Protein AF-0000000076625121 (afdb_homodimer)

pLDDT: mean 94.44, std 8.37, range [31.48, 98.81]

Organism: NCBI:txid5963

Structure (mmCIF, N/CA/C/O backbone):
data_AF-0000000076625121-model_v1
#
loop_
_entity.id
_entity.type
_entity.pdbx_description
1 polymer '14-3-3 domain-containing protein'
#
loop_
_atom_site.group_PDB
_atom_site.id
_atom_site.type_symbol
_atom_site.label_atom_id
_atom_site.label_alt_id
_atom_site.label_comp_id
_atom_site.label_asym_id
_atom_site.label_entity_id
_atom_site.label_seq_id
_atom_site.pdbx_PDB_ins_code
_atom_site.Cartn_x
_atom_site.Cartn_y
_atom_site.Cartn_z
_atom_site.occupancy
_atom_site.B_iso_or_equiv
_atom_site.auth_seq_id
_atom_site.auth_comp_id
_atom_site.auth_asym_id
_atom_site.auth_atom_id
_atom_site.pdbx_PDB_model_num
ATOM 1 N N . MET A 1 1 ? 17.625 -11.461 15.047 1 31.75 1 MET A N 1
ATOM 2 C CA . MET A 1 1 ? 17.156 -10.141 15.445 1 31.75 1 MET A CA 1
ATOM 3 C C . MET A 1 1 ? 17.891 -9.047 14.695 1 31.75 1 MET A C 1
ATOM 5 O O . MET A 1 1 ? 19.094 -8.867 14.867 1 31.75 1 MET A O 1
ATOM 9 N N . GLY A 1 2 ? 17.688 -8.742 13.453 1 42.97 2 GLY A N 1
ATOM 10 C CA . GLY A 1 2 ? 18.562 -7.984 12.586 1 42.97 2 GLY A CA 1
ATOM 11 C C . GLY A 1 2 ? 19.062 -6.695 13.219 1 42.97 2 GLY A C 1
ATOM 12 O O . GLY A 1 2 ? 18.594 -6.305 14.289 1 42.97 2 GLY A O 1
ATOM 13 N N . LYS A 1 3 ? 20.094 -6.047 12.742 1 48.31 3 LYS A N 1
ATOM 14 C CA . LYS A 1 3 ? 20.828 -4.867 13.195 1 48.31 3 LYS A CA 1
ATOM 15 C C . LYS A 1 3 ? 19.875 -3.723 13.523 1 48.31 3 LYS A C 1
ATOM 17 O O . LYS A 1 3 ? 20.281 -2.73 14.141 1 48.31 3 LYS A O 1
ATOM 22 N N . LEU A 1 4 ? 18.625 -3.684 12.852 1 61.41 4 LEU A N 1
ATOM 23 C CA . LEU A 1 4 ? 17.688 -2.652 13.281 1 61.41 4 LEU A CA 1
ATOM 24 C C . LEU A 1 4 ? 17.188 -2.934 14.695 1 61.41 4 LEU A C 1
ATOM 26 O O . LEU A 1 4 ? 16.25 -2.281 15.164 1 61.41 4 LEU A O 1
ATOM 30 N N . ASP A 1 5 ? 17.578 -3.928 15.375 1 59.25 5 ASP A N 1
ATOM 31 C CA . ASP A 1 5 ? 17.109 -4.5 16.625 1 59.25 5 ASP A CA 1
ATOM 32 C C . ASP A 1 5 ? 17.219 -3.488 17.766 1 59.25 5 ASP A C 1
ATOM 34 O O . ASP A 1 5 ? 16.422 -3.514 18.703 1 59.25 5 ASP A O 1
ATOM 38 N N . ASN A 1 6 ? 18.203 -2.605 17.641 1 72.56 6 ASN A N 1
ATOM 39 C CA . ASN A 1 6 ? 18.141 -1.673 18.766 1 72.56 6 ASN A CA 1
ATOM 40 C C . ASN A 1 6 ? 17.812 -0.257 18.297 1 72.56 6 ASN A C 1
ATOM 42 O O . ASN A 1 6 ? 18.688 0.614 18.281 1 72.56 6 ASN A O 1
ATOM 46 N N . ILE A 1 7 ? 16.578 0.02 17.969 1 80.75 7 ILE A N 1
ATOM 47 C CA . ILE A 1 7 ? 16.109 1.293 17.438 1 80.75 7 ILE A CA 1
ATOM 48 C C . ILE A 1 7 ? 16.344 2.4 18.469 1 80.75 7 ILE A C 1
ATOM 50 O O . ILE A 1 7 ? 16.703 3.523 18.094 1 80.75 7 ILE A O 1
ATOM 54 N N . GLY A 1 8 ? 16.266 1.964 19.734 1 79.75 8 GLY A N 1
ATOM 55 C CA . GLY A 1 8 ? 16.438 2.939 20.797 1 79.75 8 GLY A CA 1
ATOM 56 C C . GLY A 1 8 ? 17.812 3.547 20.859 1 79.75 8 GLY A C 1
ATOM 57 O O . GLY A 1 8 ? 18 4.672 21.328 1 79.75 8 GLY A O 1
ATOM 58 N N . GLY A 1 9 ? 18.828 2.828 20.375 1 84.44 9 GLY A N 1
ATOM 59 C CA . GLY A 1 9 ? 20.203 3.305 20.438 1 84.44 9 GLY A CA 1
ATOM 60 C C . GLY A 1 9 ? 20.594 4.129 19.219 1 84.44 9 GLY A C 1
ATOM 61 O O . GLY A 1 9 ? 21.703 4.684 19.172 1 84.44 9 GLY A O 1
ATOM 62 N N . LEU A 1 10 ? 19.703 4.371 18.297 1 89.25 10 LEU A N 1
ATOM 63 C CA . LEU A 1 10 ? 20 5.086 17.062 1 89.25 10 LEU A CA 1
ATOM 64 C C . LEU A 1 10 ? 19.938 6.594 17.281 1 89.25 10 LEU A C 1
ATOM 66 O O . LEU A 1 10 ? 19.172 7.07 18.125 1 89.25 10 LEU A O 1
ATOM 70 N N . SER A 1 11 ? 20.797 7.316 16.609 1 91.81 11 SER A N 1
ATOM 71 C CA . SER A 1 11 ? 20.781 8.773 16.672 1 91.81 11 SER A CA 1
ATOM 72 C C . SER A 1 11 ? 19.578 9.344 15.945 1 91.81 11 SER A C 1
ATOM 74 O O . SER A 1 11 ? 18.922 8.641 15.188 1 91.81 11 SER A O 1
ATOM 76 N N . LYS A 1 12 ? 19.312 10.602 16.156 1 92.62 12 LYS A N 1
ATOM 77 C CA . LYS A 1 12 ? 18.234 11.312 15.477 1 92.62 12 LYS A CA 1
ATOM 78 C C . LYS A 1 12 ? 18.422 11.266 13.961 1 92.62 12 LYS A C 1
ATOM 80 O O . LYS A 1 12 ? 17.469 11.008 13.219 1 92.62 12 LYS A O 1
ATOM 85 N N . GLU A 1 13 ? 19.641 11.477 13.539 1 91.94 13 GLU A N 1
ATOM 86 C CA . GLU A 1 13 ? 19.953 11.5 12.117 1 91.94 13 GLU A CA 1
ATOM 87 C C . GLU A 1 13 ? 19.734 10.133 11.477 1 91.94 13 GLU A C 1
ATOM 89 O O . GLU A 1 13 ? 19.25 10.039 10.344 1 91.94 13 GLU A O 1
ATOM 94 N N . GLU A 1 14 ? 20.078 9.164 12.25 1 93.38 14 GLU A N 1
ATOM 95 C CA . GLU A 1 14 ? 19.875 7.805 11.766 1 93.38 14 GLU A CA 1
ATOM 96 C C . GLU A 1 14 ? 18.391 7.48 11.633 1 93.38 14 GLU A C 1
ATOM 98 O O . GLU A 1 14 ? 17.969 6.867 10.648 1 93.38 14 GLU A O 1
ATOM 103 N N . LEU A 1 15 ? 17.641 7.867 12.578 1 95.75 15 LEU A N 1
ATOM 104 C CA . LEU A 1 15 ? 16.203 7.625 12.578 1 95.75 15 LEU A CA 1
ATOM 105 C C . LEU A 1 15 ? 15.531 8.367 11.43 1 95.75 15 LEU A C 1
ATOM 107 O O . LEU A 1 15 ? 14.609 7.848 10.805 1 95.75 15 LEU A O 1
ATOM 111 N N . LEU A 1 16 ? 16.016 9.531 11.125 1 95.56 16 LEU A N 1
ATOM 112 C CA . LEU A 1 16 ? 15.477 10.297 10.008 1 95.56 16 LEU A CA 1
ATOM 113 C C . LEU A 1 16 ? 15.797 9.609 8.68 1 95.56 16 LEU A C 1
ATOM 115 O O . LEU A 1 16 ? 14.938 9.531 7.801 1 95.56 16 LEU A O 1
ATOM 119 N N . LEU A 1 17 ? 17 9.133 8.594 1 95.81 17 LEU A N 1
ATOM 120 C CA . LEU A 1 17 ? 17.406 8.414 7.395 1 95.81 17 LEU A CA 1
ATOM 121 C C . LEU A 1 17 ? 16.562 7.16 7.195 1 95.81 17 LEU A C 1
ATOM 123 O O . LEU A 1 17 ? 16.062 6.906 6.094 1 95.81 17 LEU A O 1
ATOM 127 N N . LEU A 1 18 ? 16.391 6.41 8.242 1 96.69 18 LEU A N 1
ATOM 128 C CA . LEU A 1 18 ? 15.594 5.191 8.18 1 96.69 18 LEU A CA 1
ATOM 129 C C . LEU A 1 18 ? 14.141 5.512 7.84 1 96.69 18 LEU A C 1
ATOM 131 O O . LEU A 1 18 ? 13.492 4.762 7.113 1 96.69 18 LEU A O 1
A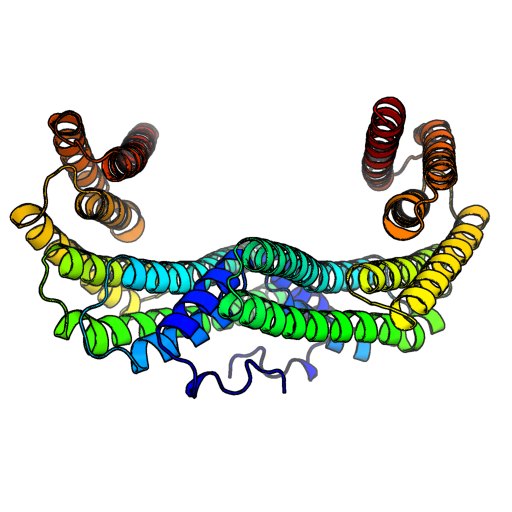TOM 135 N N . SER A 1 19 ? 13.633 6.602 8.375 1 97.69 19 SER A N 1
ATOM 136 C CA . SER A 1 19 ? 12.273 7.031 8.062 1 97.69 19 SER A CA 1
ATOM 137 C C . SER A 1 19 ? 12.117 7.301 6.57 1 97.69 19 SER A C 1
ATOM 139 O O . SER A 1 19 ? 11.125 6.883 5.965 1 97.69 19 SER A O 1
ATOM 141 N N . ARG A 1 20 ? 13.07 7.926 6 1 97.75 20 ARG A N 1
ATOM 142 C CA . ARG A 1 20 ? 13.023 8.219 4.57 1 97.75 20 ARG A CA 1
ATOM 143 C C . ARG A 1 20 ? 13.07 6.938 3.748 1 97.75 20 ARG A C 1
ATOM 145 O O . ARG A 1 20 ? 12.359 6.809 2.748 1 97.75 20 ARG A O 1
ATOM 152 N N . MET A 1 21 ? 13.898 5.992 4.152 1 97.81 21 MET A N 1
ATOM 153 C CA . MET A 1 21 ? 13.984 4.707 3.459 1 97.81 21 MET A CA 1
ATOM 154 C C . MET A 1 21 ? 12.664 3.949 3.562 1 97.81 21 MET A C 1
ATOM 156 O O . MET A 1 21 ? 12.188 3.383 2.576 1 97.81 21 MET A O 1
ATOM 160 N N . ALA A 1 22 ? 12.125 3.971 4.742 1 97.88 22 ALA A N 1
ATOM 161 C CA . ALA A 1 22 ? 10.844 3.301 4.953 1 97.88 22 ALA A CA 1
ATOM 162 C C . ALA A 1 22 ? 9.75 3.912 4.078 1 97.88 22 ALA A C 1
ATOM 164 O O . ALA A 1 22 ? 8.906 3.195 3.541 1 97.88 22 ALA A O 1
ATOM 165 N N . GLU A 1 23 ? 9.781 5.211 3.99 1 97.94 23 GLU A N 1
ATOM 166 C CA . GLU A 1 23 ? 8.828 5.895 3.129 1 97.94 23 GLU A CA 1
ATOM 167 C C . GLU A 1 23 ? 8.969 5.441 1.678 1 97.94 23 GLU A C 1
ATOM 169 O O . GLU A 1 23 ? 7.973 5.109 1.026 1 97.94 23 GLU A O 1
ATOM 174 N N . GLN A 1 24 ? 10.211 5.422 1.197 1 97.5 24 GLN A N 1
ATOM 175 C CA . GLN A 1 24 ? 10.484 5.031 -0.183 1 97.5 24 GLN A CA 1
ATOM 176 C C . GLN A 1 24 ? 10.062 3.588 -0.437 1 97.5 24 GLN A C 1
ATOM 178 O O . GLN A 1 24 ? 9.695 3.229 -1.559 1 97.5 24 GLN A O 1
ATOM 183 N N . CYS A 1 25 ? 10.047 2.785 0.571 1 97.5 25 CYS A N 1
ATOM 184 C CA . CYS A 1 25 ? 9.688 1.376 0.476 1 97.5 25 CYS A CA 1
ATOM 185 C C . CYS A 1 25 ? 8.203 1.176 0.751 1 97.5 25 CYS A C 1
ATOM 187 O O . CYS A 1 25 ? 7.695 0.056 0.663 1 97.5 25 CYS A O 1
ATOM 189 N N . GLU A 1 26 ? 7.531 2.23 1.084 1 97.06 26 GLU A N 1
ATOM 190 C CA . GLU A 1 26 ? 6.113 2.217 1.435 1 97.06 26 GLU A CA 1
ATOM 191 C C . GLU A 1 26 ? 5.855 1.332 2.65 1 97.06 26 GLU A C 1
ATOM 193 O O . GLU A 1 26 ? 4.867 0.593 2.688 1 97.06 26 GLU A O 1
ATOM 198 N N . ARG A 1 27 ? 6.824 1.28 3.514 1 96.56 27 ARG A N 1
ATOM 199 C CA . ARG A 1 27 ? 6.699 0.584 4.793 1 96.56 27 ARG A CA 1
ATOM 200 C C . ARG A 1 27 ? 6.348 1.556 5.914 1 96.56 27 ARG A C 1
ATOM 202 O O . ARG A 1 27 ? 7.152 1.785 6.816 1 96.56 27 ARG A O 1
ATOM 209 N N . TYR A 1 28 ? 5.16 2.012 5.988 1 96.94 28 TYR A N 1
ATOM 210 C CA . TYR A 1 28 ? 4.727 3.156 6.781 1 96.94 28 TYR A CA 1
ATOM 211 C C . TYR A 1 28 ? 4.602 2.779 8.258 1 96.94 28 TYR A C 1
ATOM 213 O O . TYR A 1 28 ? 4.848 3.605 9.133 1 96.94 28 TYR A O 1
ATOM 221 N N . ASP A 1 29 ? 4.246 1.517 8.539 1 94.12 29 ASP A N 1
ATOM 222 C CA . ASP A 1 29 ? 4.18 1.096 9.93 1 94.12 29 ASP A CA 1
ATOM 223 C C . ASP A 1 29 ? 5.559 1.156 10.586 1 94.12 29 ASP A C 1
ATOM 225 O O . ASP A 1 29 ? 5.68 1.561 11.75 1 94.12 29 ASP A O 1
ATOM 229 N N . GLU A 1 30 ? 6.496 0.747 9.867 1 94.5 30 GLU A N 1
ATOM 230 C CA . GLU A 1 30 ? 7.859 0.849 10.375 1 94.5 30 GLU A CA 1
ATOM 231 C C . GLU A 1 30 ? 8.312 2.305 10.453 1 94.5 30 GLU A C 1
ATOM 233 O O . GLU A 1 30 ? 9.023 2.689 11.383 1 94.5 30 GLU A O 1
ATOM 238 N N . MET A 1 31 ? 7.934 3.076 9.469 1 97.25 31 MET A N 1
ATOM 239 C CA . MET A 1 31 ? 8.266 4.5 9.461 1 97.25 31 MET A CA 1
ATOM 240 C C . MET A 1 31 ? 7.785 5.176 10.742 1 97.25 31 MET A C 1
ATOM 242 O O . MET A 1 31 ? 8.508 5.973 11.336 1 97.25 31 MET A O 1
ATOM 246 N N . ILE A 1 32 ? 6.613 4.812 11.195 1 96.88 32 ILE A N 1
ATOM 247 C CA . ILE A 1 32 ? 6.027 5.402 12.391 1 96.88 32 ILE A CA 1
ATOM 248 C C . ILE A 1 32 ? 6.887 5.066 13.609 1 96.88 32 ILE A C 1
ATOM 250 O O . ILE A 1 32 ? 7.074 5.902 14.5 1 96.88 32 ILE A O 1
ATOM 254 N N . GLU A 1 33 ? 7.371 3.865 13.648 1 95.31 33 GLU A N 1
ATOM 255 C CA . GLU A 1 33 ? 8.227 3.461 14.758 1 95.31 33 GLU A CA 1
ATOM 256 C C . GLU A 1 33 ? 9.5 4.301 14.805 1 95.31 33 GLU A C 1
ATOM 258 O O . GLU A 1 33 ? 9.914 4.746 15.883 1 95.31 33 GLU A O 1
ATOM 263 N N . PHE A 1 34 ? 10.094 4.516 13.633 1 96.38 34 PHE A N 1
ATOM 264 C CA . PHE A 1 34 ? 11.281 5.355 13.562 1 96.38 34 PHE A CA 1
ATOM 265 C C . PHE A 1 34 ? 10.961 6.777 14.016 1 96.38 34 PHE A C 1
ATOM 267 O O . PHE A 1 34 ? 11.727 7.379 14.773 1 96.38 34 PHE A O 1
ATOM 274 N N . VAL A 1 35 ? 9.828 7.27 13.562 1 96.19 35 VAL A N 1
ATOM 275 C CA . VAL A 1 35 ? 9.422 8.641 13.867 1 96.19 35 VAL A CA 1
ATOM 276 C C . VAL A 1 35 ? 9.156 8.781 15.367 1 96.19 35 VAL A C 1
ATOM 278 O O . VAL A 1 35 ? 9.547 9.773 15.977 1 96.19 35 VAL A O 1
ATOM 281 N N . ARG A 1 36 ? 8.555 7.766 15.984 1 94.56 36 ARG A N 1
ATOM 282 C CA . ARG A 1 36 ? 8.305 7.781 17.422 1 94.56 36 ARG A CA 1
ATOM 283 C C . ARG A 1 36 ? 9.609 7.914 18.203 1 94.56 36 ARG A C 1
ATOM 285 O O . ARG A 1 36 ? 9.703 8.719 19.125 1 94.56 36 ARG A O 1
ATOM 292 N N . HIS A 1 37 ? 10.555 7.176 17.812 1 94.31 37 HIS A N 1
ATOM 293 C CA . HIS A 1 37 ? 11.844 7.223 18.484 1 94.31 37 HIS A CA 1
ATOM 294 C C . HIS A 1 37 ? 12.555 8.547 18.234 1 94.31 37 HIS A C 1
ATOM 296 O O . HIS A 1 37 ? 13.18 9.102 19.125 1 94.31 37 HIS A O 1
ATOM 302 N N . PHE A 1 38 ? 12.398 8.953 17.031 1 93.06 38 PHE A N 1
ATOM 303 C CA . PHE A 1 38 ? 12.953 10.25 16.641 1 93.06 38 PHE A CA 1
ATOM 304 C C . PHE A 1 38 ? 12.383 11.359 17.516 1 93.06 38 PHE A C 1
ATOM 306 O O . PHE A 1 38 ? 13.133 12.211 18 1 93.06 38 PHE A O 1
ATOM 313 N N . ILE A 1 39 ? 11.117 11.406 17.719 1 93.25 39 ILE A N 1
ATOM 314 C CA . ILE A 1 39 ? 10.43 12.422 18.5 1 93.25 39 ILE A CA 1
ATOM 315 C C . ILE A 1 39 ? 10.914 12.383 19.953 1 93.25 39 ILE A C 1
ATOM 317 O O . ILE A 1 39 ? 11.164 13.43 20.562 1 93.25 39 ILE A O 1
ATOM 321 N N . SER A 1 40 ? 11.133 11.195 20.5 1 88.81 40 SER A N 1
ATOM 322 C CA . SER A 1 40 ? 11.531 11.023 21.891 1 88.81 40 SER A CA 1
ATOM 323 C C . SER A 1 40 ? 12.945 11.555 22.141 1 88.81 40 SER A C 1
ATOM 325 O O . SER A 1 40 ? 13.312 11.867 23.266 1 88.81 40 SER A O 1
ATOM 327 N N . LYS A 1 41 ? 13.664 11.734 21.062 1 88.44 41 LYS A N 1
ATOM 328 C CA . LYS A 1 41 ? 15.055 12.156 21.188 1 88.44 41 LYS A CA 1
ATOM 329 C C . LYS A 1 41 ? 15.203 13.648 20.891 1 88.44 41 LYS A C 1
ATOM 331 O O . LYS A 1 41 ? 16.297 14.203 21.016 1 88.44 41 LYS A O 1
ATOM 336 N N . CYS A 1 42 ? 14.188 14.203 20.453 1 85.62 42 CYS A N 1
ATOM 337 C CA . CYS A 1 42 ? 14.25 15.609 20.078 1 85.62 42 CYS A CA 1
ATOM 338 C C . CYS A 1 42 ? 13.844 16.5 21.234 1 85.62 42 CYS A C 1
ATOM 340 O O . CYS A 1 42 ? 12.75 16.375 21.781 1 85.62 42 CYS A O 1
ATOM 342 N N . ASN A 1 43 ? 14.797 17.297 21.562 1 83.81 43 ASN A N 1
ATOM 343 C CA . ASN A 1 43 ? 14.516 18.219 22.656 1 83.81 43 ASN A CA 1
ATOM 344 C C . ASN A 1 43 ? 14.359 19.641 22.156 1 83.81 43 ASN A C 1
ATOM 346 O O . ASN A 1 43 ? 14.055 20.547 22.938 1 83.81 43 ASN A O 1
ATOM 350 N N . SER A 1 44 ? 14.617 19.875 20.891 1 88.19 44 SER A N 1
ATOM 351 C CA . SER A 1 44 ? 14.523 21.203 20.312 1 88.19 44 SER A CA 1
ATOM 352 C C . SER A 1 44 ? 13.383 21.297 19.297 1 88.19 44 SER A C 1
ATOM 354 O O . SER A 1 44 ? 12.672 20.312 19.062 1 88.19 44 SER A O 1
ATOM 356 N N . GLU A 1 45 ? 13.195 22.422 18.797 1 91.38 45 GLU A N 1
ATOM 357 C CA . GLU A 1 45 ? 12.188 22.672 17.766 1 91.38 45 GLU A CA 1
ATOM 358 C C . GLU A 1 45 ? 12.492 21.875 16.5 1 91.38 45 GLU A C 1
ATOM 360 O O . GLU A 1 45 ? 13.641 21.797 16.078 1 91.38 45 GLU A O 1
ATOM 365 N N . PHE A 1 46 ? 11.438 21.297 15.961 1 93.62 46 PHE A N 1
ATOM 366 C CA . PHE A 1 46 ? 11.586 20.531 14.727 1 93.62 46 PHE A CA 1
ATOM 367 C C . PHE A 1 46 ? 11.945 21.453 13.562 1 93.62 46 PHE A C 1
ATOM 369 O O . PHE A 1 46 ? 11.398 22.547 13.43 1 93.62 46 PHE A O 1
ATOM 376 N N . THR A 1 47 ? 12.922 21.016 12.812 1 92.5 47 THR A N 1
ATOM 377 C CA . THR A 1 47 ? 13.172 21.672 11.531 1 92.5 47 THR A CA 1
ATOM 378 C C . THR A 1 47 ? 12.047 21.391 10.547 1 92.5 47 THR A C 1
ATOM 380 O O . THR A 1 47 ? 11.18 20.547 10.812 1 92.5 47 THR A O 1
ATOM 383 N N . GLU A 1 48 ? 12 22.078 9.438 1 92 48 GLU A N 1
ATOM 384 C CA . GLU A 1 48 ? 11 21.844 8.398 1 92 48 GLU A CA 1
ATOM 385 C C . GLU A 1 48 ? 11.031 20.406 7.906 1 92 48 GLU A C 1
ATOM 387 O O . GLU A 1 48 ? 9.984 19.766 7.742 1 92 48 GLU A O 1
ATOM 392 N N . ASP A 1 49 ? 12.219 19.938 7.723 1 94.12 49 ASP A N 1
ATOM 393 C CA . ASP A 1 49 ? 12.406 18.562 7.242 1 94.12 49 ASP A CA 1
ATOM 394 C C . ASP A 1 49 ? 11.859 17.562 8.242 1 94.12 49 ASP A C 1
ATOM 396 O O . ASP A 1 49 ? 11.18 16.594 7.863 1 94.12 49 ASP A O 1
ATOM 400 N N . GLU A 1 50 ? 12.148 17.766 9.484 1 95.31 50 GLU A N 1
ATOM 401 C CA . GLU A 1 50 ? 11.68 16.891 10.547 1 95.31 50 GLU A CA 1
ATOM 402 C C . GLU A 1 50 ? 10.156 16.891 10.648 1 95.31 50 GLU A C 1
ATOM 404 O O . GLU A 1 50 ? 9.531 15.844 10.781 1 95.31 50 GLU A O 1
ATOM 409 N N . ARG A 1 51 ? 9.531 18.062 10.516 1 96 51 ARG A N 1
ATOM 410 C CA . ARG A 1 51 ? 8.078 18.188 10.523 1 96 51 ARG A CA 1
ATOM 411 C C . ARG A 1 51 ? 7.457 17.438 9.359 1 96 51 ARG A C 1
ATOM 413 O O . ARG A 1 51 ? 6.457 16.734 9.531 1 96 51 ARG A O 1
ATOM 420 N N . ASN A 1 52 ? 8.109 17.562 8.25 1 95.25 52 ASN A N 1
ATOM 421 C CA . ASN A 1 52 ? 7.598 16.922 7.051 1 95.25 52 ASN A CA 1
ATOM 422 C C . ASN A 1 52 ? 7.641 15.398 7.168 1 95.25 52 ASN A C 1
ATOM 424 O O . ASN A 1 52 ? 6.707 14.711 6.754 1 95.25 52 ASN A O 1
ATOM 428 N N . ILE A 1 53 ? 8.727 14.875 7.73 1 97.25 53 ILE A N 1
ATOM 429 C CA . ILE A 1 53 ? 8.875 13.43 7.895 1 97.25 53 ILE A CA 1
ATOM 430 C C . ILE A 1 53 ? 7.781 12.898 8.82 1 97.25 53 ILE A C 1
ATOM 432 O O . ILE A 1 53 ? 7.152 11.875 8.531 1 97.25 53 ILE A O 1
ATOM 436 N N . LEU A 1 54 ? 7.586 13.602 9.914 1 97.38 54 LEU A N 1
ATOM 437 C CA . LEU A 1 54 ? 6.527 13.234 10.852 1 97.38 54 LEU A CA 1
ATOM 438 C C . LEU A 1 54 ? 5.164 13.258 10.164 1 97.38 54 LEU A C 1
ATOM 440 O O . LEU A 1 54 ? 4.391 12.305 10.281 1 97.38 54 LEU A O 1
ATOM 444 N N . SER A 1 55 ? 4.898 14.297 9.453 1 97.75 55 SER A N 1
ATOM 445 C CA . SER A 1 55 ? 3.613 14.477 8.789 1 97.75 55 SER A CA 1
ATOM 446 C C . SER A 1 55 ? 3.369 13.383 7.754 1 97.75 55 SER A C 1
ATOM 448 O O . SER A 1 55 ? 2.275 12.82 7.688 1 97.75 55 SER A O 1
ATOM 450 N N . VAL A 1 56 ? 4.387 13.062 7.004 1 97.69 56 VAL A N 1
ATOM 451 C CA . VAL A 1 56 ? 4.277 12.062 5.949 1 97.69 56 VAL A CA 1
ATOM 452 C C . VAL A 1 56 ? 4.016 10.688 6.566 1 97.69 56 VAL A C 1
ATOM 454 O O . VAL A 1 56 ? 3.193 9.922 6.059 1 97.69 56 VAL A O 1
ATOM 457 N N . ALA A 1 57 ? 4.691 10.383 7.648 1 97.81 57 ALA A N 1
ATOM 458 C CA . ALA A 1 57 ? 4.527 9.086 8.312 1 97.81 57 ALA A CA 1
ATOM 459 C C . ALA A 1 57 ? 3.086 8.883 8.766 1 97.81 57 ALA A C 1
ATOM 461 O O . ALA A 1 57 ? 2.457 7.879 8.414 1 97.81 57 ALA A O 1
ATOM 462 N N . PHE A 1 58 ? 2.555 9.859 9.422 1 98.25 58 PHE A N 1
ATOM 463 C CA . PHE A 1 58 ? 1.208 9.711 9.961 1 98.25 58 PHE A CA 1
ATOM 464 C C . PHE A 1 58 ? 0.166 9.82 8.852 1 98.25 58 PHE A C 1
ATOM 466 O O . PHE A 1 58 ? -0.864 9.148 8.891 1 98.25 58 PHE A O 1
ATOM 473 N N . LYS A 1 59 ? 0.421 10.703 7.906 1 97.94 59 LYS A N 1
ATOM 474 C CA . LYS A 1 59 ? -0.507 10.852 6.789 1 97.94 59 LYS A CA 1
ATOM 475 C C . LYS A 1 59 ? -0.731 9.516 6.086 1 97.94 59 LYS A C 1
ATOM 477 O O . LYS A 1 59 ? -1.87 9.148 5.789 1 97.94 59 LYS A O 1
ATOM 482 N N . ASN A 1 60 ? 0.285 8.758 5.883 1 97.62 60 ASN A N 1
ATOM 483 C CA . ASN A 1 60 ? 0.193 7.516 5.129 1 97.62 60 ASN A CA 1
ATOM 484 C C . ASN A 1 60 ? -0.465 6.41 5.949 1 97.62 60 ASN A C 1
ATOM 486 O O . ASN A 1 60 ? -1.331 5.691 5.445 1 97.62 60 ASN A O 1
ATOM 490 N N . VAL A 1 61 ? -0.083 6.305 7.191 1 97.44 61 VAL A N 1
ATOM 491 C CA . VAL A 1 61 ? -0.646 5.25 8.031 1 97.44 61 VAL A CA 1
ATOM 492 C C . VAL A 1 61 ? -2.137 5.504 8.242 1 97.44 61 VAL A C 1
ATOM 494 O O . VAL A 1 61 ? -2.947 4.574 8.172 1 97.44 61 VAL A O 1
ATOM 497 N N . VAL A 1 62 ? -2.48 6.746 8.445 1 98.12 62 VAL A N 1
ATOM 498 C CA . VAL A 1 62 ? -3.877 7.105 8.656 1 98.12 62 VAL A CA 1
ATOM 499 C C . VAL A 1 62 ? -4.637 7.039 7.336 1 98.12 62 VAL A C 1
ATOM 501 O O . VAL A 1 62 ? -5.762 6.539 7.281 1 98.12 62 VAL A O 1
ATOM 504 N N . GLY A 1 63 ? -4.012 7.523 6.305 1 97.88 63 GLY A N 1
ATOM 505 C CA . GLY A 1 63 ? -4.641 7.492 4.992 1 97.88 63 GLY A CA 1
ATOM 506 C C . GLY A 1 63 ? -5.023 6.094 4.547 1 97.88 63 GLY A C 1
ATOM 507 O O . GLY A 1 63 ? -6.125 5.879 4.031 1 97.88 63 GLY A O 1
ATOM 508 N N . ASN A 1 64 ? -4.145 5.148 4.73 1 97 64 ASN A N 1
ATOM 509 C CA . ASN A 1 64 ? -4.41 3.756 4.379 1 97 64 ASN A CA 1
ATOM 510 C C . ASN A 1 64 ? -5.594 3.197 5.16 1 97 64 ASN A C 1
ATOM 512 O O . ASN A 1 64 ? -6.434 2.486 4.602 1 97 64 ASN A O 1
ATOM 516 N N . ARG A 1 65 ? -5.66 3.52 6.383 1 97.94 65 ARG A N 1
ATOM 517 C CA . ARG A 1 65 ? -6.727 3.01 7.234 1 97.94 65 ARG A CA 1
ATOM 518 C C . ARG A 1 65 ? -8.055 3.693 6.918 1 97.94 65 ARG A C 1
ATOM 520 O O . ARG A 1 65 ? -9.109 3.068 6.996 1 97.94 65 ARG A O 1
ATOM 527 N N . ARG A 1 66 ? -8.023 4.992 6.539 1 98.25 66 ARG A N 1
ATOM 528 C CA . ARG A 1 66 ? -9.234 5.684 6.105 1 98.25 66 ARG A CA 1
ATOM 529 C C . ARG A 1 66 ? -9.805 5.047 4.844 1 98.25 66 ARG A C 1
ATOM 531 O O . ARG A 1 66 ? -11.016 4.828 4.742 1 98.25 66 ARG A O 1
ATOM 538 N N . THR A 1 67 ? -8.945 4.707 3.928 1 98.12 67 THR A N 1
ATOM 539 C CA . THR A 1 67 ? -9.375 4.051 2.695 1 98.12 67 THR A CA 1
ATOM 540 C C . THR A 1 67 ? -10 2.691 2.994 1 98.12 67 THR A C 1
ATOM 542 O O . THR A 1 67 ? -11.07 2.365 2.473 1 98.12 67 THR A O 1
ATOM 545 N N . ALA A 1 68 ? -9.305 1.946 3.836 1 98.06 68 ALA A N 1
ATOM 546 C CA . ALA A 1 68 ? -9.828 0.641 4.23 1 98.06 68 ALA A CA 1
ATOM 547 C C . ALA A 1 68 ? -11.195 0.775 4.883 1 98.06 68 ALA A C 1
ATOM 549 O O . ALA A 1 68 ? -12.109 -0.01 4.598 1 98.06 68 ALA A O 1
ATOM 550 N N . TRP A 1 69 ? -11.344 1.746 5.727 1 98.25 69 TRP A N 1
ATOM 551 C CA . TRP A 1 69 ? -12.602 1.99 6.418 1 98.25 69 TRP A CA 1
ATOM 552 C C . TRP A 1 69 ? -13.727 2.268 5.422 1 98.25 69 TRP A C 1
ATOM 554 O O . TRP A 1 69 ? -14.82 1.709 5.535 1 98.25 69 TRP A O 1
ATOM 564 N N . ARG A 1 70 ? -13.453 3.102 4.449 1 98.19 70 ARG A N 1
ATOM 565 C CA . ARG A 1 70 ? -14.453 3.449 3.451 1 98.19 70 ARG A CA 1
ATOM 566 C C . ARG A 1 70 ? -14.859 2.229 2.635 1 98.19 70 ARG A C 1
ATOM 568 O O . ARG A 1 70 ? -16.047 2.043 2.334 1 98.19 70 ARG A O 1
ATOM 575 N N . VAL A 1 71 ? -13.875 1.399 2.305 1 98.31 71 VAL A N 1
ATOM 576 C CA . VAL A 1 71 ? -14.141 0.184 1.545 1 98.31 71 VAL A CA 1
ATOM 577 C C . VAL A 1 71 ? -15.039 -0.747 2.361 1 98.31 71 VAL A C 1
ATOM 579 O O . VAL A 1 71 ? -16.062 -1.233 1.865 1 98.31 71 VAL A O 1
ATOM 582 N N . LEU A 1 72 ? -14.711 -0.954 3.592 1 98.31 72 LEU A N 1
ATOM 583 C CA . LEU A 1 72 ? -15.477 -1.847 4.453 1 98.31 72 LEU A CA 1
ATOM 584 C C . LEU A 1 72 ? -16.875 -1.3 4.691 1 98.31 72 LEU A C 1
ATOM 586 O O . LEU A 1 72 ? -17.844 -2.064 4.766 1 98.31 72 LEU A O 1
ATOM 590 N N . ASN A 1 73 ? -16.906 0.038 4.832 1 97.56 73 ASN A N 1
ATOM 591 C CA . ASN A 1 73 ? -18.219 0.669 4.977 1 97.56 73 ASN A CA 1
ATOM 592 C C . ASN A 1 73 ? -19.094 0.423 3.752 1 97.56 73 ASN A C 1
ATOM 594 O O . ASN A 1 73 ? -20.281 0.113 3.885 1 97.56 73 ASN A O 1
ATOM 598 N N . SER A 1 74 ? -18.531 0.549 2.619 1 97.94 74 SER A N 1
ATOM 599 C CA . SER A 1 74 ? -19.25 0.292 1.372 1 97.94 74 SER A CA 1
ATOM 600 C C . SER A 1 74 ? -19.703 -1.159 1.286 1 97.94 74 SER A C 1
ATOM 602 O O . SER A 1 74 ? -20.828 -1.437 0.883 1 97.94 74 SER A O 1
ATOM 604 N N . ILE A 1 75 ? -18.875 -2.143 1.649 1 97.75 75 ILE A N 1
ATOM 605 C CA . ILE A 1 75 ? -19.219 -3.562 1.635 1 97.75 75 ILE A CA 1
ATOM 606 C C . ILE A 1 75 ? -20.359 -3.834 2.613 1 97.75 75 ILE A C 1
ATOM 608 O O . ILE A 1 75 ? -21.297 -4.551 2.287 1 97.75 75 ILE A O 1
ATOM 612 N N . GLU A 1 76 ? -20.234 -3.291 3.777 1 97.75 76 GLU A N 1
ATOM 613 C CA . GLU A 1 76 ? -21.266 -3.467 4.797 1 97.75 76 GLU A CA 1
ATOM 614 C C . GLU A 1 76 ? -22.625 -2.996 4.293 1 97.75 76 GLU A C 1
ATOM 616 O O . GLU A 1 76 ? -23.625 -3.697 4.453 1 97.75 76 GLU A O 1
ATOM 621 N N . GLN A 1 77 ? -22.625 -1.846 3.641 1 97.69 77 GLN A N 1
ATOM 622 C CA . GLN A 1 77 ? -23.859 -1.283 3.115 1 97.69 77 GLN A CA 1
ATOM 623 C C . GLN A 1 77 ? -24.422 -2.135 1.975 1 97.69 77 GLN A C 1
ATOM 625 O O . GLN A 1 77 ? -25.625 -2.336 1.871 1 97.69 77 GLN A O 1
ATOM 630 N N . LYS A 1 78 ? -23.578 -2.553 1.114 1 97.62 78 LYS A N 1
ATOM 631 C CA . LYS A 1 78 ? -23.984 -3.398 -0.003 1 97.62 78 LYS A CA 1
ATOM 632 C C . LYS A 1 78 ? -24.625 -4.695 0.493 1 97.62 78 LYS A C 1
ATOM 634 O O . LYS A 1 78 ? -25.656 -5.113 -0.012 1 97.62 78 LYS A O 1
ATOM 639 N N . GLU A 1 79 ? -23.969 -5.32 1.503 1 97.12 79 GLU A N 1
ATOM 640 C CA . GLU A 1 79 ? -24.5 -6.562 2.068 1 97.12 79 GLU A CA 1
ATOM 641 C C . GLU A 1 79 ? -25.812 -6.32 2.793 1 97.12 79 GLU A C 1
ATOM 643 O O . GLU A 1 79 ? -26.719 -7.16 2.754 1 97.12 79 GLU A O 1
ATOM 648 N N . ALA A 1 80 ? -25.922 -5.18 3.424 1 96.94 80 ALA A N 1
ATOM 649 C CA . ALA A 1 80 ? -27.172 -4.801 4.066 1 96.94 80 ALA A CA 1
ATOM 650 C C . ALA A 1 80 ? -28.312 -4.688 3.047 1 96.94 80 ALA A C 1
ATOM 652 O O . ALA A 1 80 ? -29.406 -5.188 3.273 1 96.94 80 ALA A O 1
ATOM 653 N N . ARG A 1 81 ? -28.062 -4.105 1.918 1 97.38 81 ARG A N 1
ATOM 654 C CA . ARG A 1 81 ? -29.047 -3.93 0.864 1 97.38 81 ARG A CA 1
ATOM 655 C C . ARG A 1 81 ? -29.469 -5.273 0.279 1 97.38 81 ARG A C 1
ATOM 657 O O . ARG A 1 81 ? -30.625 -5.445 -0.127 1 97.38 81 ARG A O 1
ATOM 664 N N . ARG A 1 82 ? -28.594 -6.27 0.279 1 96.69 82 ARG A N 1
ATOM 665 C CA . ARG A 1 82 ? -28.859 -7.602 -0.252 1 96.69 82 ARG A CA 1
ATOM 666 C C . ARG A 1 82 ? -29.531 -8.484 0.795 1 96.69 82 ARG A C 1
ATOM 668 O O . ARG A 1 82 ? -29.938 -9.609 0.5 1 96.69 82 ARG A O 1
ATOM 675 N N . GLY A 1 83 ? -29.609 -8.008 1.964 1 95.94 83 GLY A N 1
ATOM 676 C CA . GLY A 1 83 ? -30.234 -8.758 3.051 1 95.94 83 GLY A CA 1
ATOM 677 C C . GLY A 1 83 ? -29.344 -9.852 3.602 1 95.94 83 GLY A C 1
ATOM 678 O O . GLY A 1 83 ? -29.828 -10.797 4.227 1 95.94 83 GLY A O 1
ATOM 679 N N . ASN A 1 84 ? -28.078 -9.766 3.309 1 95.62 84 ASN A N 1
ATOM 680 C CA . ASN A 1 84 ? -27.125 -10.742 3.826 1 95.62 84 ASN A CA 1
ATOM 681 C C . ASN A 1 84 ? -26.609 -10.336 5.203 1 95.62 84 ASN A C 1
ATOM 683 O O . ASN A 1 84 ? -25.5 -9.82 5.32 1 95.62 84 ASN A O 1
ATOM 687 N N . GLU A 1 85 ? -27.25 -10.688 6.223 1 95.44 85 GLU A N 1
ATOM 688 C CA . GLU A 1 85 ? -26.984 -10.227 7.582 1 95.44 85 GLU A CA 1
ATOM 689 C C . GLU A 1 85 ? -25.656 -10.758 8.094 1 95.44 85 GLU A C 1
ATOM 691 O O . GLU A 1 85 ? -24.938 -10.062 8.828 1 95.44 85 GLU A O 1
ATOM 696 N N . GLU A 1 86 ? -25.375 -11.922 7.734 1 93 86 GLU A N 1
ATOM 697 C CA . GLU A 1 86 ? -24.125 -12.523 8.195 1 93 86 GLU A CA 1
ATOM 698 C C . GLU A 1 86 ? -22.922 -11.781 7.637 1 93 86 GLU A C 1
ATOM 700 O O . GLU A 1 86 ? -22.031 -11.383 8.391 1 93 86 GLU A O 1
ATOM 705 N N . ASN A 1 87 ? -22.922 -11.586 6.324 1 94.75 87 ASN A N 1
ATOM 706 C CA . ASN A 1 87 ? -21.828 -10.867 5.688 1 94.75 87 ASN A CA 1
ATOM 707 C C . ASN A 1 87 ? -21.781 -9.406 6.137 1 94.75 87 ASN A C 1
ATOM 709 O O . ASN A 1 87 ? -20.688 -8.828 6.27 1 94.75 87 ASN A O 1
ATOM 713 N N . LYS A 1 88 ? -22.906 -8.836 6.328 1 96.81 88 LYS A N 1
ATOM 714 C CA . LYS A 1 88 ? -22.984 -7.477 6.855 1 96.81 88 LYS A CA 1
ATOM 715 C C . LYS A 1 88 ? -22.297 -7.375 8.211 1 96.81 88 LYS A C 1
ATOM 717 O O . LYS A 1 88 ? -21.5 -6.469 8.438 1 96.81 88 LYS A O 1
ATOM 722 N N . SER A 1 89 ? -22.594 -8.32 9.055 1 95.75 89 SER A N 1
ATOM 723 C CA . SER A 1 89 ? -22.016 -8.328 10.398 1 95.75 89 SER A CA 1
ATOM 724 C C . SER A 1 89 ? -20.516 -8.516 10.352 1 95.75 89 SER A C 1
ATOM 726 O O . SER A 1 89 ? -19.781 -7.875 11.102 1 95.75 89 SER A O 1
ATOM 728 N N . ARG A 1 90 ? -20.062 -9.328 9.477 1 94.62 90 ARG A N 1
ATOM 729 C CA . ARG A 1 90 ? -18.625 -9.586 9.344 1 94.62 90 ARG A CA 1
ATOM 730 C C . ARG A 1 90 ? -17.891 -8.336 8.852 1 94.62 90 ARG A C 1
ATOM 732 O O . ARG A 1 90 ? -16.844 -7.977 9.383 1 94.62 90 ARG A O 1
ATOM 739 N N . ALA A 1 91 ? -18.422 -7.742 7.855 1 96.75 91 ALA A N 1
ATOM 740 C CA . ALA A 1 91 ? -17.844 -6.496 7.348 1 96.75 91 ALA A CA 1
ATOM 741 C C . ALA A 1 91 ? -17.844 -5.422 8.43 1 96.75 91 ALA A C 1
ATOM 743 O O . ALA A 1 91 ? -16.859 -4.684 8.57 1 96.75 91 ALA A O 1
ATOM 744 N N . GLY A 1 92 ? -18.906 -5.355 9.141 1 97 92 GLY A N 1
ATOM 745 C CA . GLY A 1 92 ? -19.016 -4.395 10.234 1 97 92 GLY A CA 1
ATOM 746 C C . GLY A 1 92 ? -17.969 -4.613 11.312 1 97 92 GLY A C 1
ATOM 747 O O . GLY A 1 92 ? -17.375 -3.656 11.82 1 97 92 GLY A O 1
ATOM 748 N N . ASN A 1 93 ? -17.797 -5.828 11.703 1 96.19 93 ASN A N 1
ATOM 749 C CA . ASN A 1 93 ? -16.797 -6.16 12.703 1 96.19 93 ASN A CA 1
ATOM 750 C C . ASN A 1 93 ? -15.391 -5.797 12.227 1 96.19 93 ASN A C 1
ATOM 752 O O . ASN A 1 93 ? -14.586 -5.266 13 1 96.19 93 ASN A O 1
ATOM 756 N N . TYR A 1 94 ? -15.141 -6.133 10.992 1 96.62 94 TYR A N 1
ATOM 757 C CA . TYR A 1 94 ? -13.852 -5.789 10.414 1 96.62 94 TYR A CA 1
ATOM 758 C C . TYR A 1 94 ? -13.664 -4.277 10.344 1 96.62 94 TYR A C 1
ATOM 760 O O . TYR A 1 94 ? -12.586 -3.76 10.656 1 96.62 94 TYR A O 1
ATOM 768 N N . LYS A 1 95 ? -14.68 -3.58 9.953 1 97.56 95 LYS A N 1
ATOM 769 C CA . LYS A 1 95 ? -14.68 -2.119 9.914 1 97.56 95 LYS A CA 1
ATOM 770 C C . LYS A 1 95 ? -14.383 -1.53 11.289 1 97.56 95 LYS A C 1
ATOM 772 O O . LYS A 1 95 ? -13.609 -0.578 11.414 1 97.56 95 LYS A O 1
ATOM 777 N N . GLU A 1 96 ? -14.953 -2.09 12.289 1 96.88 96 GLU A N 1
ATOM 778 C CA . GLU A 1 96 ? -14.75 -1.624 13.656 1 96.88 96 GLU A CA 1
ATOM 779 C C . GLU A 1 96 ? -13.289 -1.79 14.086 1 96.88 96 GLU A C 1
ATOM 781 O O . GLU A 1 96 ? -12.75 -0.947 14.797 1 96.88 96 GLU A O 1
ATOM 786 N N . LYS A 1 97 ? -12.766 -2.875 13.695 1 96.62 97 LYS A N 1
ATOM 787 C CA . LYS A 1 97 ? -11.352 -3.092 13.992 1 96.62 97 LYS A CA 1
ATOM 788 C C . LYS A 1 97 ? -10.484 -2.006 13.359 1 96.62 97 LYS A C 1
ATOM 790 O O . LYS A 1 97 ? -9.617 -1.431 14.023 1 96.62 97 LYS A O 1
ATOM 795 N N . VAL A 1 98 ? -10.703 -1.739 12.102 1 97.5 98 VAL A N 1
ATOM 796 C CA . VAL A 1 98 ? -9.953 -0.714 11.383 1 97.5 98 VAL A CA 1
ATOM 797 C C . VAL A 1 98 ? -10.203 0.65 12.023 1 97.5 98 VAL A C 1
ATOM 799 O O . VAL A 1 98 ? -9.273 1.454 12.156 1 97.5 98 VAL A O 1
ATOM 802 N N . GLU A 1 99 ? -11.414 0.889 12.398 1 97.31 99 GLU A N 1
ATOM 803 C CA . GLU A 1 99 ? -11.781 2.141 13.055 1 97.31 99 GLU A CA 1
ATOM 804 C C . GLU A 1 99 ? -11 2.336 14.344 1 97.31 99 GLU A C 1
ATOM 806 O O . GLU A 1 99 ? -10.555 3.445 14.648 1 97.31 99 GLU A O 1
ATOM 811 N N . ALA A 1 100 ? -10.883 1.267 15.094 1 97.38 100 ALA A N 1
ATOM 812 C CA . ALA A 1 100 ? -10.133 1.334 16.344 1 97.38 100 ALA A CA 1
ATOM 813 C C . ALA A 1 100 ? -8.672 1.688 16.078 1 97.38 100 ALA A C 1
ATOM 815 O O . ALA A 1 100 ? -8.07 2.473 16.828 1 97.38 100 ALA A O 1
ATOM 816 N N . GLU A 1 101 ? -8.109 1.095 15.062 1 97.19 101 GLU A N 1
ATOM 817 C CA . GLU A 1 101 ? -6.75 1.445 14.672 1 97.19 101 GLU A CA 1
ATOM 818 C C . GLU A 1 101 ? -6.645 2.922 14.305 1 97.19 101 GLU A C 1
ATOM 820 O O . GLU A 1 101 ? -5.73 3.617 14.75 1 97.19 101 GLU A O 1
ATOM 825 N N . LEU A 1 102 ? -7.547 3.348 13.477 1 97.38 102 LEU A N 1
ATOM 826 C CA . LEU A 1 102 ? -7.605 4.73 13.016 1 97.38 102 LEU A CA 1
ATOM 827 C C . LEU A 1 102 ? -7.68 5.691 14.203 1 97.38 102 LEU A C 1
ATOM 829 O O . LEU A 1 102 ? -6.914 6.656 14.273 1 97.38 102 LEU A O 1
ATOM 833 N N . ARG A 1 103 ? -8.508 5.41 15.102 1 96.94 103 ARG A N 1
ATOM 834 C CA . ARG A 1 103 ? -8.688 6.238 16.281 1 96.94 103 ARG A CA 1
ATOM 835 C C . ARG A 1 103 ? -7.398 6.305 17.094 1 96.94 103 ARG A C 1
ATOM 837 O O . ARG A 1 103 ? -7.02 7.375 17.578 1 96.94 103 ARG A O 1
ATOM 844 N N . SER A 1 104 ? -6.812 5.164 17.234 1 97.88 104 SER A N 1
ATOM 845 C CA . SER A 1 104 ? -5.578 5.098 18 1 97.88 104 SER A CA 1
ATOM 846 C C . SER A 1 104 ? -4.492 5.98 17.406 1 97.88 104 SER A C 1
ATOM 848 O O . SER A 1 104 ? -3.826 6.734 18.109 1 97.88 104 SER A O 1
ATOM 850 N N . PHE A 1 105 ? -4.316 5.957 16.094 1 98.12 105 PHE A N 1
ATOM 851 C CA . PHE A 1 105 ? -3.289 6.75 15.422 1 98.12 105 PHE A CA 1
ATOM 852 C C . PHE A 1 105 ? -3.625 8.234 15.484 1 98.12 105 PHE A C 1
ATOM 854 O O . PHE A 1 105 ? -2.74 9.07 15.68 1 98.12 105 PHE A O 1
ATOM 861 N N . CYS A 1 106 ? -4.879 8.586 15.273 1 98.25 106 CYS A N 1
ATOM 862 C CA . CYS A 1 106 ? -5.297 9.977 15.352 1 98.25 106 CYS A CA 1
ATOM 863 C C . CYS A 1 106 ? -5.062 10.539 16.75 1 98.25 106 CYS A C 1
ATOM 865 O O . CYS A 1 106 ? -4.516 11.633 16.906 1 98.25 106 CYS A O 1
ATOM 867 N N . ARG A 1 107 ? -5.434 9.742 17.75 1 97.75 107 ARG A N 1
ATOM 868 C CA . ARG A 1 107 ? -5.215 10.172 19.125 1 97.75 107 ARG A CA 1
ATOM 869 C C . ARG A 1 107 ? -3.727 10.328 19.422 1 97.75 107 ARG A C 1
ATOM 871 O O . ARG A 1 107 ? -3.318 11.266 20.109 1 97.75 107 ARG A O 1
ATOM 878 N N . GLU A 1 108 ? -3.008 9.391 18.969 1 98.06 108 GLU A N 1
ATOM 879 C CA . GLU A 1 108 ? -1.566 9.414 19.203 1 98.06 108 GLU A CA 1
ATOM 880 C C . GLU A 1 108 ? -0.939 10.688 18.656 1 98.06 108 GLU A C 1
ATOM 882 O O . GLU A 1 108 ? -0.203 11.375 19.359 1 98.06 108 GLU A O 1
ATOM 887 N N . ILE A 1 109 ? -1.205 11.055 17.391 1 98.31 109 ILE A N 1
ATOM 888 C CA . ILE A 1 109 ? -0.551 12.203 16.781 1 98.31 109 ILE A CA 1
ATOM 889 C C . ILE A 1 109 ? -1.045 13.492 17.422 1 98.31 109 ILE A C 1
ATOM 891 O O . ILE A 1 109 ? -0.276 14.445 17.609 1 98.31 109 ILE A O 1
ATOM 895 N N . LEU A 1 110 ? -2.307 13.531 17.781 1 98.69 110 LEU A N 1
ATOM 896 C CA . LEU A 1 110 ? -2.834 14.711 18.469 1 98.69 110 LEU A CA 1
ATOM 897 C C . LEU A 1 110 ? -2.131 14.922 19.812 1 98.69 110 LEU A C 1
ATOM 899 O O . LEU A 1 110 ? -1.763 16.047 20.141 1 98.69 110 LEU A O 1
ATOM 903 N N . ARG A 1 111 ? -1.935 13.836 20.547 1 98.12 111 ARG A N 1
ATOM 904 C CA . ARG A 1 111 ? -1.221 13.906 21.812 1 98.12 111 ARG A CA 1
ATOM 905 C C . ARG A 1 111 ? 0.22 14.367 21.609 1 98.12 111 ARG A C 1
ATOM 907 O O . ARG A 1 111 ? 0.716 15.219 22.344 1 98.12 111 ARG A O 1
ATOM 914 N N . ILE A 1 112 ? 0.875 13.805 20.625 1 97.31 112 ILE A N 1
ATOM 915 C CA . ILE A 1 112 ? 2.266 14.133 20.344 1 97.31 112 ILE A CA 1
ATOM 916 C C . ILE A 1 112 ? 2.385 15.625 20.016 1 97.31 112 ILE A C 1
ATOM 918 O O . ILE A 1 112 ? 3.277 16.312 20.516 1 97.31 112 ILE A O 1
ATOM 922 N N . ILE A 1 113 ? 1.48 16.141 19.172 1 98 113 ILE A N 1
A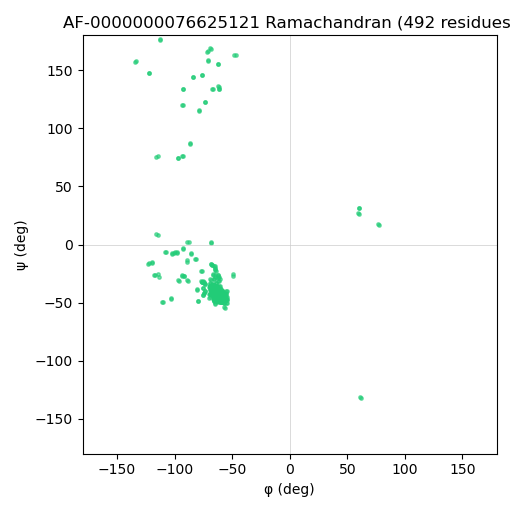TOM 923 C CA . ILE A 1 113 ? 1.515 17.531 18.781 1 98 113 ILE A CA 1
ATOM 924 C C . ILE A 1 113 ? 1.344 18.422 20.016 1 98 113 ILE A C 1
ATOM 926 O O . ILE A 1 113 ? 2.119 19.359 20.219 1 98 113 ILE A O 1
ATOM 930 N N . ASP A 1 114 ? 0.464 18.109 20.859 1 97.62 114 ASP A N 1
ATOM 931 C CA . ASP A 1 114 ? 0.117 18.953 22 1 97.62 114 ASP A CA 1
ATOM 932 C C . ASP A 1 114 ? 1.202 18.906 23.062 1 97.62 114 ASP A C 1
ATOM 934 O O . ASP A 1 114 ? 1.538 19.938 23.656 1 97.62 114 ASP A O 1
ATOM 938 N N . ASN A 1 115 ? 1.743 17.719 23.281 1 95.81 115 ASN A N 1
ATOM 939 C CA . ASN A 1 115 ? 2.6 17.547 24.453 1 95.81 115 ASN A CA 1
ATOM 940 C C . ASN A 1 115 ? 4.074 17.688 24.094 1 95.81 115 ASN A C 1
ATOM 942 O O . ASN A 1 115 ? 4.875 18.156 24.906 1 95.81 115 ASN A O 1
ATOM 946 N N . ASP A 1 116 ? 4.379 17.328 22.906 1 94.44 116 ASP A N 1
ATOM 947 C CA . ASP A 1 116 ? 5.801 17.203 22.609 1 94.44 116 ASP A CA 1
ATOM 948 C C . ASP A 1 116 ? 6.25 18.234 21.578 1 94.44 116 ASP A C 1
ATOM 950 O O . ASP A 1 116 ? 7.414 18.641 21.578 1 94.44 116 ASP A O 1
ATOM 954 N N . LEU A 1 117 ? 5.336 18.703 20.734 1 96.06 117 LEU A N 1
ATOM 955 C CA . LEU A 1 117 ? 5.809 19.469 19.594 1 96.06 117 LEU A CA 1
ATOM 956 C C . LEU A 1 117 ? 5.43 20.938 19.719 1 96.06 117 LEU A C 1
ATOM 958 O O . LEU A 1 117 ? 6.297 21.812 19.688 1 96.06 117 LEU A O 1
ATOM 962 N N . LEU A 1 118 ? 4.191 21.25 20 1 96.38 118 LEU A N 1
ATOM 963 C CA . LEU A 1 118 ? 3.711 22.625 20.031 1 96.38 118 LEU A CA 1
ATOM 964 C C . LEU A 1 118 ? 4.414 23.438 21.109 1 96.38 118 LEU A C 1
ATOM 966 O O . LEU A 1 118 ? 4.789 24.594 20.891 1 96.38 118 LEU A O 1
ATOM 970 N N . PRO A 1 119 ? 4.695 22.844 22.281 1 95.12 119 PRO A N 1
ATOM 971 C CA . PRO A 1 119 ? 5.332 23.625 23.359 1 95.12 119 PRO A CA 1
ATOM 972 C C . PRO A 1 119 ? 6.746 24.062 23 1 95.12 119 PRO A C 1
ATOM 974 O O . PRO A 1 119 ? 7.266 25.016 23.594 1 95.12 119 PRO A O 1
ATOM 977 N N . LYS A 1 120 ? 7.363 23.438 22.031 1 93.19 120 LYS A N 1
ATOM 978 C CA . LYS A 1 120 ? 8.75 23.734 21.688 1 93.19 120 LYS A CA 1
ATOM 979 C C . LYS A 1 120 ? 8.844 24.656 20.469 1 93.19 120 LYS A C 1
ATOM 981 O O . LYS A 1 120 ? 9.922 25.141 20.141 1 93.19 120 LYS A O 1
ATOM 986 N N . ILE A 1 121 ? 7.719 24.953 19.828 1 93.56 121 ILE A N 1
ATOM 987 C CA . ILE A 1 121 ? 7.734 25.672 18.562 1 93.56 121 ILE A CA 1
ATOM 988 C C . ILE A 1 121 ? 7.586 27.172 18.828 1 93.56 121 ILE A C 1
ATOM 990 O O . ILE A 1 121 ? 6.738 27.594 19.625 1 93.56 121 ILE A O 1
ATOM 994 N N . THR A 1 122 ? 8.445 27.938 18.141 1 92.19 122 THR A N 1
ATOM 995 C CA . THR A 1 122 ? 8.398 29.375 18.344 1 92.19 122 THR A CA 1
ATOM 996 C C . THR A 1 122 ? 8.039 30.094 17.047 1 92.19 122 THR A C 1
ATOM 998 O O . THR A 1 122 ? 7.469 31.188 17.078 1 92.19 122 THR A O 1
ATOM 1001 N N . SER A 1 123 ? 8.336 29.5 15.922 1 93.25 123 SER A N 1
ATOM 1002 C CA . SER A 1 123 ? 8.094 30.141 14.641 1 93.25 123 SER A CA 1
ATOM 1003 C C . SER A 1 123 ? 6.613 30.094 14.266 1 93.25 123 SER A C 1
ATOM 1005 O O . SER A 1 123 ? 5.926 29.125 14.578 1 93.25 123 SER A O 1
ATOM 1007 N N . ASP A 1 124 ? 6.121 31.094 13.602 1 94.94 124 ASP A N 1
ATOM 1008 C CA . ASP A 1 124 ? 4.746 31.125 13.117 1 94.94 124 ASP A CA 1
ATOM 1009 C C . ASP A 1 124 ? 4.488 29.969 12.148 1 94.94 124 ASP A C 1
ATOM 1011 O O . ASP A 1 124 ? 3.439 29.328 12.203 1 94.94 124 ASP A O 1
ATOM 1015 N N . GLU A 1 125 ? 5.41 29.734 11.281 1 94.94 125 GLU A N 1
ATOM 1016 C CA . GLU A 1 125 ? 5.281 28.656 10.312 1 94.94 125 GLU A CA 1
ATOM 1017 C C . GLU A 1 125 ? 5.113 27.297 11.008 1 94.94 125 GLU A C 1
ATOM 1019 O O . GLU A 1 125 ? 4.27 26.5 10.617 1 94.94 125 GLU A O 1
ATOM 1024 N N . GLY A 1 126 ? 5.945 27.141 12.016 1 95.81 126 GLY A N 1
ATOM 1025 C CA . GLY A 1 126 ? 5.84 25.906 12.781 1 95.81 126 GLY A CA 1
ATOM 1026 C C . GLY A 1 126 ? 4.52 25.766 13.516 1 95.81 126 GLY A C 1
ATOM 1027 O O . GLY A 1 126 ? 3.92 24.688 13.531 1 95.81 126 GLY A O 1
ATOM 1028 N N . LYS A 1 127 ? 4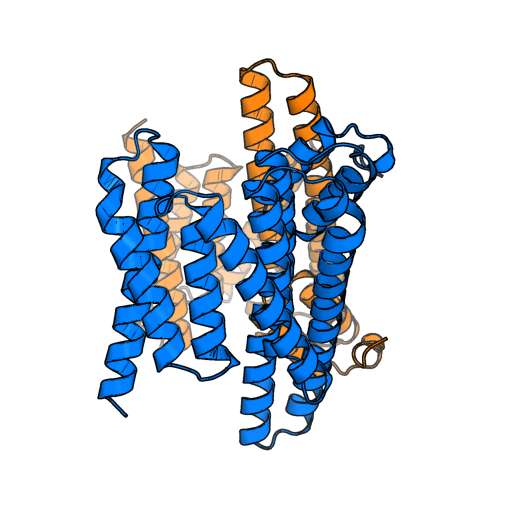.07 26.859 14.078 1 97.19 127 LYS A N 1
ATOM 1029 C CA . LYS A 1 127 ? 2.785 26.844 14.781 1 97.19 127 LYS A CA 1
ATOM 1030 C C . LYS A 1 127 ? 1.644 26.516 13.82 1 97.19 127 LYS A C 1
ATOM 1032 O O . LYS A 1 127 ? 0.809 25.656 14.109 1 97.19 127 LYS A O 1
ATOM 1037 N N . VAL A 1 128 ? 1.666 27.203 12.672 1 98 128 VAL A N 1
ATOM 1038 C CA . VAL A 1 128 ? 0.632 26.969 11.672 1 98 128 VAL A CA 1
ATOM 1039 C C . VAL A 1 128 ? 0.659 25.516 11.227 1 98 128 VAL A C 1
ATOM 1041 O O . VAL A 1 128 ? -0.391 24.891 11.086 1 98 128 VAL A O 1
ATOM 1044 N N . PHE A 1 129 ? 1.865 24.969 11.086 1 97.69 129 PHE A N 1
ATOM 1045 C CA . PHE A 1 129 ? 2.045 23.594 10.625 1 97.69 129 PHE A CA 1
ATOM 1046 C C . PHE A 1 129 ? 1.376 22.625 11.578 1 97.69 129 PHE A C 1
ATOM 1048 O O . PHE A 1 129 ? 0.545 21.812 11.156 1 97.69 129 PHE A O 1
ATOM 1055 N N . PHE A 1 130 ? 1.588 22.719 12.82 1 98.31 130 PHE A N 1
ATOM 1056 C CA . PHE A 1 130 ? 1.122 21.719 13.781 1 98.31 130 PHE A CA 1
ATOM 1057 C C . PHE A 1 130 ? -0.346 21.938 14.117 1 98.31 130 PHE A C 1
ATOM 1059 O O . PHE A 1 130 ? -1.103 20.984 14.297 1 98.31 130 PHE A O 1
ATOM 1066 N N . ILE A 1 131 ? -0.729 23.188 14.234 1 98.62 131 ILE A N 1
ATOM 1067 C CA . ILE A 1 131 ? -2.121 23.469 14.562 1 98.62 131 ILE A CA 1
ATOM 1068 C C . ILE A 1 131 ? -3.021 23.047 13.398 1 98.62 131 ILE A C 1
ATOM 1070 O O . ILE A 1 131 ? -4.113 22.516 13.609 1 98.62 131 ILE A O 1
ATOM 1074 N N . LYS A 1 132 ? -2.572 23.297 12.172 1 98.69 132 LYS A N 1
ATOM 1075 C CA . LYS A 1 132 ? -3.273 22.797 11 1 98.69 132 LYS A CA 1
ATOM 1076 C C . LYS A 1 132 ? -3.393 21.266 11.039 1 98.69 132 LYS A C 1
ATOM 1078 O O . LYS A 1 132 ? -4.457 20.719 10.758 1 98.69 132 LYS A O 1
ATOM 1083 N N . MET A 1 133 ? -2.328 20.594 11.383 1 98.62 133 MET A N 1
ATOM 1084 C CA . MET A 1 133 ? -2.316 19.141 11.469 1 98.62 133 MET A CA 1
ATOM 1085 C C . MET A 1 133 ? -3.35 18.641 12.477 1 98.62 133 MET A C 1
ATOM 1087 O O . MET A 1 133 ? -4.027 17.641 12.234 1 98.62 133 MET A O 1
ATOM 1091 N N . LYS A 1 134 ? -3.441 19.391 13.625 1 98.69 134 LYS A N 1
ATOM 1092 C CA . LYS A 1 134 ? -4.48 19.031 14.586 1 98.69 134 LYS A CA 1
ATOM 1093 C C . LYS A 1 134 ? -5.867 19.125 13.961 1 98.69 134 LYS A C 1
ATOM 1095 O O . LYS A 1 134 ? -6.688 18.219 14.117 1 98.69 134 LYS A O 1
ATOM 1100 N N . GLY A 1 135 ? -6.105 20.234 13.266 1 98.81 135 GLY A N 1
ATOM 1101 C CA . GLY A 1 135 ? -7.363 20.359 12.547 1 98.81 135 GLY A CA 1
ATOM 1102 C C . GLY A 1 135 ? -7.621 19.203 11.594 1 98.81 135 GLY A C 1
ATOM 1103 O O . GLY A 1 135 ? -8.719 18.656 11.57 1 98.81 135 GLY A O 1
ATOM 1104 N N . ASP A 1 136 ? -6.605 18.844 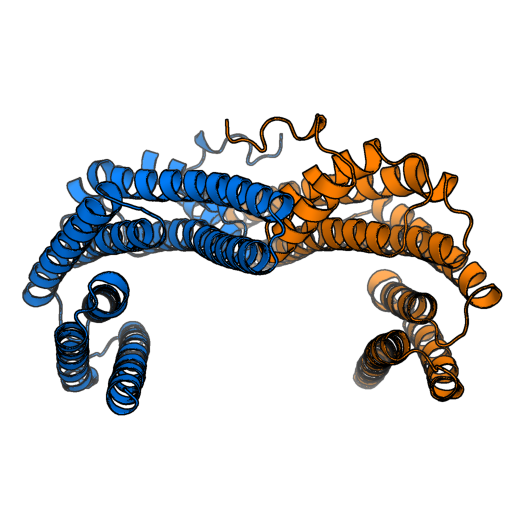10.859 1 98.69 136 ASP A N 1
ATOM 1105 C CA . ASP A 1 136 ? -6.707 17.766 9.883 1 98.69 136 ASP A CA 1
ATOM 1106 C C . ASP A 1 136 ? -7.117 16.453 10.547 1 98.69 136 ASP A C 1
ATOM 1108 O O . ASP A 1 136 ? -8.023 15.758 10.07 1 98.69 136 ASP A O 1
ATOM 1112 N N . TYR A 1 137 ? -6.504 16.078 11.602 1 98.81 137 TYR A N 1
ATOM 1113 C CA . TYR A 1 137 ? -6.73 14.773 12.195 1 98.81 137 TYR A CA 1
ATOM 1114 C C . TYR A 1 137 ? -8.062 14.727 12.93 1 98.81 137 TYR A C 1
ATOM 1116 O O . TYR A 1 137 ? -8.727 13.688 12.969 1 98.81 137 TYR A O 1
ATOM 1124 N N . TYR A 1 138 ? -8.5 15.898 13.516 1 98.69 138 TYR A N 1
ATOM 1125 C CA . TYR A 1 138 ? -9.867 15.961 14.016 1 98.69 138 TYR A CA 1
ATOM 1126 C C . TYR A 1 138 ? -10.875 15.82 12.883 1 98.69 138 TYR A C 1
ATOM 1128 O O . TYR A 1 138 ? -11.914 15.18 13.039 1 98.69 138 TYR A O 1
ATOM 1136 N N . ARG A 1 139 ? -10.562 16.453 11.773 1 98.44 139 ARG A N 1
ATOM 1137 C CA . ARG A 1 139 ? -11.406 16.281 10.594 1 98.44 139 ARG A CA 1
ATOM 1138 C C . ARG A 1 139 ? -11.492 14.82 10.18 1 98.44 139 ARG A C 1
ATOM 1140 O O . ARG A 1 139 ? -12.57 14.32 9.852 1 98.44 139 ARG A O 1
ATOM 1147 N N . TYR A 1 140 ? -10.344 14.062 10.172 1 98.31 140 TYR A N 1
ATOM 1148 C CA . TYR A 1 140 ? -10.336 12.648 9.828 1 98.31 140 TYR A CA 1
ATOM 1149 C C . TYR A 1 140 ? -11.195 11.844 10.805 1 98.31 140 TYR A C 1
ATOM 1151 O O . TYR A 1 140 ? -11.914 10.93 10.391 1 98.31 140 TYR A O 1
ATOM 1159 N N . ILE A 1 141 ? -11.133 12.227 12.094 1 98.38 141 ILE A N 1
ATOM 1160 C CA . ILE A 1 141 ? -11.938 11.555 13.102 1 98.38 141 ILE A CA 1
ATOM 1161 C C . ILE A 1 141 ? -13.422 11.711 12.781 1 98.38 141 ILE A C 1
ATOM 1163 O O . ILE A 1 141 ? -14.203 10.766 12.93 1 98.38 141 ILE A O 1
ATOM 1167 N N . CYS A 1 142 ? -13.859 12.828 12.242 1 97.88 142 CYS A N 1
ATOM 1168 C CA . CYS A 1 142 ? -15.25 13.117 11.93 1 97.88 142 CYS A CA 1
ATOM 1169 C C . CYS A 1 142 ? -15.781 12.172 10.859 1 97.88 142 CYS A C 1
ATOM 1171 O O . CYS A 1 142 ? -16.984 11.969 10.742 1 97.88 142 CYS A O 1
ATOM 1173 N N . GLU A 1 143 ? -14.914 11.602 10.07 1 95.69 143 GLU A N 1
ATOM 1174 C CA . GLU A 1 143 ? -15.32 10.75 8.961 1 95.69 143 GLU A CA 1
ATOM 1175 C C . GLU A 1 143 ? -15.938 9.445 9.469 1 95.69 143 GLU A C 1
ATOM 1177 O O . GLU A 1 143 ? -16.797 8.859 8.812 1 95.69 143 GLU A O 1
ATOM 1182 N N . PHE A 1 144 ? -15.477 8.984 10.633 1 96.19 144 PHE A N 1
ATOM 1183 C CA . PHE A 1 144 ? -15.938 7.676 11.07 1 96.19 144 PHE A CA 1
ATOM 1184 C C . PHE A 1 144 ? -16.609 7.77 12.438 1 96.19 144 PHE A C 1
ATOM 1186 O O . PHE A 1 144 ? -17.297 6.836 12.859 1 96.19 144 PHE A O 1
ATOM 1193 N N . ALA A 1 145 ? -16.359 8.93 13.156 1 96.06 145 ALA A N 1
ATOM 1194 C CA . ALA A 1 145 ? -16.938 9.102 14.484 1 96.06 145 ALA A CA 1
ATOM 1195 C C . ALA A 1 145 ? -18.453 9.336 14.398 1 96.06 145 ALA A C 1
ATOM 1197 O O . ALA A 1 145 ? -18.969 9.703 13.344 1 96.06 145 ALA A O 1
ATOM 1198 N N . GLN A 1 146 ? -19.141 9.062 15.492 1 94.38 146 GLN A N 1
ATOM 1199 C CA . GLN A 1 146 ? -20.578 9.266 15.57 1 94.38 146 GLN A CA 1
ATOM 1200 C C . GLN A 1 146 ? -20.953 9.984 16.859 1 94.38 146 GLN A C 1
ATOM 1202 O O . GLN A 1 146 ? -20.172 10.031 17.812 1 94.38 146 GLN A O 1
ATOM 1207 N N . GLY A 1 147 ? -22.109 10.625 16.875 1 95.81 147 GLY A N 1
ATOM 1208 C CA . GLY A 1 147 ? -22.672 11.234 18.062 1 95.81 147 GLY A CA 1
ATOM 1209 C C . GLY A 1 147 ? -21.812 12.328 18.656 1 95.81 147 GLY A C 1
ATOM 1210 O O . GLY A 1 147 ? -21.344 13.219 17.938 1 95.81 147 GLY A O 1
ATOM 1211 N N . GLN A 1 148 ? -21.609 12.25 19.891 1 96.88 148 GLN A N 1
ATOM 1212 C CA . GLN A 1 148 ? -20.906 13.289 20.641 1 96.88 148 GLN A CA 1
ATOM 1213 C C . GLN A 1 148 ? -19.438 13.352 20.219 1 96.88 148 GLN A C 1
ATOM 1215 O O . GLN A 1 148 ? -18.859 14.438 20.141 1 96.88 148 GLN A O 1
ATOM 1220 N N . TYR A 1 149 ? -18.922 12.211 20.016 1 96 149 TYR A N 1
ATOM 1221 C CA . TYR A 1 149 ? -17.516 12.156 19.609 1 96 149 TYR A CA 1
ATOM 1222 C C . TYR A 1 149 ? -17.297 12.867 18.281 1 96 149 TYR A C 1
ATOM 1224 O O . TYR A 1 149 ? -16.312 13.578 18.109 1 96 149 TYR A O 1
ATOM 1232 N N . LYS A 1 150 ? -18.203 12.734 17.312 1 97.25 150 LYS A N 1
ATOM 1233 C CA . LYS A 1 150 ? -18.125 13.445 16.047 1 97.25 150 LYS A CA 1
ATOM 1234 C C . LYS A 1 150 ? -18.281 14.953 16.25 1 97.25 150 LYS A C 1
ATOM 1236 O O . LYS A 1 150 ? -17.516 15.734 15.695 1 97.25 150 LYS A O 1
ATOM 1241 N N . ASP A 1 151 ? -19.188 15.328 17.078 1 97.75 151 ASP A N 1
ATOM 1242 C CA . ASP A 1 151 ? -19.438 16.75 17.328 1 97.75 151 ASP A CA 1
ATOM 1243 C C . ASP A 1 151 ? -18.234 17.422 17.969 1 97.75 151 ASP A C 1
ATOM 1245 O O . ASP A 1 151 ? -17.844 18.516 17.562 1 97.75 151 ASP A O 1
ATOM 1249 N N . GLU A 1 152 ? -17.75 16.75 18.938 1 98.25 152 GLU A N 1
ATOM 1250 C CA . GLU A 1 152 ? -16.578 17.297 19.625 1 98.25 152 GLU A CA 1
ATOM 1251 C C . GLU A 1 152 ? -15.391 17.391 18.672 1 98.25 152 GLU A C 1
ATOM 1253 O O . GLU A 1 152 ? -14.656 18.391 18.688 1 98.25 152 GLU A O 1
ATOM 1258 N N . SER A 1 153 ? -15.203 16.375 17.891 1 98.44 153 SER A N 1
ATOM 1259 C CA . SER A 1 153 ? -14.109 16.391 16.922 1 98.44 153 SER A CA 1
ATOM 1260 C C . SER A 1 153 ? -14.289 17.484 15.891 1 98.44 153 SER A C 1
ATOM 1262 O O . SER A 1 153 ? -13.32 18.141 15.492 1 98.44 153 SER A O 1
ATOM 1264 N N . SER A 1 154 ? -15.508 17.656 15.461 1 98.5 154 SER A N 1
ATOM 1265 C CA . SER A 1 154 ? -15.828 18.719 14.508 1 98.5 154 SER A CA 1
ATOM 1266 C C . SER A 1 154 ? -15.508 20.094 15.086 1 98.5 154 SER A C 1
ATOM 1268 O O . SER A 1 154 ? -14.898 20.922 14.414 1 98.5 154 SER A O 1
ATOM 1270 N N . LYS A 1 155 ? -15.883 20.312 16.266 1 98.56 155 LYS A N 1
ATOM 1271 C CA . LYS A 1 155 ? -15.594 21.562 16.953 1 98.56 155 LYS A CA 1
ATOM 1272 C C . LYS A 1 155 ? -14.094 21.797 17.078 1 98.56 155 LYS A C 1
ATOM 1274 O O . LYS A 1 155 ? -13.594 22.891 16.812 1 98.56 155 LYS A O 1
ATOM 1279 N N . ASN A 1 156 ? -13.438 20.781 17.5 1 98.62 156 ASN A N 1
ATOM 1280 C CA . ASN A 1 156 ? -11.992 20.875 17.625 1 98.62 156 ASN A CA 1
ATOM 1281 C C . ASN A 1 156 ? -11.32 21.172 16.297 1 98.62 156 ASN A C 1
ATOM 1283 O O . ASN A 1 156 ? -10.391 21.984 16.219 1 98.62 156 ASN A O 1
ATOM 1287 N N . ALA A 1 157 ? -11.766 20.469 15.227 1 98.81 157 ALA A N 1
ATOM 1288 C CA . ALA A 1 157 ? -11.227 20.75 13.898 1 98.81 157 ALA A CA 1
ATOM 1289 C C . ALA A 1 157 ? -11.406 22.219 13.523 1 98.81 157 ALA A C 1
ATOM 1291 O O . ALA A 1 157 ? -10.453 22.891 13.133 1 98.81 157 ALA A O 1
ATOM 1292 N N . GLN A 1 158 ? -12.594 22.734 13.727 1 98.38 158 GLN A N 1
ATOM 1293 C CA . GLN A 1 158 ? -12.914 24.109 13.391 1 98.38 158 GLN A CA 1
ATOM 1294 C C . GLN A 1 158 ? -12.031 25.094 14.18 1 98.38 158 GLN A C 1
ATOM 1296 O O . GLN A 1 158 ? -11.469 26.016 13.602 1 98.38 158 GLN A O 1
ATOM 1301 N N . GLU A 1 159 ? -11.953 24.859 15.414 1 98.62 159 GLU A N 1
ATOM 1302 C CA . GLU A 1 159 ? -11.188 25.75 16.281 1 98.62 159 GLU A CA 1
ATOM 1303 C C . GLU A 1 159 ? -9.711 25.766 15.891 1 98.62 159 GLU A C 1
ATOM 1305 O O . GLU A 1 159 ? -9.086 26.828 15.859 1 98.62 159 GLU A O 1
ATOM 1310 N N . ASN A 1 160 ? -9.18 24.625 15.609 1 98.81 160 ASN A N 1
ATOM 1311 C CA . ASN A 1 160 ? -7.766 24.562 15.242 1 98.81 160 ASN A CA 1
ATOM 1312 C C . ASN A 1 160 ? -7.512 25.188 13.875 1 98.81 160 ASN A C 1
ATOM 1314 O O . ASN A 1 160 ? -6.543 25.922 13.695 1 98.81 160 ASN A O 1
ATOM 1318 N N . TYR A 1 161 ? -8.398 24.891 12.898 1 98.75 161 TYR A N 1
ATOM 1319 C CA . TYR A 1 161 ? -8.242 25.516 11.594 1 98.75 161 TYR A CA 1
ATOM 1320 C C . TYR A 1 161 ? -8.312 27.031 11.711 1 98.75 161 TYR A C 1
ATOM 1322 O O . TYR A 1 161 ? -7.508 27.75 11.117 1 98.75 161 TYR A O 1
ATOM 1330 N N . GLN A 1 162 ? -9.25 27.547 12.516 1 97.88 162 GLN A N 1
ATOM 1331 C CA . GLN A 1 162 ? -9.406 28.984 12.695 1 97.88 162 GLN A CA 1
ATOM 1332 C C . GLN A 1 162 ? -8.18 29.609 13.367 1 97.88 162 GLN A C 1
ATOM 1334 O O . GLN A 1 162 ? -7.707 30.656 12.953 1 97.88 162 GLN A O 1
ATOM 1339 N N . GLN A 1 163 ? -7.762 28.953 14.391 1 98.44 163 GLN A N 1
ATOM 1340 C CA . GLN A 1 163 ? -6.57 29.438 15.078 1 98.44 163 GLN A CA 1
ATOM 1341 C C . GLN A 1 163 ? -5.371 29.484 14.133 1 98.44 163 GLN A C 1
ATOM 1343 O O . GLN A 1 163 ? -4.633 30.469 14.094 1 98.44 163 GLN A O 1
ATOM 1348 N N . ALA A 1 164 ? -5.129 28.375 13.398 1 98.69 164 ALA A N 1
ATOM 1349 C CA . ALA A 1 164 ? -4.031 28.312 12.438 1 98.69 164 ALA A CA 1
ATOM 1350 C C . ALA A 1 164 ? -4.164 29.422 11.383 1 98.69 164 ALA A C 1
ATOM 1352 O O . ALA A 1 164 ? -3.174 30.031 11 1 98.69 164 ALA A O 1
ATOM 1353 N N . LEU A 1 165 ? -5.398 29.641 10.953 1 97.69 165 LEU A N 1
ATOM 1354 C CA . LEU A 1 165 ? -5.648 30.656 9.938 1 97.69 165 LEU A CA 1
ATOM 1355 C C . LEU A 1 165 ? -5.309 32.062 10.469 1 97.69 165 LEU A C 1
ATOM 1357 O O . LEU A 1 165 ? -4.699 32.844 9.766 1 97.69 165 LEU A O 1
ATOM 1361 N N . THR A 1 166 ? -5.676 32.312 11.688 1 97.88 166 THR A N 1
ATOM 1362 C CA . THR A 1 166 ? -5.383 33.594 12.312 1 97.88 166 THR A CA 1
ATOM 1363 C C . THR A 1 166 ? -3.877 33.844 12.383 1 97.88 166 THR A C 1
ATOM 1365 O O . THR A 1 166 ? -3.395 34.906 12 1 97.88 166 THR A O 1
ATOM 1368 N N . ILE A 1 167 ? -3.139 32.875 12.781 1 98 167 ILE A N 1
ATOM 1369 C CA . ILE A 1 167 ? -1.688 32.969 12.867 1 98 167 ILE A CA 1
ATOM 1370 C C . ILE A 1 167 ? -1.097 33.125 11.469 1 98 167 ILE A C 1
ATOM 1372 O O . ILE A 1 167 ? -0.213 33.969 11.25 1 98 167 ILE A O 1
ATOM 1376 N N . ALA A 1 168 ? -1.595 32.375 10.523 1 97.88 168 ALA A N 1
ATOM 1377 C CA . ALA A 1 168 ? -1.076 32.375 9.164 1 97.88 168 ALA A CA 1
ATOM 1378 C C . ALA A 1 168 ? -1.306 33.75 8.508 1 97.88 168 ALA A C 1
ATOM 1380 O O . ALA A 1 168 ? -0.423 34.281 7.824 1 97.88 168 ALA A O 1
ATOM 1381 N N . GLU A 1 169 ? -2.457 34.281 8.688 1 95.94 169 GLU A N 1
ATOM 1382 C CA . GLU A 1 169 ? -2.805 35.562 8.062 1 95.94 169 GLU A CA 1
ATOM 1383 C C . GLU A 1 169 ? -1.973 36.719 8.633 1 95.94 169 GLU A C 1
ATOM 1385 O O . GLU A 1 169 ? -1.696 37.688 7.934 1 95.94 169 GLU A O 1
ATOM 1390 N N . SER A 1 170 ? -1.529 36.531 9.836 1 95.94 170 SER A N 1
ATOM 1391 C CA . SER A 1 170 ? -0.737 37.562 10.492 1 95.94 170 SER A CA 1
ATOM 1392 C C . SER A 1 170 ? 0.754 37.344 10.258 1 95.94 170 SER A C 1
ATOM 1394 O O . SER A 1 170 ? 1.525 38.312 10.211 1 95.94 170 SER A O 1
ATOM 1396 N N . GLY A 1 171 ? 1.146 36.156 10.055 1 94.75 171 GLY A N 1
ATOM 1397 C CA . GLY A 1 171 ? 2.572 35.875 10.141 1 94.75 171 GLY A CA 1
ATOM 1398 C C . GLY A 1 171 ? 3.156 35.344 8.844 1 94.75 171 GLY A C 1
ATOM 1399 O O . GLY A 1 171 ? 4.375 35.281 8.68 1 94.75 171 GLY A O 1
ATOM 1400 N N . LEU A 1 172 ? 2.367 34.906 7.945 1 95.62 172 LEU A N 1
ATOM 1401 C CA . LEU A 1 172 ? 2.859 34.312 6.711 1 95.62 172 LEU A CA 1
ATOM 1402 C C . LEU A 1 172 ? 2.32 35.062 5.492 1 95.62 172 LEU A C 1
ATOM 1404 O O . LEU A 1 172 ? 1.195 35.562 5.512 1 95.62 172 LEU A O 1
ATOM 1408 N N . ASP A 1 173 ? 3.166 35.062 4.48 1 94.62 173 ASP A N 1
ATOM 1409 C CA . ASP A 1 173 ? 2.738 35.656 3.223 1 94.62 173 ASP A CA 1
ATOM 1410 C C . ASP A 1 173 ? 1.545 34.938 2.631 1 94.62 173 ASP A C 1
ATOM 1412 O O . ASP A 1 173 ? 1.4 33.719 2.83 1 94.62 173 ASP A O 1
ATOM 1416 N N . SER A 1 174 ? 0.788 35.625 1.836 1 95.25 174 SER A N 1
ATOM 1417 C CA . SER A 1 174 ? -0.409 35.062 1.227 1 95.25 174 SER A CA 1
ATOM 1418 C C . SER A 1 174 ? -0.051 33.969 0.223 1 95.25 174 SER A C 1
ATOM 1420 O O . SER A 1 174 ? -0.903 33.156 -0.157 1 95.25 174 SER A O 1
ATOM 1422 N N . THR A 1 175 ? 1.158 33.938 -0.202 1 95.69 175 THR A N 1
ATOM 1423 C CA . THR A 1 175 ? 1.602 32.969 -1.183 1 95.69 175 THR A CA 1
ATOM 1424 C C . THR A 1 175 ? 2.287 31.797 -0.494 1 95.69 175 THR A C 1
ATOM 1426 O O . THR A 1 175 ? 2.658 30.812 -1.147 1 95.69 175 THR A O 1
ATOM 1429 N N . HIS A 1 176 ? 2.469 31.953 0.747 1 94.75 176 HIS A N 1
ATOM 1430 C CA . HIS A 1 176 ? 3.193 30.906 1.455 1 94.75 176 HIS A CA 1
ATOM 1431 C C . HIS A 1 176 ? 2.451 29.562 1.376 1 94.75 176 HIS A C 1
ATOM 1433 O O . HIS A 1 176 ? 1.256 29.5 1.669 1 94.75 176 HIS A O 1
ATOM 1439 N N . PRO A 1 177 ? 3.145 28.469 1.072 1 94.88 177 PRO A N 1
ATOM 1440 C CA . PRO A 1 177 ? 2.465 27.188 0.865 1 94.88 177 PRO A CA 1
ATOM 1441 C C . PRO A 1 177 ? 1.696 26.719 2.1 1 94.88 177 PRO A C 1
ATOM 1443 O O . PRO A 1 177 ? 0.609 26.141 1.976 1 94.88 177 PRO A O 1
ATOM 1446 N N . SER A 1 178 ? 2.174 26.906 3.277 1 95.56 178 SER A N 1
ATOM 1447 C CA . SER A 1 178 ? 1.507 26.484 4.504 1 95.56 178 SER A CA 1
ATOM 1448 C C . SER A 1 178 ? 0.19 27.234 4.703 1 95.56 178 SER A C 1
ATOM 1450 O O . SER A 1 178 ? -0.78 26.656 5.211 1 95.56 178 SER A O 1
ATOM 1452 N N . ARG A 1 179 ? 0.197 28.516 4.348 1 97 179 ARG A N 1
ATOM 1453 C CA . ARG A 1 179 ? -1.011 29.328 4.48 1 97 179 ARG A CA 1
ATOM 1454 C C . ARG A 1 179 ? -2.064 28.906 3.463 1 97 179 ARG A C 1
ATOM 1456 O O . ARG A 1 179 ? -3.232 28.719 3.811 1 97 179 ARG A O 1
ATOM 1463 N N . ILE A 1 180 ? -1.591 28.734 2.223 1 97.75 180 ILE A N 1
ATOM 1464 C CA . ILE A 1 180 ? -2.516 28.328 1.168 1 97.75 180 ILE A CA 1
ATOM 1465 C C . ILE A 1 180 ? -3.027 26.922 1.439 1 97.75 180 ILE A C 1
ATOM 1467 O O . ILE A 1 180 ? -4.219 26.641 1.273 1 97.75 180 ILE A O 1
ATOM 1471 N N . GLY A 1 181 ? -2.123 26.047 1.833 1 97.88 181 GLY A N 1
ATOM 1472 C CA . GLY A 1 181 ? -2.508 24.688 2.16 1 97.88 181 GLY A CA 1
ATOM 1473 C C . GLY A 1 181 ? -3.5 24.594 3.305 1 97.88 181 GLY A C 1
ATOM 1474 O O . GLY A 1 181 ? -4.391 23.75 3.301 1 97.88 181 GLY A O 1
ATOM 1475 N N . LEU A 1 182 ? -3.344 25.422 4.273 1 98.5 182 LEU A N 1
ATOM 1476 C CA . LEU A 1 182 ? -4.277 25.516 5.391 1 98.5 182 LEU A CA 1
ATOM 1477 C C . LEU A 1 182 ? -5.668 25.922 4.906 1 98.5 182 LEU A C 1
ATOM 1479 O O . LEU A 1 182 ? -6.66 25.297 5.289 1 98.5 182 LEU A O 1
ATOM 1483 N N . ALA A 1 183 ? -5.711 26.906 4.062 1 98.38 183 ALA A N 1
ATOM 1484 C CA . ALA A 1 183 ? -6.988 27.359 3.52 1 98.38 183 ALA A CA 1
ATOM 1485 C C . ALA A 1 183 ? -7.672 26.25 2.73 1 98.38 183 ALA A C 1
ATOM 1487 O O . ALA A 1 183 ? -8.891 26.078 2.811 1 98.38 183 ALA A O 1
ATOM 1488 N N . LEU A 1 184 ? -6.883 25.547 1.981 1 98.62 184 LEU A N 1
ATOM 1489 C CA . LEU A 1 184 ? -7.402 24.406 1.224 1 98.62 184 LEU A CA 1
ATOM 1490 C C . LEU A 1 184 ? -8.086 23.406 2.146 1 98.62 184 LEU A C 1
ATOM 1492 O O . LEU A 1 184 ? -9.266 23.078 1.956 1 98.62 184 LEU A O 1
ATOM 1496 N N . ASN A 1 185 ? -7.375 22.953 3.158 1 98.56 185 ASN A N 1
ATOM 1497 C CA . ASN A 1 185 ? -7.895 21.922 4.062 1 98.56 185 ASN A CA 1
ATOM 1498 C C . ASN A 1 185 ? -9.102 22.438 4.844 1 98.56 185 ASN A C 1
ATOM 1500 O O . ASN A 1 185 ? -10.07 21.703 5.055 1 98.56 185 ASN A O 1
ATOM 1504 N N . TYR A 1 186 ? -9.031 23.656 5.273 1 98.56 186 TYR A N 1
ATOM 1505 C CA . TYR A 1 186 ? -10.133 24.25 6.02 1 98.56 186 TYR A CA 1
ATOM 1506 C C . TYR A 1 186 ? -11.383 24.359 5.156 1 98.56 186 TYR A C 1
ATOM 1508 O O . TYR A 1 186 ? -12.492 24.094 5.625 1 98.56 186 TYR A O 1
ATOM 1516 N N . SER A 1 187 ? -11.195 24.719 3.908 1 98.62 187 SER A N 1
ATOM 1517 C CA . SER A 1 187 ? -12.336 24.781 2.996 1 98.62 187 SER A CA 1
ATOM 1518 C C . SER A 1 187 ? -12.953 23.406 2.779 1 98.62 187 SER A C 1
ATOM 1520 O O . SER A 1 187 ? -14.18 23.281 2.729 1 98.62 187 SER A O 1
ATOM 1522 N N . VAL A 1 188 ? -12.164 22.422 2.631 1 98.31 188 VAL A N 1
ATOM 1523 C CA . VAL A 1 188 ? -12.656 21.062 2.459 1 98.31 188 VAL A CA 1
ATOM 1524 C C . VAL A 1 188 ? -13.453 20.641 3.691 1 98.31 188 VAL A C 1
ATOM 1526 O O . VAL A 1 188 ? -14.516 20.031 3.572 1 98.31 188 VAL A O 1
ATOM 1529 N N . PHE A 1 189 ? -12.953 20.953 4.879 1 98.5 189 PHE A N 1
ATOM 1530 C CA . PHE A 1 189 ? -13.648 20.656 6.125 1 98.5 189 PHE A CA 1
ATOM 1531 C C . PHE A 1 189 ? -15.031 21.281 6.137 1 98.5 189 PHE A C 1
ATOM 1533 O O . PHE A 1 189 ? -16.016 20.609 6.438 1 98.5 189 PHE A O 1
ATOM 1540 N N . ASN A 1 190 ? -15.086 22.531 5.77 1 98.25 190 ASN A N 1
ATOM 1541 C CA . ASN A 1 190 ? -16.359 23.25 5.738 1 98.25 190 ASN A CA 1
ATOM 1542 C C . ASN A 1 190 ? -17.328 22.641 4.734 1 98.25 190 ASN A C 1
ATOM 1544 O O . ASN A 1 190 ? -18.516 22.516 5.008 1 98.25 190 ASN A O 1
ATOM 1548 N N . TYR A 1 191 ? -16.797 22.188 3.664 1 97.56 191 TYR A N 1
ATOM 1549 C CA . TYR A 1 191 ? -17.641 21.672 2.598 1 97.56 191 TYR A CA 1
ATOM 1550 C C . TYR A 1 191 ? -18.109 20.25 2.908 1 97.56 191 TYR A C 1
ATOM 1552 O O . TYR A 1 191 ? -19.297 19.953 2.875 1 97.56 191 TYR A O 1
ATOM 1560 N N . GLU A 1 192 ? -17.172 19.422 3.281 1 95.69 192 GLU A N 1
ATOM 1561 C CA . GLU A 1 192 ? -17.438 17.984 3.328 1 95.69 192 GLU A CA 1
ATOM 1562 C C . GLU A 1 192 ? -17.984 17.562 4.691 1 95.69 192 GLU A C 1
ATOM 1564 O O . GLU A 1 192 ? -18.75 16.594 4.793 1 95.69 192 GLU A O 1
ATOM 1569 N N . ILE A 1 193 ? -17.578 18.266 5.727 1 96.25 193 ILE A N 1
ATOM 1570 C CA . ILE A 1 193 ? -17.922 17.812 7.07 1 96.25 193 ILE A CA 1
ATOM 1571 C C . ILE A 1 193 ? -19.062 18.672 7.621 1 96.25 193 ILE A C 1
ATOM 1573 O O . ILE A 1 193 ? -20.062 18.156 8.125 1 96.25 193 ILE A O 1
ATOM 1577 N N . LEU A 1 194 ? -18.922 20.047 7.477 1 96.38 194 LEU A N 1
ATOM 1578 C CA . LEU A 1 194 ? -19.891 20.953 8.094 1 96.38 194 LEU A CA 1
ATOM 1579 C C . LEU A 1 194 ? -21.047 21.219 7.145 1 96.38 194 LEU A C 1
ATOM 1581 O O . LEU A 1 194 ? -22.062 21.812 7.547 1 96.38 194 LEU A O 1
ATOM 1585 N N . ASN A 1 195 ? -20.922 20.875 5.879 1 95.69 195 ASN A N 1
ATOM 1586 C CA . ASN A 1 195 ? -21.906 21.156 4.844 1 95.69 195 ASN A CA 1
ATOM 1587 C C . ASN A 1 195 ? -22.156 22.656 4.699 1 95.69 195 ASN A C 1
ATOM 1589 O O . ASN A 1 195 ? -23.297 23.078 4.457 1 95.69 195 ASN A O 1
ATOM 1593 N N . GLN A 1 196 ? -21.219 23.391 5.023 1 96.69 196 GLN A N 1
ATOM 1594 C CA . GLN A 1 196 ? -21.25 24.828 4.797 1 96.69 196 GLN A CA 1
ATOM 1595 C C . GLN A 1 196 ? -20.594 25.188 3.467 1 96.69 196 GLN A C 1
ATOM 1597 O O . GLN A 1 196 ? -19.5 25.75 3.441 1 96.69 196 GLN A O 1
ATOM 1602 N N . HIS A 1 197 ? -21.266 24.953 2.443 1 96.94 197 HIS A N 1
ATOM 1603 C CA . HIS A 1 197 ? -20.719 25.016 1.091 1 96.94 197 HIS A CA 1
ATOM 1604 C C . HIS A 1 197 ? -20.328 26.438 0.709 1 96.94 197 HIS A C 1
ATOM 1606 O O . HIS A 1 197 ? -19.25 26.672 0.169 1 96.94 197 HIS A O 1
ATOM 1612 N N . ALA A 1 198 ? -21.156 27.391 1.073 1 96.62 198 ALA A N 1
ATOM 1613 C CA . ALA A 1 198 ? -20.891 28.797 0.729 1 96.62 198 ALA A CA 1
ATOM 1614 C C . ALA A 1 198 ? -19.641 29.297 1.439 1 96.62 198 ALA A C 1
ATOM 1616 O O . ALA A 1 198 ? -18.797 29.969 0.832 1 96.62 198 ALA A O 1
ATOM 1617 N N . GLU A 1 199 ? -19.609 29 2.66 1 97.06 199 GLU A N 1
ATOM 1618 C CA . GLU A 1 199 ? -18.438 29.406 3.436 1 97.06 199 GLU A CA 1
ATOM 1619 C C . GLU A 1 199 ? -17.172 28.734 2.908 1 97.06 199 GLU A C 1
ATOM 1621 O O . GLU A 1 199 ? -16.125 29.359 2.848 1 97.06 199 GLU A O 1
ATOM 1626 N N . ALA A 1 200 ? -17.219 27.422 2.562 1 97.88 200 ALA A N 1
ATOM 1627 C CA . ALA A 1 200 ? -16.094 26.688 1.997 1 97.88 200 ALA A CA 1
ATOM 1628 C C . ALA A 1 200 ? -15.57 27.375 0.736 1 97.88 200 ALA A C 1
ATOM 1630 O O . ALA A 1 200 ? -14.367 27.594 0.601 1 97.88 200 ALA A O 1
ATOM 1631 N N . ILE A 1 201 ? -16.5 27.719 -0.091 1 97.75 201 ILE A N 1
ATOM 1632 C CA . ILE A 1 201 ? -16.156 28.344 -1.36 1 97.75 201 ILE A CA 1
ATOM 1633 C C . ILE A 1 201 ? -15.539 29.719 -1.105 1 97.75 201 ILE A C 1
ATOM 1635 O O . ILE A 1 201 ? -14.562 30.109 -1.755 1 97.75 201 ILE A O 1
ATOM 1639 N N . LYS A 1 202 ? -16.078 30.438 -0.161 1 97.75 202 LYS A N 1
ATOM 1640 C CA . LYS A 1 202 ? -15.555 31.75 0.194 1 97.75 202 LYS A CA 1
ATOM 1641 C C . LYS A 1 202 ? -14.109 31.656 0.675 1 97.75 202 LYS A C 1
ATOM 1643 O O . LYS A 1 202 ? -13.258 32.438 0.244 1 97.75 202 LYS A O 1
ATOM 1648 N N . ILE A 1 203 ? -13.836 30.734 1.538 1 97.56 203 ILE A N 1
ATOM 1649 C CA . ILE A 1 203 ? -12.492 30.531 2.072 1 97.56 203 ILE A CA 1
ATOM 1650 C C . ILE A 1 203 ? -11.539 30.172 0.937 1 97.56 203 ILE A C 1
ATOM 1652 O O . ILE A 1 203 ? -10.453 30.734 0.833 1 97.56 203 ILE A O 1
ATOM 1656 N N . ALA A 1 204 ? -11.93 29.266 0.113 1 98.19 204 ALA A N 1
ATOM 1657 C CA . ALA A 1 204 ? -11.117 28.797 -1.008 1 98.19 204 ALA A CA 1
ATOM 1658 C C . ALA A 1 204 ? -10.844 29.938 -1.99 1 98.19 204 ALA A C 1
ATOM 1660 O O . ALA A 1 204 ? -9.711 30.141 -2.422 1 98.19 204 ALA A O 1
ATOM 1661 N N . GLN A 1 205 ? -11.875 30.703 -2.268 1 98 205 GLN A N 1
ATOM 1662 C CA . GLN A 1 205 ? -11.758 31.797 -3.215 1 98 205 GLN A CA 1
ATOM 1663 C C . GLN A 1 205 ? -10.812 32.875 -2.688 1 98 205 GLN A C 1
ATOM 1665 O O . GLN A 1 205 ? -9.984 33.406 -3.434 1 98 205 GLN A O 1
ATOM 1670 N N . LYS A 1 206 ? -11.031 33.25 -1.491 1 97.75 206 LYS A N 1
ATOM 1671 C CA . LYS A 1 206 ? -10.156 34.25 -0.886 1 97.75 206 LYS A CA 1
ATOM 1672 C C . LYS A 1 206 ? -8.695 33.812 -0.965 1 97.75 206 LYS A C 1
ATOM 1674 O O . LYS A 1 206 ? -7.836 34.594 -1.367 1 97.75 206 LYS A O 1
ATOM 1679 N N . ALA A 1 207 ? -8.398 32.625 -0.555 1 97.62 207 ALA A N 1
ATOM 1680 C CA . ALA A 1 207 ? -7.031 32.094 -0.588 1 97.62 207 ALA A CA 1
ATOM 1681 C C . ALA A 1 207 ? -6.48 32.094 -2.012 1 97.62 207 ALA A C 1
ATOM 1683 O O . ALA A 1 207 ? -5.324 32.469 -2.236 1 97.62 207 ALA A O 1
ATOM 1684 N N . PHE A 1 208 ? -7.336 31.672 -2.945 1 97.81 208 PHE A N 1
ATOM 1685 C CA . PHE A 1 208 ? -6.926 31.609 -4.344 1 97.81 208 PHE A CA 1
ATOM 1686 C C . PHE A 1 208 ? -6.598 33 -4.863 1 97.81 208 PHE A C 1
ATOM 1688 O O . PHE A 1 208 ? -5.527 33.219 -5.434 1 97.81 208 PHE A O 1
ATOM 1695 N N . ASP A 1 209 ? -7.48 33.969 -4.617 1 97.38 209 ASP A N 1
ATOM 1696 C CA . ASP A 1 209 ? -7.328 35.312 -5.117 1 97.38 209 ASP A CA 1
ATOM 1697 C C . ASP A 1 209 ? -6.094 36 -4.52 1 97.38 209 ASP A C 1
ATOM 1699 O O . ASP A 1 209 ? -5.297 36.594 -5.238 1 97.38 209 ASP A O 1
ATOM 1703 N N . GLU A 1 210 ? -5.922 35.844 -3.262 1 96.25 210 GLU A N 1
ATOM 1704 C CA . GLU A 1 210 ? -4.77 36.438 -2.596 1 96.25 210 GLU A CA 1
ATOM 1705 C C . GLU A 1 210 ? -3.471 35.781 -3.035 1 96.25 210 GLU A C 1
ATOM 1707 O O . GLU A 1 210 ? -2.449 36.438 -3.213 1 96.25 210 GLU A O 1
ATOM 1712 N N . GLY A 1 211 ? -3.516 34.469 -3.207 1 95.62 211 GLY A N 1
ATOM 1713 C CA . GLY A 1 211 ? -2.338 33.719 -3.615 1 95.62 211 GLY A CA 1
ATOM 1714 C C . GLY A 1 211 ? -1.872 34.062 -5.02 1 95.62 211 GLY A C 1
ATOM 1715 O O . GLY A 1 211 ? -0.693 34.344 -5.234 1 95.62 211 GLY A O 1
ATOM 1716 N N . ILE A 1 212 ? -2.832 34.094 -5.914 1 95.31 212 ILE A N 1
ATOM 1717 C CA . ILE A 1 212 ? -2.5 34.312 -7.316 1 95.31 212 ILE A CA 1
ATOM 1718 C C . ILE A 1 212 ? -2.002 35.75 -7.523 1 95.31 212 ILE A C 1
ATOM 1720 O O . ILE A 1 212 ? -1.107 35.969 -8.336 1 95.31 212 ILE A O 1
ATOM 1724 N N . GLN A 1 213 ? -2.57 36.656 -6.801 1 93.5 213 GLN A N 1
ATOM 1725 C CA . GLN A 1 213 ? -2.23 38.062 -6.926 1 93.5 213 GLN A CA 1
ATOM 1726 C C . GLN A 1 213 ? -0.771 38.312 -6.559 1 93.5 213 GLN A C 1
ATOM 1728 O O . GLN A 1 213 ? -0.123 39.219 -7.125 1 93.5 213 GLN A O 1
ATOM 1733 N N . ASN A 1 214 ? -0.239 37.531 -5.723 1 91.5 214 ASN A N 1
ATOM 1734 C CA . ASN A 1 214 ? 1.085 37.812 -5.184 1 91.5 214 ASN A CA 1
ATOM 1735 C C . ASN A 1 214 ? 2.107 36.781 -5.617 1 91.5 214 ASN A C 1
ATOM 1737 O O . ASN A 1 214 ? 3.238 36.75 -5.125 1 91.5 214 ASN A O 1
ATOM 1741 N N . LEU A 1 215 ? 1.764 35.875 -6.523 1 91.19 215 LEU A N 1
ATOM 1742 C CA . LEU A 1 215 ? 2.619 34.75 -6.918 1 91.19 215 LEU A CA 1
ATOM 1743 C C . LEU A 1 215 ? 3.898 35.25 -7.578 1 91.19 215 LEU A C 1
ATOM 1745 O O . LEU A 1 215 ? 4.965 34.656 -7.418 1 91.19 215 LEU A O 1
ATOM 1749 N N . GLU A 1 216 ? 3.73 36.344 -8.266 1 86 216 GLU A N 1
ATOM 1750 C CA . GLU A 1 216 ? 4.863 36.906 -8.992 1 86 216 GLU A CA 1
ATOM 1751 C C . GLU A 1 216 ? 5.965 37.375 -8.039 1 86 216 GLU A C 1
ATOM 1753 O O . GLU A 1 216 ? 7.129 37.469 -8.43 1 86 216 GLU A O 1
ATOM 1758 N N . ASN A 1 217 ? 5.582 37.594 -6.82 1 86.06 217 ASN A N 1
ATOM 1759 C CA . ASN A 1 217 ? 6.531 38.094 -5.828 1 86.06 217 ASN A CA 1
ATOM 1760 C C . ASN A 1 217 ? 7.375 36.969 -5.242 1 86.06 217 ASN A C 1
ATOM 1762 O O . ASN A 1 217 ? 8.367 37.219 -4.555 1 86.06 217 ASN A O 1
ATOM 1766 N N . LEU A 1 218 ? 7.008 35.75 -5.477 1 87.5 218 LEU A N 1
ATOM 1767 C CA . LEU A 1 218 ? 7.75 34.625 -4.93 1 87.5 218 LEU A CA 1
ATOM 1768 C C . LEU A 1 218 ? 9.016 34.344 -5.742 1 87.5 218 LEU A C 1
ATOM 1770 O O . LEU A 1 218 ? 8.945 34.094 -6.941 1 87.5 218 LEU A O 1
ATOM 1774 N N . THR A 1 219 ? 10.148 34.531 -5.082 1 85.5 219 THR A N 1
ATOM 1775 C CA . THR A 1 219 ? 11.43 34.406 -5.766 1 85.5 219 THR A CA 1
ATOM 1776 C C . THR A 1 219 ? 11.969 32.969 -5.602 1 85.5 219 THR A C 1
ATOM 1778 O O . THR A 1 219 ? 12.703 32.5 -6.461 1 85.5 219 THR A O 1
ATOM 1781 N N . ASP A 1 220 ? 11.57 32.312 -4.527 1 90.12 220 ASP A N 1
ATOM 1782 C CA . ASP A 1 220 ? 12.008 30.953 -4.289 1 90.12 220 ASP A CA 1
ATOM 1783 C C . ASP A 1 220 ? 11.305 29.969 -5.234 1 90.12 220 ASP A C 1
ATOM 1785 O O . ASP A 1 220 ? 10.078 29.859 -5.203 1 90.12 220 ASP A O 1
ATOM 1789 N N . GLU A 1 221 ? 12.039 29.25 -5.98 1 91.31 221 GLU A N 1
ATOM 1790 C CA . GLU A 1 221 ? 11.492 28.375 -7.016 1 91.31 221 GLU A CA 1
ATOM 1791 C C . GLU A 1 221 ? 10.695 27.219 -6.402 1 91.31 221 GLU A C 1
ATOM 1793 O O . GLU A 1 221 ? 9.641 26.859 -6.914 1 91.31 221 GLU A O 1
ATOM 1798 N N . GLN A 1 222 ? 11.211 26.672 -5.395 1 90.06 222 GLN A N 1
ATOM 1799 C CA . GLN A 1 222 ? 10.523 25.562 -4.746 1 90.06 222 GLN A CA 1
ATOM 1800 C C . GLN A 1 222 ? 9.203 26.016 -4.129 1 90.06 222 GLN A C 1
ATOM 1802 O O . GLN A 1 222 ? 8.188 25.328 -4.262 1 90.06 222 GLN A O 1
ATOM 1807 N N . ALA A 1 223 ? 9.195 27.109 -3.488 1 89.62 223 ALA A N 1
ATOM 1808 C CA . ALA A 1 223 ? 7.977 27.656 -2.902 1 89.62 223 ALA A CA 1
ATOM 1809 C C . ALA A 1 223 ? 6.957 28 -3.982 1 89.62 223 ALA A C 1
ATOM 1811 O O . ALA A 1 223 ? 5.758 27.766 -3.807 1 89.62 223 ALA A O 1
ATOM 1812 N N . TYR A 1 224 ? 7.523 28.547 -5.055 1 93.38 224 TYR A N 1
ATOM 1813 C CA . TYR A 1 224 ? 6.656 28.891 -6.176 1 93.38 224 TYR A CA 1
ATOM 1814 C C . TYR A 1 224 ? 5.938 27.656 -6.715 1 93.38 224 TYR A C 1
ATOM 1816 O O . TYR A 1 224 ? 4.719 27.672 -6.902 1 93.38 224 TYR A O 1
ATOM 1824 N N . LYS A 1 225 ? 6.633 26.625 -6.941 1 94.31 225 LYS A N 1
ATOM 1825 C CA . LYS A 1 225 ? 6.059 25.391 -7.461 1 94.31 225 LYS A CA 1
ATOM 1826 C C . LYS A 1 225 ? 5.023 24.812 -6.5 1 94.31 225 LYS A C 1
ATOM 1828 O O . LYS A 1 225 ? 3.928 24.422 -6.914 1 94.31 225 LYS A O 1
ATOM 1833 N N . GLU A 1 226 ? 5.305 24.75 -5.297 1 94.19 226 GLU A N 1
ATOM 1834 C CA . GLU A 1 226 ? 4.41 24.219 -4.277 1 94.19 226 GLU A CA 1
ATOM 1835 C C . GLU A 1 226 ? 3.131 25.047 -4.168 1 94.19 226 GLU A C 1
ATOM 1837 O O . GLU A 1 226 ? 2.027 24.484 -4.16 1 94.19 226 GLU A O 1
ATOM 1842 N N . SER A 1 227 ? 3.305 26.328 -4.078 1 96.25 227 SER A N 1
ATOM 1843 C CA . SER A 1 227 ? 2.152 27.219 -3.955 1 96.25 227 SER A CA 1
ATOM 1844 C C . SER A 1 227 ? 1.236 27.109 -5.168 1 96.25 227 SER A C 1
ATOM 1846 O O . SER A 1 227 ? 0.015 27.016 -5.027 1 96.25 227 SER A O 1
ATOM 1848 N N . THR A 1 228 ? 1.868 27.062 -6.312 1 96.31 228 THR A N 1
ATOM 1849 C CA . THR A 1 228 ? 1.085 26.953 -7.539 1 96.31 228 THR A CA 1
ATOM 1850 C C . THR A 1 228 ? 0.282 25.656 -7.555 1 96.31 228 THR A C 1
ATOM 1852 O O . THR A 1 228 ? -0.886 25.641 -7.949 1 96.31 228 THR A O 1
ATOM 1855 N N . MET A 1 229 ? 0.888 24.641 -7.156 1 97.25 229 MET A N 1
ATOM 1856 C CA . MET A 1 229 ? 0.211 23.359 -7.105 1 97.25 229 MET A CA 1
ATOM 1857 C C . MET A 1 229 ? -0.992 23.406 -6.172 1 97.25 229 MET A C 1
ATOM 1859 O O . MET A 1 229 ? -2.072 22.922 -6.516 1 97.25 229 MET A O 1
ATOM 1863 N N . ILE A 1 230 ? -0.82 23.969 -5 1 97.69 230 ILE A N 1
ATOM 1864 C CA . ILE A 1 230 ? -1.896 24.016 -4.016 1 97.69 230 ILE A CA 1
ATOM 1865 C C . ILE A 1 230 ? -3.016 24.922 -4.527 1 97.69 230 ILE A C 1
ATOM 1867 O O . ILE A 1 230 ? -4.199 24.609 -4.371 1 97.69 230 ILE A O 1
ATOM 1871 N N . LEU A 1 231 ? -2.602 26.016 -5.145 1 97.62 231 LEU A N 1
ATOM 1872 C CA . LEU A 1 231 ? -3.59 26.938 -5.703 1 97.62 231 LEU A CA 1
ATOM 1873 C C . LEU A 1 231 ? -4.418 26.25 -6.785 1 97.62 231 LEU A C 1
ATOM 1875 O O . LEU A 1 231 ? -5.621 26.484 -6.898 1 97.62 231 LEU A O 1
ATOM 1879 N N . GLN A 1 232 ? -3.771 25.453 -7.547 1 97.81 232 GLN A N 1
ATOM 1880 C CA . GLN A 1 232 ? -4.492 24.688 -8.562 1 97.81 232 GLN A CA 1
ATOM 1881 C C . GLN A 1 232 ? -5.523 23.766 -7.93 1 97.81 232 GLN A C 1
ATOM 1883 O O . GLN A 1 232 ? -6.641 23.625 -8.43 1 97.81 232 GLN A O 1
ATOM 1888 N N . LEU A 1 233 ? -5.141 23.172 -6.891 1 98 233 LEU A N 1
ATOM 1889 C CA . LEU A 1 233 ? -6.07 22.297 -6.176 1 98 233 LEU A CA 1
ATOM 1890 C C . LEU A 1 233 ? -7.27 23.094 -5.66 1 98 233 LEU A C 1
ATOM 1892 O O . LEU A 1 233 ? -8.406 22.625 -5.742 1 98 233 LEU A O 1
ATOM 1896 N N . ILE A 1 234 ? -6.98 24.219 -5.137 1 98.25 234 ILE A N 1
ATOM 1897 C CA . ILE A 1 234 ? -8.047 25.078 -4.641 1 98.25 234 ILE A CA 1
ATOM 1898 C C . ILE A 1 234 ? -8.992 25.438 -5.781 1 98.25 234 ILE A C 1
ATOM 1900 O O . ILE A 1 234 ? -10.211 25.344 -5.641 1 98.25 234 ILE A O 1
ATOM 1904 N N . ARG A 1 235 ? -8.406 25.812 -6.848 1 97.38 235 ARG A N 1
ATOM 1905 C CA . ARG A 1 235 ? -9.195 26.172 -8.023 1 97.38 235 ARG A CA 1
ATOM 1906 C C . ARG A 1 235 ? -10.062 25 -8.484 1 97.38 235 ARG A C 1
ATOM 1908 O O . ARG A 1 235 ? -11.227 25.188 -8.82 1 97.38 235 ARG A O 1
ATOM 1915 N N . ASP A 1 236 ? -9.531 23.859 -8.586 1 97.69 236 ASP A N 1
ATOM 1916 C CA . ASP A 1 236 ? -10.266 22.656 -8.977 1 97.69 236 ASP A CA 1
ATOM 1917 C C . ASP A 1 236 ? -11.453 22.422 -8.047 1 97.69 236 ASP A C 1
ATOM 1919 O O . ASP A 1 236 ? -12.547 22.062 -8.5 1 97.69 236 ASP A O 1
ATOM 1923 N N . ASN A 1 237 ? -11.219 22.578 -6.758 1 97.31 237 ASN A N 1
ATOM 1924 C CA . ASN A 1 237 ? -12.297 22.391 -5.789 1 97.31 237 ASN A CA 1
ATOM 1925 C C . ASN A 1 237 ? -13.414 23.406 -5.996 1 97.31 237 ASN A C 1
ATOM 1927 O O . ASN A 1 237 ? -14.594 23.062 -5.961 1 97.31 237 ASN A O 1
ATOM 1931 N N . ILE A 1 238 ? -12.992 24.625 -6.195 1 97.19 238 ILE A N 1
ATOM 1932 C CA . ILE A 1 238 ? -13.984 25.672 -6.418 1 97.19 238 ILE A CA 1
ATOM 1933 C C . ILE A 1 238 ? -14.844 25.312 -7.629 1 97.19 238 ILE A C 1
ATOM 1935 O O . ILE A 1 238 ? -16.078 25.406 -7.574 1 97.19 238 ILE A O 1
ATOM 1939 N N . SER A 1 239 ? -14.203 24.875 -8.664 1 96.69 239 SER A N 1
ATOM 1940 C CA . SER A 1 239 ? -14.906 24.516 -9.883 1 96.69 239 SER A CA 1
ATOM 1941 C C . SER A 1 239 ? -15.867 23.344 -9.648 1 96.69 239 SER A C 1
ATOM 1943 O O . SER A 1 239 ? -17.016 23.391 -10.078 1 96.69 239 SER A O 1
ATOM 1945 N N . LEU A 1 240 ? -15.391 22.359 -8.977 1 96.31 240 LEU A N 1
ATOM 1946 C CA . LEU A 1 240 ? -16.188 21.188 -8.672 1 96.31 240 LEU A CA 1
ATOM 1947 C C . LEU A 1 240 ? -17.406 21.562 -7.82 1 96.31 240 LEU A C 1
ATOM 1949 O O . LEU A 1 240 ? -18.516 21.125 -8.102 1 96.31 240 LEU A O 1
ATOM 1953 N N . TRP A 1 241 ? -17.188 22.328 -6.801 1 96.06 241 TRP A N 1
ATOM 1954 C CA . TRP A 1 241 ? -18.219 22.672 -5.824 1 96.06 241 TRP A CA 1
ATOM 1955 C C . TRP A 1 241 ? -19.281 23.578 -6.441 1 96.06 241 TRP A C 1
ATOM 1957 O O . TRP A 1 241 ? -20.469 23.484 -6.102 1 96.06 241 TRP A O 1
ATOM 1967 N N . THR A 1 242 ? -18.875 24.438 -7.285 1 93 242 THR A N 1
ATOM 1968 C CA . THR A 1 242 ? -19.797 25.375 -7.91 1 93 242 THR A CA 1
ATOM 1969 C C . THR A 1 242 ? -20.625 24.672 -8.992 1 93 242 THR A C 1
ATOM 1971 O O . THR A 1 242 ? -21.781 25.031 -9.227 1 93 242 THR A O 1
ATOM 1974 N N . SER A 1 243 ? -20.062 23.672 -9.68 1 89.69 243 SER A N 1
ATOM 1975 C CA . SER A 1 243 ? -20.797 22.875 -10.656 1 89.69 243 SER A CA 1
ATOM 1976 C C . SER A 1 243 ? -21.828 21.984 -9.977 1 89.69 243 SER A C 1
ATOM 1978 O O . SER A 1 243 ? -22.938 21.797 -10.5 1 89.69 243 SER A O 1
ATOM 1980 N N . GLU A 1 244 ? -21.453 21.484 -8.828 1 82.88 244 GLU A N 1
ATOM 1981 C CA . GLU A 1 244 ? -22.375 20.656 -8.07 1 82.88 244 GLU A CA 1
ATOM 1982 C C . GLU A 1 244 ? -23.562 21.484 -7.559 1 82.88 244 GLU A C 1
ATOM 1984 O O . GLU A 1 244 ? -24.688 20.984 -7.488 1 82.88 244 GLU A O 1
ATOM 1989 N N . ALA A 1 245 ? -23.359 22.641 -7.254 1 74.12 245 ALA A N 1
ATOM 1990 C CA . ALA A 1 245 ? -24.422 23.531 -6.77 1 74.12 245 ALA A CA 1
ATOM 1991 C C . ALA A 1 245 ? -25.406 23.875 -7.883 1 74.12 245 ALA A C 1
ATOM 1993 O O . ALA A 1 245 ? -26.594 24.047 -7.633 1 74.12 245 ALA A O 1
ATOM 1994 N N . GLU A 1 246 ? -24.859 23.953 -9.039 1 72.12 246 GLU A N 1
ATOM 1995 C CA . GLU A 1 246 ? -25.734 24.281 -10.172 1 72.12 246 GLU A CA 1
ATOM 1996 C C . GLU A 1 246 ? -26.594 23.078 -10.57 1 72.12 246 GLU A C 1
ATOM 1998 O O . GLU A 1 246 ? -27.703 23.25 -11.062 1 72.12 246 GLU A O 1
ATOM 2003 N N . ASP A 1 247 ? -26.109 21.938 -10.414 1 72.06 247 ASP A N 1
ATOM 2004 C CA . ASP A 1 247 ? -26.844 20.734 -10.773 1 72.06 247 ASP A CA 1
ATOM 2005 C C . ASP A 1 247 ? -27.922 20.422 -9.742 1 72.06 247 ASP A C 1
ATOM 2007 O O . ASP A 1 247 ? -28.938 19.797 -10.055 1 72.06 247 ASP A O 1
ATOM 2011 N N . ASN A 1 248 ? -27.891 20.859 -8.461 1 58.47 248 ASN A N 1
ATOM 2012 C CA . ASN A 1 248 ? -28.953 20.656 -7.48 1 58.47 248 ASN A CA 1
ATOM 2013 C C . ASN A 1 248 ? -29.938 21.828 -7.457 1 58.47 248 ASN A C 1
ATOM 2015 O O . ASN A 1 248 ? -29.516 22.984 -7.477 1 58.47 248 ASN A O 1
ATOM 2019 N N . MET B 1 1 ? -10.336 -6.082 22.328 1 31.48 1 MET B N 1
ATOM 2020 C CA . MET B 1 1 ? -9.953 -7.207 21.484 1 31.48 1 MET B CA 1
ATOM 2021 C C . MET B 1 1 ? -11.023 -7.492 20.422 1 31.48 1 MET B C 1
ATOM 2023 O O . MET B 1 1 ? -12.133 -7.898 20.766 1 31.48 1 MET B O 1
ATOM 2027 N N . GLY B 1 2 ? -11.234 -6.75 19.375 1 42.97 2 GLY B N 1
ATOM 2028 C CA . GLY B 1 2 ? -12.422 -6.766 18.531 1 42.97 2 GLY B CA 1
ATOM 2029 C C . GLY B 1 2 ? -12.859 -8.164 18.141 1 42.97 2 GLY B C 1
ATOM 2030 O O . GLY B 1 2 ? -12.156 -9.133 18.406 1 42.97 2 GLY B O 1
ATOM 2031 N N . LYS B 1 3 ? -14.07 -8.406 17.672 1 47.28 3 LYS B N 1
ATOM 2032 C CA . LYS B 1 3 ? -14.781 -9.625 17.312 1 47.28 3 LYS B CA 1
ATOM 2033 C C . LYS B 1 3 ? -13.938 -10.516 16.406 1 47.28 3 LYS B C 1
ATOM 2035 O O . LYS B 1 3 ? -14.32 -11.648 16.094 1 47.28 3 LYS B O 1
ATOM 2040 N N . LEU B 1 4 ? -12.93 -9.883 15.617 1 61.38 4 LEU B N 1
ATOM 2041 C CA . LEU B 1 4 ? -12.062 -10.781 14.859 1 61.38 4 LEU B CA 1
ATOM 2042 C C . LEU B 1 4 ? -11.164 -11.578 15.789 1 61.38 4 LEU B C 1
ATOM 2044 O O . LEU B 1 4 ? -10.234 -12.25 15.336 1 61.38 4 LEU B O 1
ATOM 2048 N N . ASP B 1 5 ? -11.211 -11.5 17.047 1 58.72 5 ASP B N 1
ATOM 2049 C CA . ASP B 1 5 ? -10.344 -11.992 18.109 1 58.72 5 ASP B CA 1
ATOM 2050 C C . ASP B 1 5 ? -10.258 -13.516 18.094 1 58.72 5 ASP B C 1
ATOM 2052 O O . ASP B 1 5 ? -9.234 -14.086 18.453 1 58.72 5 ASP B O 1
ATOM 2056 N N . ASN B 1 6 ? -11.344 -14.141 17.594 1 72.31 6 ASN B N 1
ATOM 2057 C CA . ASN B 1 6 ? -11.094 -15.578 17.562 1 72.31 6 ASN B CA 1
ATOM 2058 C C . ASN B 1 6 ? -11.094 -16.125 16.141 1 72.31 6 ASN B C 1
ATOM 2060 O O . ASN B 1 6 ? -12.039 -16.797 15.734 1 72.31 6 ASN B O 1
ATOM 2064 N N . ILE B 1 7 ? -10.062 -15.898 15.383 1 80.69 7 ILE B N 1
ATOM 2065 C CA . ILE B 1 7 ? -9.93 -16.281 13.984 1 80.69 7 ILE B CA 1
ATOM 2066 C C . ILE B 1 7 ? -10 -17.797 13.859 1 80.69 7 ILE B C 1
ATOM 2068 O O . ILE B 1 7 ? -10.578 -18.328 12.906 1 80.69 7 ILE B O 1
ATOM 2072 N N . GLY B 1 8 ? -9.5 -18.438 14.93 1 79.88 8 GLY B N 1
ATOM 2073 C CA . GLY B 1 8 ? -9.469 -19.891 14.906 1 79.88 8 GLY B CA 1
ATOM 2074 C C . GLY B 1 8 ? -10.852 -20.516 14.883 1 79.88 8 GLY B C 1
ATOM 2075 O O . GLY B 1 8 ? -11.031 -21.641 14.391 1 79.88 8 GLY B O 1
ATOM 2076 N N . GLY B 1 9 ? -11.852 -19.844 15.422 1 84.5 9 GLY B N 1
ATOM 2077 C CA . GLY B 1 9 ? -13.203 -20.375 15.492 1 84.5 9 GLY B CA 1
ATOM 2078 C C . GLY B 1 9 ? -14.031 -20.078 14.25 1 84.5 9 GLY B C 1
ATOM 2079 O O . GLY B 1 9 ? -15.164 -20.547 14.125 1 84.5 9 GLY B O 1
ATOM 2080 N N . LEU B 1 10 ? -13.477 -19.438 13.25 1 89.25 10 LEU B N 1
ATOM 2081 C CA . LEU B 1 10 ? -14.211 -19.031 12.055 1 89.25 10 LEU B CA 1
ATOM 2082 C C . LEU B 1 10 ? -14.281 -20.188 11.055 1 89.25 10 LEU B C 1
ATOM 2084 O O . LEU B 1 10 ? -13.375 -21.016 11 1 89.25 10 LEU B O 1
ATOM 2088 N N . SER B 1 11 ? -15.391 -20.281 10.359 1 91.88 11 SER B N 1
ATOM 2089 C CA . SER B 1 11 ? -15.547 -21.297 9.32 1 91.88 11 SER B CA 1
ATOM 2090 C C . SER B 1 11 ? -14.688 -20.969 8.102 1 91.88 11 SER B C 1
ATOM 2092 O O . SER B 1 11 ? -14.18 -19.859 7.969 1 91.88 11 SER B O 1
ATOM 2094 N N . LYS B 1 12 ? -14.516 -21.938 7.246 1 92.69 12 LYS B N 1
ATOM 2095 C CA . LYS B 1 12 ? -13.781 -21.75 6 1 92.69 12 LYS B CA 1
ATOM 2096 C C . LYS B 1 12 ? -14.383 -20.641 5.16 1 92.69 12 LYS B C 1
ATOM 2098 O O . LYS B 1 12 ? -13.664 -19.781 4.629 1 92.69 12 LYS B O 1
ATOM 2103 N N . GLU B 1 13 ? -15.695 -20.625 5.086 1 91.94 13 GLU B N 1
ATOM 2104 C CA . GLU B 1 13 ? -16.406 -19.625 4.285 1 91.94 13 GLU B CA 1
ATOM 2105 C C . GLU B 1 13 ? -16.203 -18.219 4.84 1 91.94 13 GLU B C 1
ATOM 2107 O O . GLU B 1 13 ? -16.047 -17.266 4.078 1 91.94 13 GLU B O 1
ATOM 2112 N N . GLU B 1 14 ? -16.172 -18.203 6.133 1 93.38 14 GLU B N 1
ATOM 2113 C CA . GLU B 1 14 ? -15.945 -16.922 6.781 1 93.38 14 GLU B CA 1
ATOM 2114 C C . GLU B 1 14 ? -14.531 -16.406 6.52 1 93.38 14 GLU B C 1
ATOM 2116 O O . GLU B 1 14 ? -14.328 -15.227 6.254 1 93.38 14 GLU B O 1
ATOM 2121 N N . LEU B 1 15 ? -13.609 -17.266 6.59 1 95.75 15 LEU B N 1
ATOM 2122 C CA . LEU B 1 15 ? -12.211 -16.906 6.363 1 95.75 15 LEU B CA 1
ATOM 2123 C C . LEU B 1 15 ? -11.992 -16.469 4.918 1 95.75 15 LEU B C 1
ATOM 2125 O O . LEU B 1 15 ? -11.227 -15.539 4.66 1 95.75 15 LEU B O 1
ATOM 2129 N N . LEU B 1 16 ? -12.688 -17.078 4.016 1 95.56 16 LEU B N 1
ATOM 2130 C CA . LEU B 1 16 ? -12.602 -16.688 2.613 1 95.56 16 LEU B CA 1
ATOM 2131 C C . LEU B 1 16 ? -13.18 -15.289 2.398 1 95.56 16 LEU B C 1
ATOM 2133 O O . LEU B 1 16 ? -12.602 -14.477 1.676 1 95.56 16 LEU B O 1
ATOM 2137 N N . LEU B 1 17 ? -14.273 -15.062 3.047 1 95.81 17 LEU B N 1
ATOM 2138 C CA . LEU B 1 17 ? -14.914 -13.758 2.959 1 95.81 17 LEU B CA 1
ATOM 2139 C C . LEU B 1 17 ? -14 -12.672 3.521 1 95.81 17 LEU B C 1
ATOM 2141 O O . LEU B 1 17 ? -13.82 -11.617 2.898 1 95.81 17 LEU B O 1
ATOM 2145 N N . LEU B 1 18 ? -13.461 -12.922 4.672 1 96.69 18 LEU B N 1
ATOM 2146 C CA . LEU B 1 18 ? -12.555 -11.969 5.309 1 96.69 18 LEU B CA 1
ATOM 2147 C C . LEU B 1 18 ? -11.32 -11.742 4.453 1 96.69 18 LEU B C 1
ATOM 2149 O O . LEU B 1 18 ? -10.805 -10.617 4.375 1 96.69 18 LEU B O 1
ATOM 2153 N N . SER B 1 19 ? -10.828 -12.789 3.824 1 97.69 19 SER B N 1
ATOM 2154 C CA . SER B 1 19 ? -9.68 -12.664 2.932 1 97.69 19 SER B CA 1
ATOM 2155 C C . SER B 1 19 ? -9.984 -11.711 1.773 1 97.69 19 SER B C 1
ATOM 2157 O O . SER B 1 19 ? -9.164 -10.859 1.434 1 97.69 19 SER B O 1
ATOM 2159 N N . ARG B 1 20 ? -11.133 -11.836 1.237 1 97.75 20 ARG B N 1
ATOM 2160 C CA . ARG B 1 20 ? -11.531 -10.969 0.135 1 97.75 20 ARG B CA 1
ATOM 2161 C C . ARG B 1 20 ? -11.641 -9.516 0.593 1 97.75 20 ARG B C 1
ATOM 2163 O O . ARG B 1 20 ? -11.234 -8.602 -0.124 1 97.75 20 ARG B O 1
ATOM 2170 N N . MET B 1 21 ? -12.195 -9.297 1.774 1 97.81 21 MET B N 1
ATOM 2171 C CA . MET B 1 21 ? -12.305 -7.949 2.32 1 97.81 21 MET B CA 1
ATOM 2172 C C . MET B 1 21 ? -10.93 -7.352 2.574 1 97.81 21 MET B C 1
ATOM 2174 O O . MET B 1 21 ? -10.688 -6.184 2.26 1 97.81 21 MET B O 1
ATOM 2178 N N . ALA B 1 22 ? -10.078 -8.172 3.121 1 97.81 22 ALA B N 1
ATOM 2179 C CA . ALA B 1 22 ? -8.711 -7.715 3.383 1 97.81 22 ALA B CA 1
ATOM 2180 C C . ALA B 1 22 ? -8.008 -7.328 2.086 1 97.81 22 ALA B C 1
ATOM 2182 O O . ALA B 1 22 ? -7.262 -6.348 2.047 1 97.81 22 ALA B O 1
ATOM 2183 N N . GLU B 1 23 ? -8.227 -8.125 1.082 1 97.94 23 GLU B N 1
ATOM 2184 C CA . GLU B 1 23 ? -7.648 -7.816 -0.223 1 97.94 23 GLU B CA 1
ATOM 2185 C C . GLU B 1 23 ? -8.141 -6.465 -0.736 1 97.94 23 GLU B C 1
ATOM 2187 O O . GLU B 1 23 ? -7.34 -5.633 -1.17 1 97.94 23 GLU B O 1
ATOM 2192 N N . GLN B 1 24 ? -9.461 -6.266 -0.657 1 97.5 24 GLN B N 1
ATOM 2193 C CA . GLN B 1 24 ? -10.062 -5.023 -1.138 1 97.5 24 GLN B CA 1
ATOM 2194 C C . GLN B 1 24 ? -9.547 -3.822 -0.346 1 97.5 24 GLN B C 1
ATOM 2196 O O . GLN B 1 24 ? -9.477 -2.711 -0.874 1 97.5 24 GLN B O 1
ATOM 2201 N N . CYS B 1 25 ? -9.141 -4.039 0.861 1 97.5 25 CYS B N 1
ATOM 2202 C CA . CYS B 1 25 ? -8.641 -2.986 1.738 1 97.5 25 CYS B CA 1
ATOM 2203 C C . CYS B 1 25 ? -7.125 -2.861 1.63 1 97.5 25 CYS B C 1
ATOM 2205 O O . CYS B 1 25 ? -6.523 -1.986 2.256 1 97.5 25 CYS B O 1
ATOM 2207 N N . GLU B 1 26 ? -6.535 -3.711 0.858 1 97.06 26 GLU B N 1
ATOM 2208 C CA . GLU B 1 26 ? -5.09 -3.773 0.678 1 97.06 26 GLU B CA 1
ATOM 2209 C C . GLU B 1 26 ? -4.379 -4.051 2 1 97.06 26 GLU B C 1
ATOM 2211 O O . GLU B 1 26 ? -3.332 -3.465 2.285 1 97.06 26 GLU B O 1
ATOM 2216 N N . ARG B 1 27 ? -5.039 -4.777 2.85 1 96.56 27 ARG B N 1
ATOM 2217 C CA . ARG B 1 27 ? -4.465 -5.242 4.105 1 96.56 27 ARG B CA 1
ATOM 2218 C C . ARG B 1 27 ? -3.938 -6.668 3.975 1 96.56 27 ARG B C 1
ATOM 2220 O O . ARG B 1 27 ? -4.473 -7.594 4.59 1 96.56 27 ARG B O 1
ATOM 2227 N N . TYR B 1 28 ? -2.848 -6.871 3.336 1 96.88 28 TYR B N 1
ATOM 2228 C CA . TYR B 1 28 ? -2.359 -8.156 2.854 1 96.88 28 TYR B CA 1
ATOM 2229 C C . TYR B 1 28 ? -1.776 -8.984 3.996 1 96.88 28 TYR B C 1
ATOM 2231 O O . TYR B 1 28 ? -1.867 -10.211 3.992 1 96.88 28 TYR B O 1
ATOM 2239 N N . ASP B 1 29 ? -1.191 -8.312 5 1 94.25 29 ASP B N 1
ATOM 2240 C CA . ASP B 1 29 ? -0.675 -9.055 6.145 1 94.25 29 ASP B CA 1
ATOM 2241 C C . ASP B 1 29 ? -1.803 -9.766 6.891 1 94.25 29 ASP B C 1
ATOM 2243 O O . ASP B 1 29 ? -1.641 -10.898 7.34 1 94.25 29 ASP B O 1
ATOM 2247 N N . G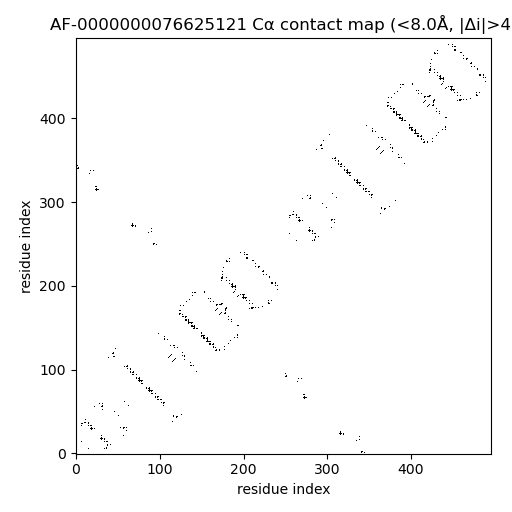LU B 1 30 ? -2.848 -9.078 7.027 1 94.5 30 GLU B N 1
ATOM 2248 C CA . GLU B 1 30 ? -4.012 -9.703 7.652 1 94.5 30 GLU B CA 1
ATOM 2249 C C . GLU B 1 30 ? -4.609 -10.781 6.754 1 94.5 30 GLU B C 1
ATOM 2251 O O . GLU B 1 30 ? -5.074 -11.812 7.238 1 94.5 30 GLU B O 1
ATOM 2256 N N . MET B 1 31 ? -4.637 -10.523 5.473 1 97.25 31 MET B N 1
ATOM 2257 C CA . MET B 1 31 ? -5.141 -11.5 4.516 1 97.25 31 MET B CA 1
ATOM 2258 C C . MET B 1 31 ? -4.406 -12.828 4.656 1 97.25 31 MET B C 1
ATOM 2260 O O . MET B 1 31 ? -5.031 -13.891 4.637 1 97.25 31 MET B O 1
ATOM 2264 N N . ILE B 1 32 ? -3.115 -12.773 4.863 1 96.94 32 ILE B N 1
ATOM 2265 C CA . ILE B 1 32 ? -2.295 -13.969 4.992 1 96.94 32 ILE B CA 1
ATOM 2266 C C . ILE B 1 32 ? -2.727 -14.758 6.23 1 96.94 32 ILE B C 1
ATOM 2268 O O . ILE B 1 32 ? -2.768 -15.992 6.207 1 96.94 32 ILE B O 1
ATOM 2272 N N . GLU B 1 33 ? -3.021 -14.062 7.289 1 95.38 33 GLU B N 1
ATOM 2273 C CA . GLU B 1 33 ? -3.467 -14.727 8.508 1 95.38 33 GLU B CA 1
ATOM 2274 C C . GLU B 1 33 ? -4.77 -15.484 8.273 1 95.38 33 GLU B C 1
ATOM 2276 O O . GLU B 1 33 ? -4.918 -16.625 8.719 1 95.38 33 GLU B O 1
ATOM 2281 N N . PHE B 1 34 ? -5.691 -14.828 7.574 1 96.38 34 PHE B N 1
ATOM 2282 C CA . PHE B 1 34 ? -6.949 -15.492 7.25 1 96.38 34 PHE B CA 1
ATOM 2283 C C . PHE B 1 34 ? -6.707 -16.719 6.383 1 96.38 34 PHE B C 1
ATOM 2285 O O . PHE B 1 34 ? -7.293 -17.781 6.617 1 96.38 34 PHE B O 1
ATOM 2292 N N . VAL B 1 35 ? -5.824 -16.562 5.414 1 96.19 35 VAL B N 1
ATOM 2293 C CA . VAL B 1 35 ? -5.527 -17.641 4.473 1 96.19 35 VAL B CA 1
ATOM 2294 C C . VAL B 1 35 ? -4.867 -18.812 5.203 1 96.19 35 VAL B C 1
ATOM 2296 O O . VAL B 1 35 ? -5.191 -19.969 4.957 1 96.19 35 VAL B O 1
ATOM 2299 N N . ARG B 1 36 ? -3.99 -18.516 6.164 1 94.69 36 ARG B N 1
ATOM 2300 C CA . ARG B 1 36 ? -3.346 -19.547 6.961 1 94.69 36 ARG B CA 1
ATOM 2301 C C . ARG B 1 36 ? -4.379 -20.391 7.711 1 94.69 36 ARG B C 1
ATOM 2303 O O . ARG B 1 36 ? -4.312 -21.609 7.707 1 94.69 36 ARG B O 1
ATOM 2310 N N . HIS B 1 37 ? -5.289 -19.734 8.289 1 94.38 37 HIS B N 1
ATOM 2311 C CA . HIS B 1 37 ? -6.332 -20.422 9.031 1 94.38 37 HIS B CA 1
ATOM 2312 C C . HIS B 1 37 ? -7.25 -21.203 8.102 1 94.38 37 HIS B C 1
ATOM 2314 O O . HIS B 1 37 ? -7.66 -22.328 8.422 1 94.38 37 HIS B O 1
ATOM 2320 N N . PHE B 1 38 ? -7.508 -20.578 7.023 1 93.12 38 PHE B N 1
ATOM 2321 C CA . PHE B 1 38 ? -8.312 -21.219 5.984 1 93.12 38 PHE B CA 1
ATOM 2322 C C . PHE B 1 38 ? -7.668 -22.516 5.531 1 93.12 38 PHE B C 1
ATOM 2324 O O . PHE B 1 38 ? -8.344 -23.547 5.422 1 93.12 38 PHE B O 1
ATOM 2331 N N . ILE B 1 39 ? -6.41 -22.531 5.258 1 93.38 39 ILE B N 1
ATOM 2332 C CA . ILE B 1 39 ? -5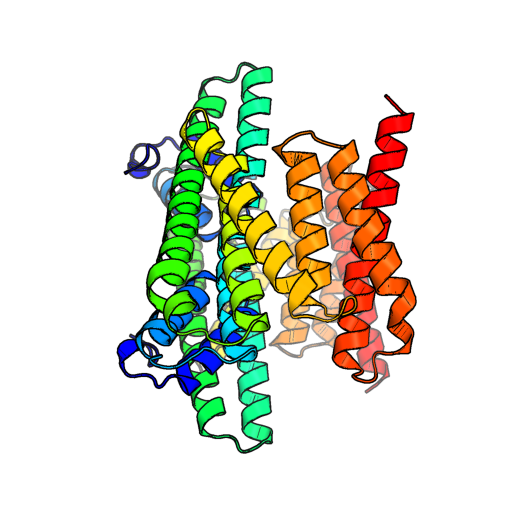.668 -23.703 4.781 1 93.38 39 ILE B CA 1
ATOM 2333 C C . ILE B 1 39 ? -5.715 -24.797 5.836 1 93.38 39 ILE B C 1
ATOM 2335 O O . ILE B 1 39 ? -5.91 -25.969 5.504 1 93.38 39 ILE B O 1
ATOM 2339 N N . SER B 1 40 ? -5.602 -24.453 7.121 1 88.94 40 SER B N 1
ATOM 2340 C CA . SER B 1 40 ? -5.562 -25.422 8.211 1 88.94 40 SER B CA 1
ATOM 2341 C C . SER B 1 40 ? -6.902 -26.141 8.367 1 88.94 40 SER B C 1
ATOM 2343 O O . SER B 1 40 ? -6.969 -27.234 8.93 1 88.94 40 SER B O 1
ATOM 2345 N N . LYS B 1 41 ? -7.914 -25.562 7.789 1 88.5 41 LYS B N 1
ATOM 2346 C CA . LYS B 1 41 ? -9.258 -26.109 7.945 1 88.5 41 LYS B CA 1
ATOM 2347 C C . LYS B 1 41 ? -9.68 -26.891 6.703 1 88.5 41 LYS B C 1
ATOM 2349 O O . LYS B 1 41 ? -10.75 -27.5 6.68 1 88.5 41 LYS B O 1
ATOM 2354 N N . CYS B 1 42 ? -8.906 -26.812 5.738 1 85.69 42 CYS B N 1
ATOM 2355 C CA . CYS B 1 42 ? -9.266 -27.469 4.484 1 85.69 42 CYS B CA 1
ATOM 2356 C C . CYS B 1 42 ? -8.672 -28.859 4.414 1 85.69 42 CYS B C 1
ATOM 2358 O O . CYS B 1 42 ? -7.457 -29.031 4.523 1 85.69 42 CYS B O 1
ATOM 2360 N N . ASN B 1 43 ? -9.578 -29.75 4.301 1 83.75 43 ASN B N 1
ATOM 2361 C CA . ASN B 1 43 ? -9.125 -31.141 4.207 1 83.75 43 ASN B CA 1
ATOM 2362 C C . ASN B 1 43 ? -9.305 -31.688 2.799 1 83.75 43 ASN B C 1
ATOM 2364 O O . ASN B 1 43 ? -8.906 -32.812 2.518 1 83.75 43 ASN B O 1
ATOM 2368 N N . SER B 1 44 ? -9.938 -30.938 1.927 1 88.31 44 SER B N 1
ATOM 2369 C CA . SER B 1 44 ? -10.188 -31.375 0.561 1 88.31 44 SER B CA 1
ATOM 2370 C C . SER B 1 44 ? -9.406 -30.547 -0.447 1 88.31 44 SER B C 1
ATOM 2372 O O . SER B 1 44 ? -8.672 -29.625 -0.067 1 88.31 44 SER B O 1
ATOM 2374 N N . GLU B 1 45 ? -9.508 -30.906 -1.644 1 91.56 45 GLU B N 1
ATOM 2375 C CA . GLU B 1 45 ? -8.883 -30.188 -2.742 1 91.56 45 GLU B CA 1
ATOM 2376 C C . GLU B 1 45 ? -9.422 -28.75 -2.848 1 91.56 45 GLU B C 1
ATOM 2378 O O . GLU B 1 45 ? -10.625 -28.531 -2.713 1 91.56 45 GLU B O 1
ATOM 2383 N N . PHE B 1 46 ? -8.5 -27.828 -3.043 1 93.75 46 PHE B N 1
ATOM 2384 C CA . PHE B 1 46 ? -8.891 -26.422 -3.189 1 93.75 46 PHE B CA 1
ATOM 2385 C C . PHE B 1 46 ? -9.688 -26.219 -4.477 1 93.75 46 PHE B C 1
ATOM 2387 O O . PHE B 1 46 ? -9.344 -26.781 -5.52 1 93.75 46 PHE B O 1
ATOM 2394 N N . THR B 1 47 ? -10.766 -25.516 -4.336 1 92.56 47 THR B N 1
ATOM 2395 C CA . THR B 1 47 ? -11.453 -25.031 -5.523 1 92.56 47 THR B CA 1
ATOM 2396 C C . THR B 1 47 ? -10.625 -23.969 -6.238 1 92.56 47 THR B C 1
ATOM 2398 O O . THR B 1 47 ? -9.617 -23.5 -5.699 1 92.56 47 THR B O 1
ATOM 2401 N N . GLU B 1 48 ? -10.984 -23.594 -7.441 1 92.19 48 GLU B N 1
ATOM 2402 C CA . GLU B 1 48 ? -10.297 -22.547 -8.188 1 92.19 48 GLU B CA 1
ATOM 2403 C C . GLU B 1 48 ? -10.289 -21.234 -7.41 1 92.19 48 GLU B C 1
ATOM 2405 O O . GLU B 1 48 ? -9.258 -20.547 -7.344 1 92.19 48 GLU B O 1
ATOM 2410 N N . ASP B 1 49 ? -11.398 -20.938 -6.836 1 94.19 49 ASP B N 1
ATOM 2411 C CA . ASP B 1 49 ? -11.531 -19.703 -6.066 1 94.19 49 ASP B CA 1
ATOM 2412 C C . ASP B 1 49 ? -10.602 -19.703 -4.859 1 94.19 49 ASP B C 1
ATOM 2414 O O . ASP B 1 49 ? -9.938 -18.703 -4.574 1 94.19 49 ASP B O 1
ATOM 2418 N N . GLU B 1 50 ? -10.547 -20.797 -4.18 1 95.44 50 GLU B N 1
ATOM 2419 C CA . GLU B 1 50 ? -9.688 -20.938 -3.012 1 95.44 50 GLU B CA 1
ATOM 2420 C C . GLU B 1 50 ? -8.219 -20.828 -3.396 1 95.44 50 GLU B C 1
ATOM 2422 O O . GLU B 1 50 ? -7.441 -20.156 -2.713 1 95.44 50 GLU B O 1
ATOM 2427 N N . ARG B 1 51 ? -7.812 -21.422 -4.516 1 96.06 51 ARG B N 1
ATOM 2428 C CA . ARG B 1 51 ? -6.445 -21.312 -5.016 1 96.06 51 ARG B CA 1
ATOM 2429 C C . ARG B 1 51 ? -6.086 -19.875 -5.34 1 96.06 51 ARG B C 1
ATOM 2431 O O . ARG B 1 51 ? -4.996 -19.406 -5 1 96.06 51 ARG B O 1
ATOM 2438 N N . ASN B 1 52 ? -7.035 -19.234 -5.93 1 95.31 52 ASN B N 1
ATOM 2439 C CA . ASN B 1 52 ? -6.809 -17.844 -6.328 1 95.31 52 ASN B CA 1
ATOM 2440 C C . ASN B 1 52 ? -6.617 -16.938 -5.117 1 95.31 52 ASN B C 1
ATOM 2442 O O . ASN B 1 52 ? -5.758 -16.062 -5.125 1 95.31 52 ASN B O 1
ATOM 2446 N N . ILE B 1 53 ? -7.422 -17.141 -4.078 1 97.31 53 ILE B N 1
ATOM 2447 C CA . ILE B 1 53 ? -7.328 -16.328 -2.869 1 97.31 53 ILE B CA 1
ATOM 2448 C C . ILE B 1 53 ? -5.961 -16.531 -2.221 1 97.31 53 ILE B C 1
ATOM 2450 O O . ILE B 1 53 ? -5.312 -15.555 -1.817 1 97.31 53 ILE B O 1
ATOM 2454 N N . LEU B 1 54 ? -5.555 -17.766 -2.137 1 97.44 54 LEU B N 1
ATOM 2455 C CA . LEU B 1 54 ? -4.238 -18.078 -1.595 1 97.44 54 LEU B CA 1
ATOM 2456 C C . LEU B 1 54 ? -3.143 -17.406 -2.414 1 97.44 54 LEU B C 1
ATOM 2458 O O . LEU B 1 54 ? -2.252 -16.766 -1.854 1 97.44 54 LEU B O 1
ATOM 2462 N N . SER B 1 55 ? -3.217 -17.547 -3.689 1 97.81 55 SER B N 1
ATOM 2463 C CA . SER B 1 55 ? -2.205 -17 -4.594 1 97.81 55 SER B CA 1
ATOM 2464 C C . SER B 1 55 ? -2.123 -15.484 -4.488 1 97.81 55 SER B C 1
ATOM 2466 O O . SER B 1 55 ? -1.03 -14.914 -4.426 1 97.81 55 SER B O 1
ATOM 2468 N N . VAL B 1 56 ? -3.266 -14.844 -4.418 1 97.69 56 VAL B N 1
ATOM 2469 C CA . VAL B 1 56 ? -3.33 -13.383 -4.355 1 97.69 56 VAL B CA 1
ATOM 2470 C C . VAL B 1 56 ? -2.73 -12.898 -3.037 1 97.69 56 VAL B C 1
ATOM 2472 O O . VAL B 1 56 ? -1.997 -11.906 -3.012 1 97.69 56 VAL B O 1
ATOM 2475 N N . ALA B 1 57 ? -3.025 -13.578 -1.963 1 97.81 57 ALA B N 1
ATOM 2476 C CA . ALA B 1 57 ? -2.516 -13.203 -0.647 1 97.81 57 ALA B CA 1
ATOM 2477 C C . ALA B 1 57 ? -0.99 -13.203 -0.626 1 97.81 57 ALA B C 1
ATOM 2479 O O . ALA B 1 57 ? -0.364 -12.203 -0.271 1 97.81 57 ALA B O 1
ATOM 2480 N N . PHE B 1 58 ? -0.425 -14.266 -1.1 1 98.25 58 PHE B N 1
ATOM 2481 C CA . PHE B 1 58 ? 1.026 -14.391 -1.044 1 98.25 58 PHE B CA 1
ATOM 2482 C C . PHE B 1 58 ? 1.687 -13.508 -2.098 1 98.25 58 PHE B C 1
ATOM 2484 O O . PHE B 1 58 ? 2.766 -12.961 -1.866 1 98.25 58 PHE B O 1
ATOM 2491 N N . LYS B 1 59 ? 1.059 -13.43 -3.256 1 98 59 LYS B N 1
ATOM 2492 C CA . LYS B 1 59 ? 1.602 -12.578 -4.309 1 98 59 LYS B CA 1
ATOM 2493 C C . LYS B 1 59 ? 1.782 -11.148 -3.814 1 98 59 LYS B C 1
ATOM 2495 O O . LYS B 1 59 ? 2.824 -10.531 -4.051 1 98 59 LYS B O 1
ATOM 2500 N N . ASN B 1 60 ? 0.854 -10.641 -3.096 1 97.62 60 ASN B N 1
ATOM 2501 C CA . ASN B 1 60 ? 0.882 -9.25 -2.662 1 97.62 60 ASN B CA 1
ATOM 2502 C C . ASN B 1 60 ? 1.886 -9.031 -1.533 1 97.62 60 ASN B C 1
ATOM 2504 O O . ASN B 1 60 ? 2.652 -8.07 -1.554 1 97.62 60 ASN B O 1
ATOM 2508 N N . VAL B 1 61 ? 1.902 -9.93 -0.583 1 97.44 61 VAL B N 1
ATOM 2509 C CA . VAL B 1 61 ? 2.814 -9.773 0.545 1 97.44 61 VAL B CA 1
ATOM 2510 C C . VAL B 1 61 ? 4.258 -9.898 0.064 1 97.44 61 VAL B C 1
ATOM 2512 O O . VAL B 1 61 ? 5.129 -9.125 0.473 1 97.44 61 VAL B O 1
ATOM 2515 N N . VAL B 1 62 ? 4.477 -10.82 -0.829 1 98.12 62 VAL B N 1
ATOM 2516 C CA . VAL B 1 62 ? 5.82 -11.031 -1.361 1 98.12 62 VAL B CA 1
ATOM 2517 C C . VAL B 1 62 ? 6.172 -9.914 -2.338 1 98.12 62 VAL B C 1
ATOM 2519 O O . VAL B 1 62 ? 7.293 -9.398 -2.32 1 98.12 62 VAL B O 1
ATOM 2522 N N . GLY B 1 63 ? 5.215 -9.562 -3.148 1 97.88 63 GLY B N 1
ATOM 2523 C CA . GLY B 1 63 ? 5.441 -8.492 -4.105 1 97.88 63 GLY B CA 1
ATOM 2524 C C . GLY B 1 63 ? 5.867 -7.188 -3.459 1 97.88 63 GLY B C 1
ATOM 2525 O O . GLY B 1 63 ? 6.785 -6.52 -3.936 1 97.88 63 GLY B O 1
ATOM 2526 N N . ASN B 1 64 ? 5.215 -6.809 -2.387 1 96.94 64 ASN B N 1
ATOM 2527 C CA . ASN B 1 64 ? 5.551 -5.594 -1.653 1 96.94 64 ASN B CA 1
ATOM 2528 C C . ASN B 1 64 ? 6.973 -5.648 -1.101 1 96.94 64 ASN B C 1
ATOM 2530 O O . ASN B 1 64 ? 7.703 -4.656 -1.149 1 96.94 64 ASN B O 1
ATOM 2534 N N . ARG B 1 65 ? 7.34 -6.754 -0.615 1 97.94 65 ARG B N 1
ATOM 2535 C CA . ARG B 1 65 ? 8.664 -6.914 -0.021 1 97.94 65 ARG B CA 1
ATOM 2536 C C . ARG B 1 65 ? 9.742 -6.961 -1.097 1 97.94 65 ARG B C 1
ATOM 2538 O O . ARG B 1 65 ? 10.852 -6.465 -0.892 1 97.94 65 ARG B O 1
ATOM 2545 N N . ARG B 1 66 ? 9.43 -7.551 -2.283 1 98.25 66 ARG B N 1
ATOM 2546 C CA . ARG B 1 66 ? 10.367 -7.531 -3.404 1 98.25 66 ARG B CA 1
ATOM 2547 C C . ARG B 1 66 ? 10.641 -6.102 -3.869 1 98.25 66 ARG B C 1
ATOM 2549 O O . ARG B 1 66 ? 11.789 -5.73 -4.109 1 98.25 66 ARG B O 1
ATOM 2556 N N . THR B 1 67 ? 9.609 -5.316 -3.93 1 98.12 67 THR B N 1
ATOM 2557 C CA . THR B 1 67 ? 9.75 -3.92 -4.324 1 98.12 67 THR B CA 1
ATOM 2558 C C . THR B 1 67 ? 10.602 -3.156 -3.316 1 98.12 67 THR B C 1
ATOM 2560 O O . THR B 1 67 ? 11.508 -2.414 -3.697 1 98.12 67 THR B O 1
ATOM 2563 N N . ALA B 1 68 ? 10.281 -3.369 -2.055 1 98.06 68 ALA B N 1
ATOM 2564 C CA . ALA B 1 68 ? 11.062 -2.729 -0.998 1 98.06 68 ALA B CA 1
ATOM 2565 C C . ALA B 1 68 ? 12.531 -3.121 -1.086 1 98.06 68 ALA B C 1
ATOM 2567 O O . ALA B 1 68 ? 13.414 -2.273 -0.939 1 98.06 68 ALA B O 1
ATOM 2568 N N . TRP B 1 69 ? 12.781 -4.363 -1.324 1 98.25 69 TRP B N 1
ATOM 2569 C CA . TRP B 1 69 ? 14.141 -4.871 -1.44 1 98.25 69 TRP B CA 1
ATOM 2570 C C . TRP B 1 69 ? 14.891 -4.176 -2.572 1 98.25 69 TRP B C 1
ATOM 2572 O O . TRP B 1 69 ? 16.031 -3.75 -2.4 1 98.25 69 TRP B O 1
ATOM 2582 N N . ARG B 1 70 ? 14.25 -4.051 -3.705 1 98.19 70 ARG B N 1
ATOM 2583 C CA . ARG B 1 70 ? 14.875 -3.414 -4.859 1 98.19 70 ARG B CA 1
ATOM 2584 C C . ARG B 1 70 ? 15.188 -1.949 -4.574 1 98.19 70 ARG B C 1
ATOM 2586 O O . ARG B 1 70 ? 16.25 -1.451 -4.953 1 98.19 70 ARG B O 1
ATOM 2593 N N . VAL B 1 71 ? 14.258 -1.279 -3.881 1 98.31 71 VAL B N 1
ATOM 2594 C CA . VAL B 1 71 ? 14.453 0.123 -3.527 1 98.31 71 VAL B CA 1
ATOM 2595 C C . VAL B 1 71 ? 15.656 0.254 -2.59 1 98.31 71 VAL B C 1
ATOM 2597 O O . VAL B 1 71 ? 16.547 1.078 -2.82 1 98.31 71 VAL B O 1
ATOM 2600 N N . LEU B 1 72 ? 15.719 -0.56 -1.594 1 98.31 72 LEU B N 1
ATOM 2601 C CA . LEU B 1 72 ? 16.812 -0.502 -0.624 1 98.31 72 LEU B CA 1
ATOM 2602 C C . LEU B 1 72 ? 18.141 -0.857 -1.278 1 98.31 72 LEU B C 1
ATOM 2604 O O . LEU B 1 72 ? 19.172 -0.281 -0.94 1 98.31 72 LEU B O 1
ATOM 2608 N N . ASN B 1 73 ? 18.031 -1.848 -2.195 1 97.56 73 ASN B N 1
ATOM 2609 C CA . ASN B 1 73 ? 19.234 -2.201 -2.945 1 97.56 73 ASN B CA 1
ATOM 2610 C C . ASN B 1 73 ? 19.766 -1.021 -3.76 1 97.56 73 ASN B C 1
ATOM 2612 O O . ASN B 1 73 ? 20.969 -0.757 -3.781 1 97.56 73 ASN B O 1
ATOM 2616 N N . SER B 1 74 ? 18.891 -0.344 -4.387 1 97.94 74 SER B N 1
ATOM 2617 C CA . SER B 1 74 ? 19.25 0.839 -5.16 1 97.94 74 SER B CA 1
ATOM 2618 C C . SER B 1 74 ? 19.844 1.925 -4.27 1 97.94 74 SER B C 1
ATOM 2620 O O . SER B 1 74 ? 20.844 2.553 -4.633 1 97.94 74 SER B O 1
ATOM 2622 N N . ILE B 1 75 ? 19.281 2.207 -3.09 1 97.75 75 ILE B N 1
ATOM 2623 C CA . ILE B 1 75 ? 19.781 3.201 -2.143 1 97.75 75 ILE B CA 1
ATOM 2624 C C . ILE B 1 75 ? 21.188 2.807 -1.666 1 97.75 75 ILE B C 1
ATOM 2626 O O . ILE B 1 75 ? 22.078 3.646 -1.604 1 97.75 75 ILE B O 1
ATOM 2630 N N . GLU B 1 76 ? 21.328 1.569 -1.314 1 97.75 76 GLU B N 1
ATOM 2631 C CA . GLU B 1 76 ? 22.609 1.069 -0.852 1 97.75 76 GLU B CA 1
ATOM 2632 C C . GLU B 1 76 ? 23.703 1.309 -1.893 1 97.75 76 GLU B C 1
ATOM 2634 O O . GLU B 1 76 ? 24.797 1.784 -1.561 1 97.75 76 GLU B O 1
ATOM 2639 N N . GLN B 1 77 ? 23.375 1.032 -3.146 1 97.69 77 GLN B N 1
ATOM 2640 C CA . GLN B 1 77 ? 24.328 1.211 -4.234 1 97.69 77 GLN B CA 1
ATOM 2641 C C . GLN B 1 77 ? 24.641 2.688 -4.461 1 97.69 77 GLN B C 1
ATOM 2643 O O . GLN B 1 77 ? 25.781 3.055 -4.719 1 97.69 77 GLN B O 1
ATOM 2648 N N . LYS B 1 78 ? 23.641 3.48 -4.434 1 97.56 78 LYS B N 1
ATOM 2649 C CA . LYS B 1 78 ? 23.828 4.918 -4.609 1 97.56 78 LYS B CA 1
ATOM 2650 C C . LYS B 1 78 ? 24.734 5.496 -3.529 1 97.56 78 LYS B C 1
ATOM 2652 O O . LYS B 1 78 ? 25.641 6.281 -3.824 1 97.56 78 LYS B O 1
ATOM 2657 N N . GLU B 1 79 ? 24.484 5.086 -2.262 1 97.12 79 GLU B N 1
ATOM 2658 C CA . GLU B 1 79 ? 25.312 5.559 -1.152 1 97.12 79 GLU B CA 1
ATOM 2659 C C . GLU B 1 79 ? 26.734 5.035 -1.26 1 97.12 79 GLU B C 1
ATOM 2661 O O . GLU B 1 79 ? 27.688 5.738 -0.917 1 97.12 79 GLU B O 1
ATOM 2666 N N . ALA B 1 80 ? 26.859 3.836 -1.746 1 96.94 80 ALA B N 1
ATOM 2667 C CA . ALA B 1 80 ? 28.188 3.273 -1.987 1 96.94 80 ALA B CA 1
ATOM 2668 C C . ALA B 1 80 ? 28.953 4.098 -3.016 1 96.94 80 ALA B C 1
ATOM 2670 O O . ALA B 1 80 ? 30.141 4.406 -2.818 1 96.94 80 ALA B O 1
ATOM 2671 N N . ARG B 1 81 ? 28.328 4.512 -4.062 1 97.38 81 ARG B N 1
ATOM 2672 C CA . ARG B 1 81 ? 28.953 5.305 -5.117 1 97.38 81 ARG B CA 1
ATOM 2673 C C . ARG B 1 81 ? 29.359 6.68 -4.602 1 97.38 81 ARG B C 1
ATOM 2675 O O . ARG B 1 81 ? 30.359 7.246 -5.047 1 97.38 81 ARG B O 1
ATOM 2682 N N . ARG B 1 82 ? 28.656 7.227 -3.625 1 96.62 82 ARG B N 1
ATOM 2683 C CA . ARG B 1 82 ? 28.938 8.539 -3.041 1 96.62 82 ARG B CA 1
ATOM 2684 C C . ARG B 1 82 ? 29.984 8.438 -1.938 1 96.62 82 ARG B C 1
ATOM 2686 O O . ARG B 1 82 ? 30.422 9.453 -1.398 1 96.62 82 ARG B O 1
ATOM 2693 N N . GLY B 1 83 ? 30.328 7.266 -1.595 1 96 83 GLY B N 1
ATOM 2694 C CA . GLY B 1 83 ? 31.328 7.035 -0.555 1 96 83 GLY B CA 1
ATOM 2695 C C . GLY B 1 83 ? 30.781 7.238 0.845 1 96 83 GLY B C 1
ATOM 2696 O O . GLY B 1 83 ? 31.531 7.457 1.789 1 96 83 GLY B O 1
ATOM 2697 N N . ASN B 1 84 ? 29.484 7.234 0.968 1 95.56 84 ASN B N 1
ATOM 2698 C CA . ASN B 1 84 ? 28.844 7.367 2.277 1 95.56 84 ASN B CA 1
ATOM 2699 C C . ASN B 1 84 ? 28.688 6.016 2.967 1 95.56 84 ASN B C 1
ATOM 2701 O O . ASN B 1 84 ? 27.594 5.441 2.973 1 95.56 84 ASN B O 1
ATOM 2705 N N . GLU B 1 85 ? 29.641 5.574 3.656 1 95.44 85 GLU B N 1
ATOM 2706 C CA . GLU B 1 85 ? 29.719 4.23 4.219 1 95.44 85 GLU B CA 1
ATOM 2707 C C . GLU B 1 85 ? 28.656 4.027 5.301 1 95.44 85 GLU B C 1
ATOM 2709 O O . GLU B 1 85 ? 28.109 2.936 5.43 1 95.44 85 GLU B O 1
ATOM 2714 N N . GLU B 1 86 ? 28.453 5.027 6.02 1 93.06 86 GLU B N 1
ATOM 2715 C CA . GLU B 1 86 ? 27.484 4.922 7.102 1 93.06 86 GLU B CA 1
ATOM 2716 C C . GLU B 1 86 ? 26.078 4.688 6.555 1 93.06 86 GLU B C 1
ATOM 2718 O O . GLU B 1 86 ? 25.391 3.746 6.973 1 93.06 86 GLU B O 1
ATOM 2723 N N . ASN B 1 87 ? 25.688 5.52 5.613 1 94.81 87 ASN B N 1
ATOM 2724 C CA . ASN B 1 87 ? 24.375 5.375 5.008 1 94.81 87 ASN B CA 1
ATOM 2725 C C . ASN B 1 87 ? 24.266 4.074 4.215 1 94.81 87 ASN B C 1
ATOM 2727 O O . ASN B 1 87 ? 23.188 3.453 4.18 1 94.81 87 ASN B O 1
ATOM 2731 N N . LYS B 1 88 ? 25.312 3.717 3.582 1 96.81 88 LYS B N 1
ATOM 2732 C CA . LYS B 1 88 ? 25.359 2.438 2.879 1 96.81 88 LYS B CA 1
ATOM 2733 C C . LYS B 1 88 ? 25.078 1.277 3.83 1 96.81 88 LYS B C 1
ATOM 2735 O O . LYS B 1 88 ? 24.25 0.409 3.529 1 96.81 88 LYS B O 1
ATOM 2740 N N . SER B 1 89 ? 25.719 1.31 4.957 1 95.75 89 SER B N 1
ATOM 2741 C CA . SER B 1 89 ? 25.562 0.252 5.949 1 95.75 89 SER B CA 1
ATOM 2742 C C . SER B 1 89 ? 24.125 0.215 6.488 1 95.75 89 SER B C 1
ATOM 2744 O O . SER B 1 89 ? 23.562 -0.861 6.684 1 95.75 89 SER B O 1
ATOM 2746 N N . ARG B 1 90 ? 23.562 1.349 6.688 1 94.62 90 ARG B N 1
ATOM 2747 C CA . ARG B 1 90 ? 22.188 1.428 7.191 1 94.62 90 ARG B CA 1
ATOM 2748 C C . ARG B 1 90 ? 21.203 0.867 6.18 1 94.62 90 ARG B C 1
ATOM 2750 O O . ARG B 1 90 ? 20.297 0.1 6.539 1 94.62 90 ARG B O 1
ATOM 2757 N N . ALA B 1 91 ? 21.344 1.271 4.98 1 96.81 91 ALA B N 1
ATOM 2758 C CA . ALA B 1 91 ? 20.5 0.746 3.914 1 96.81 91 ALA B CA 1
ATOM 2759 C C . ALA B 1 91 ? 20.656 -0.767 3.783 1 96.81 91 ALA B C 1
ATOM 2761 O O . ALA B 1 91 ? 19.672 -1.487 3.605 1 96.81 91 ALA B O 1
ATOM 2762 N N . GLY B 1 92 ? 21.859 -1.199 3.855 1 97 92 GLY B N 1
ATOM 2763 C CA . GLY B 1 92 ? 22.141 -2.625 3.787 1 97 92 GLY B CA 1
ATOM 2764 C C . GLY B 1 92 ? 21.5 -3.414 4.906 1 97 92 GLY B C 1
ATOM 2765 O O . GLY B 1 92 ? 20.953 -4.496 4.676 1 97 92 GLY B O 1
ATOM 2766 N N . ASN B 1 93 ? 21.609 -2.912 6.09 1 96.25 93 ASN B N 1
ATOM 2767 C CA . ASN B 1 93 ? 20.969 -3.564 7.23 1 96.25 93 ASN B CA 1
ATOM 2768 C C . ASN B 1 93 ? 19.453 -3.639 7.07 1 96.25 93 ASN B C 1
ATOM 2770 O O . ASN B 1 93 ? 18.844 -4.66 7.379 1 96.25 93 ASN B O 1
ATOM 2774 N N . TYR B 1 94 ? 18.906 -2.537 6.637 1 96.69 94 TYR B N 1
ATOM 2775 C CA . TYR B 1 94 ? 17.469 -2.504 6.391 1 96.69 94 TYR B CA 1
ATOM 2776 C C . TYR B 1 94 ? 17.078 -3.48 5.285 1 96.69 94 TYR B C 1
ATOM 2778 O O . TYR B 1 94 ? 16.078 -4.195 5.402 1 96.69 94 TYR B O 1
ATOM 2786 N N . LYS B 1 95 ? 17.844 -3.518 4.242 1 97.62 95 LYS B N 1
ATOM 2787 C CA . LYS B 1 95 ? 17.641 -4.453 3.141 1 97.62 95 LYS B CA 1
ATOM 2788 C C . LYS B 1 95 ? 17.672 -5.898 3.633 1 97.62 95 LYS B C 1
ATOM 2790 O O . LYS B 1 95 ? 16.844 -6.719 3.223 1 97.62 95 LYS B O 1
ATOM 2795 N N . GLU B 1 96 ? 18.578 -6.195 4.492 1 96.94 96 GLU B N 1
ATOM 2796 C CA . GLU B 1 96 ? 18.719 -7.539 5.043 1 96.94 96 GLU B CA 1
ATOM 2797 C C . GLU B 1 96 ? 17.484 -7.934 5.84 1 96.94 96 GLU B C 1
ATOM 2799 O O . GLU B 1 96 ? 17.062 -9.094 5.812 1 96.94 96 GLU B O 1
ATOM 2804 N N . LYS B 1 97 ? 17 -7 6.562 1 96.62 97 LYS B N 1
ATOM 2805 C CA . LYS B 1 97 ? 15.766 -7.258 7.301 1 96.62 97 LYS B CA 1
ATOM 2806 C C . LYS B 1 97 ? 14.625 -7.629 6.355 1 96.62 97 LYS B C 1
ATOM 2808 O O . LYS B 1 97 ? 13.914 -8.609 6.582 1 96.62 97 LYS B O 1
ATOM 2813 N N . VAL B 1 98 ? 14.438 -6.852 5.32 1 97.5 98 VAL B N 1
ATOM 2814 C CA . VAL B 1 98 ? 13.383 -7.098 4.336 1 97.5 98 VAL B CA 1
ATOM 2815 C C . VAL B 1 98 ? 13.625 -8.445 3.656 1 97.5 98 VAL B C 1
ATOM 2817 O O . VAL B 1 98 ? 12.68 -9.195 3.41 1 97.5 98 VAL B O 1
ATOM 2820 N N . GLU B 1 99 ? 14.859 -8.719 3.359 1 97.31 99 GLU B N 1
ATOM 2821 C CA . GLU B 1 99 ? 15.234 -9.984 2.734 1 97.31 99 GLU B CA 1
ATOM 2822 C C . GLU B 1 99 ? 14.828 -11.172 3.605 1 97.31 99 GLU B C 1
ATOM 2824 O O . GLU B 1 99 ? 14.352 -12.188 3.098 1 97.31 99 GLU B O 1
ATOM 2829 N N . ALA B 1 100 ? 15.078 -11.023 4.891 1 97.38 100 ALA B N 1
ATOM 2830 C CA . ALA B 1 100 ? 14.703 -12.094 5.82 1 97.38 100 ALA B CA 1
ATOM 2831 C C . ALA B 1 100 ? 13.195 -12.32 5.812 1 97.38 100 ALA B C 1
ATOM 2833 O O . ALA B 1 100 ? 12.742 -13.469 5.855 1 97.38 100 ALA B O 1
ATOM 2834 N N . GLU B 1 101 ? 12.453 -11.25 5.785 1 97.19 101 GLU B N 1
ATOM 2835 C CA . GLU B 1 101 ? 11 -11.375 5.672 1 97.19 101 GLU B CA 1
ATOM 2836 C C . GLU B 1 101 ? 10.609 -12.094 4.387 1 97.19 101 GLU B C 1
ATOM 2838 O O . GLU B 1 101 ? 9.781 -13.008 4.406 1 97.19 101 GLU B O 1
ATOM 2843 N N . LEU B 1 102 ? 11.172 -11.648 3.303 1 97.38 102 LEU B N 1
ATOM 2844 C CA . LEU B 1 102 ? 10.922 -12.227 1.985 1 97.38 102 LEU B CA 1
ATOM 2845 C C . LEU B 1 102 ? 11.195 -13.727 1.984 1 97.38 102 LEU B C 1
ATOM 2847 O O . LEU B 1 102 ? 10.367 -14.516 1.533 1 97.38 102 LEU B O 1
ATOM 2851 N N . ARG B 1 103 ? 12.289 -14.086 2.504 1 97 103 ARG B N 1
ATOM 2852 C CA . ARG B 1 103 ? 12.68 -15.492 2.574 1 97 103 ARG B CA 1
ATOM 2853 C C . ARG B 1 103 ? 11.68 -16.297 3.387 1 97 103 ARG B C 1
ATOM 2855 O O . ARG B 1 103 ? 11.312 -17.406 3 1 97 103 ARG B O 1
ATOM 2862 N N . SER B 1 104 ? 11.305 -15.719 4.48 1 97.88 104 SER B N 1
ATOM 2863 C CA . SER B 1 104 ? 10.359 -16.406 5.355 1 97.88 104 SER B CA 1
ATOM 2864 C C . SER B 1 104 ? 9.039 -16.672 4.637 1 97.88 104 SER B C 1
ATOM 2866 O O . SER B 1 104 ? 8.508 -17.797 4.707 1 97.88 104 SER B O 1
ATOM 2868 N N . PHE B 1 105 ? 8.5 -15.719 3.902 1 98.12 105 PHE B N 1
ATOM 2869 C CA . PHE B 1 105 ? 7.23 -15.883 3.203 1 98.12 105 PHE B CA 1
ATOM 2870 C C . PHE B 1 105 ? 7.371 -16.875 2.049 1 98.12 105 PHE B C 1
ATOM 2872 O O . PHE B 1 105 ? 6.477 -17.688 1.803 1 98.12 105 PHE B O 1
ATOM 2879 N N . CYS B 1 106 ? 8.461 -16.781 1.303 1 98.25 106 CYS B N 1
ATOM 2880 C CA . CYS B 1 106 ? 8.695 -17.719 0.203 1 98.25 106 CYS B CA 1
ATOM 2881 C C . CYS B 1 106 ? 8.797 -19.156 0.711 1 98.25 106 CYS B C 1
ATOM 2883 O O . CYS B 1 106 ? 8.18 -20.062 0.152 1 98.25 106 CYS B O 1
ATOM 2885 N N . ARG B 1 107 ? 9.539 -19.312 1.793 1 97.75 107 ARG B N 1
ATOM 2886 C CA . ARG B 1 107 ? 9.672 -20.641 2.381 1 97.75 107 ARG B CA 1
ATOM 2887 C C . ARG B 1 107 ? 8.32 -21.156 2.871 1 97.75 107 ARG B C 1
ATOM 2889 O O . ARG B 1 107 ? 8 -22.328 2.709 1 97.75 107 ARG B O 1
ATOM 2896 N N . GLU B 1 108 ? 7.629 -20.297 3.504 1 98.12 108 GLU B N 1
ATOM 2897 C CA . GLU B 1 108 ? 6.324 -20.672 4.039 1 98.12 108 GLU B CA 1
ATOM 2898 C C . GLU B 1 108 ? 5.406 -21.188 2.938 1 98.12 108 GLU B C 1
ATOM 2900 O O . GLU B 1 108 ? 4.82 -22.266 3.07 1 98.12 108 GLU B O 1
ATOM 2905 N N . ILE B 1 109 ? 5.246 -20.469 1.825 1 98.31 109 ILE B N 1
ATOM 2906 C CA . ILE B 1 109 ? 4.297 -20.859 0.785 1 98.31 109 ILE B CA 1
ATOM 2907 C C . ILE B 1 109 ? 4.781 -22.125 0.088 1 98.31 109 ILE B C 1
ATOM 2909 O O . ILE B 1 109 ? 3.979 -22.984 -0.29 1 98.31 109 ILE B O 1
ATOM 2913 N N . LEU B 1 110 ? 6.082 -22.25 -0.082 1 98.69 110 LEU B N 1
ATOM 2914 C CA . LEU B 1 110 ? 6.625 -23.453 -0.682 1 98.69 110 LEU B CA 1
ATOM 2915 C C . LEU B 1 110 ? 6.309 -24.672 0.178 1 98.69 110 LEU B C 1
ATOM 2917 O O . LEU B 1 110 ? 5.906 -25.719 -0.341 1 98.69 110 LEU B O 1
ATOM 2921 N N . ARG B 1 111 ? 6.477 -24.531 1.482 1 98.12 111 ARG B N 1
ATOM 2922 C CA . ARG B 1 111 ? 6.152 -25.609 2.41 1 98.12 111 ARG B CA 1
ATOM 2923 C C . ARG B 1 111 ? 4.668 -25.953 2.355 1 98.12 111 ARG B C 1
ATOM 2925 O O . ARG B 1 111 ? 4.293 -27.125 2.316 1 98.12 111 ARG B O 1
ATOM 2932 N N . ILE B 1 112 ? 3.834 -24.938 2.367 1 97.38 112 ILE B N 1
ATOM 2933 C CA . ILE B 1 112 ? 2.387 -25.125 2.34 1 97.38 112 ILE B CA 1
ATOM 2934 C C . ILE B 1 112 ? 1.988 -25.891 1.077 1 97.38 112 ILE B C 1
ATOM 2936 O O . ILE B 1 112 ? 1.196 -26.828 1.138 1 97.38 112 ILE B O 1
ATOM 2940 N N . ILE B 1 113 ? 2.539 -25.484 -0.074 1 98.06 113 ILE B N 1
ATOM 2941 C CA . ILE B 1 113 ? 2.207 -26.125 -1.342 1 98.06 113 ILE B CA 1
ATOM 2942 C C . ILE B 1 113 ? 2.604 -27.609 -1.293 1 98.06 113 ILE B C 1
ATOM 2944 O O . ILE B 1 113 ? 1.803 -28.484 -1.632 1 98.06 113 ILE B O 1
ATOM 2948 N N . ASP B 1 114 ? 3.736 -27.906 -0.794 1 97.69 114 ASP B N 1
ATOM 2949 C CA . ASP B 1 114 ? 4.277 -29.25 -0.822 1 97.69 114 ASP B CA 1
ATOM 2950 C C . ASP B 1 114 ? 3.555 -30.156 0.178 1 97.69 114 ASP B C 1
ATOM 2952 O O . ASP B 1 114 ? 3.266 -31.312 -0.118 1 97.69 114 ASP B O 1
ATOM 2956 N N . ASN B 1 115 ? 3.254 -29.609 1.338 1 95.88 115 ASN B N 1
ATOM 2957 C CA . ASN B 1 115 ? 2.795 -30.453 2.428 1 95.88 115 ASN B CA 1
ATOM 2958 C C . ASN B 1 115 ? 1.271 -30.484 2.514 1 95.88 115 ASN B C 1
ATOM 2960 O O . ASN B 1 115 ? 0.687 -31.5 2.904 1 95.88 115 ASN B O 1
ATOM 2964 N N . ASP B 1 116 ? 0.695 -29.422 2.139 1 94.5 116 ASP B N 1
ATOM 2965 C CA . ASP B 1 116 ? -0.725 -29.297 2.459 1 94.5 116 ASP B CA 1
ATOM 2966 C C . ASP B 1 116 ? -1.575 -29.297 1.19 1 94.5 116 ASP B C 1
ATOM 2968 O O . ASP B 1 116 ? -2.734 -29.719 1.213 1 94.5 116 ASP B O 1
ATOM 2972 N N . LEU B 1 117 ? -1.014 -28.844 0.073 1 96.19 117 LEU B N 1
ATOM 2973 C CA . LEU B 1 117 ? -1.89 -28.562 -1.058 1 96.19 117 LEU B CA 1
ATOM 2974 C C . LEU B 1 117 ? -1.686 -29.578 -2.174 1 96.19 117 LEU B C 1
ATOM 2976 O O . LEU B 1 117 ? -2.637 -30.234 -2.604 1 96.19 117 LEU B O 1
ATOM 2980 N N . LEU B 1 118 ? -0.466 -29.844 -2.584 1 96.38 118 LEU B N 1
ATOM 2981 C CA . LEU B 1 118 ? -0.183 -30.719 -3.721 1 96.38 118 LEU B CA 1
ATOM 2982 C C . LEU B 1 118 ? -0.652 -32.125 -3.445 1 96.38 118 LEU B C 1
ATOM 2984 O O . LEU B 1 118 ? -1.22 -32.781 -4.324 1 96.38 118 LEU B O 1
ATOM 2988 N N . PRO B 1 119 ? -0.516 -32.656 -2.205 1 95.19 119 PRO B N 1
ATOM 2989 C CA . PRO B 1 119 ? -0.925 -34.031 -1.935 1 95.19 119 PRO B CA 1
ATOM 2990 C C . PRO B 1 119 ? -2.43 -34.25 -2.084 1 95.19 119 PRO B C 1
ATOM 2992 O O . PRO B 1 119 ? -2.885 -35.375 -2.271 1 95.19 119 PRO B O 1
ATOM 2995 N N . LYS B 1 120 ? -3.209 -33.188 -2.049 1 93.25 120 LYS B N 1
ATOM 2996 C CA . LYS B 1 120 ? -4.664 -33.312 -2.072 1 93.25 120 LYS B CA 1
ATOM 2997 C C . LYS B 1 120 ? -5.211 -33.031 -3.473 1 93.25 120 LYS B C 1
ATOM 2999 O O . LYS B 1 120 ? -6.398 -33.25 -3.732 1 93.25 120 LYS B O 1
ATOM 3004 N N . ILE B 1 121 ? -4.363 -32.594 -4.395 1 93.62 121 ILE B N 1
ATOM 3005 C CA . ILE B 1 121 ? -4.84 -32.156 -5.699 1 93.62 121 ILE B CA 1
ATOM 3006 C C . ILE B 1 121 ? -4.812 -33.312 -6.688 1 93.62 121 ILE B C 1
ATOM 3008 O O . ILE B 1 121 ? -3.832 -34.062 -6.754 1 93.62 121 ILE B O 1
ATOM 3012 N N . THR B 1 122 ? -5.922 -33.438 -7.426 1 92.19 122 THR B N 1
ATOM 3013 C CA . THR B 1 122 ? -6.004 -34.531 -8.383 1 92.19 122 THR B CA 1
ATOM 3014 C C . THR B 1 122 ? -6.121 -34 -9.805 1 92.19 122 THR B C 1
ATOM 3016 O O . THR B 1 122 ? -5.711 -34.656 -10.758 1 92.19 122 THR B O 1
ATOM 3019 N N . SER B 1 123 ? -6.652 -32.812 -9.977 1 93.19 123 SER B N 1
ATOM 3020 C CA . SER B 1 123 ? -6.871 -32.25 -11.305 1 93.19 123 SER B CA 1
ATOM 3021 C C . SER B 1 123 ? -5.57 -31.75 -11.914 1 93.19 123 SER B C 1
ATOM 3023 O O . SER B 1 123 ? -4.695 -31.25 -11.203 1 93.19 123 SER B O 1
ATOM 3025 N N . ASP B 1 124 ? -5.41 -31.859 -13.211 1 94.88 124 ASP B N 1
ATOM 3026 C CA . ASP B 1 124 ? -4.242 -31.344 -13.914 1 94.88 124 ASP B CA 1
ATOM 3027 C C . ASP B 1 124 ? -4.121 -29.828 -13.727 1 94.88 124 ASP B C 1
ATOM 3029 O O . ASP B 1 124 ? -3.023 -29.312 -13.523 1 94.88 124 ASP B O 1
ATOM 3033 N N . GLU B 1 125 ? -5.207 -29.156 -13.828 1 94.88 125 GLU B N 1
ATOM 3034 C CA . GLU B 1 125 ? -5.219 -27.703 -13.656 1 94.88 125 GLU B CA 1
ATOM 3035 C C . GLU B 1 125 ? -4.684 -27.312 -12.281 1 94.88 125 GLU B C 1
ATOM 3037 O O . GLU B 1 125 ? -3.883 -26.375 -12.164 1 94.88 125 GLU B O 1
AT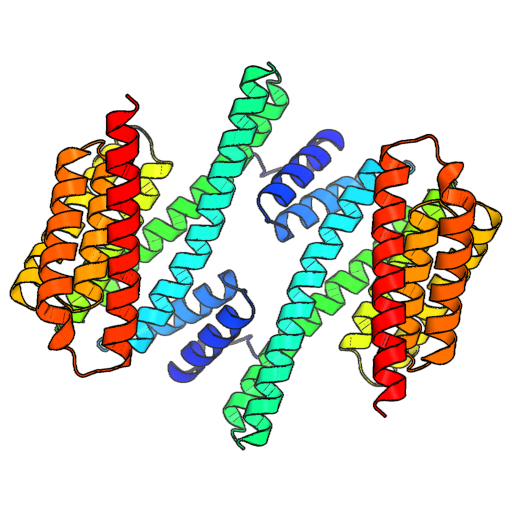OM 3042 N N . GLY B 1 126 ? -5.16 -28.047 -11.305 1 95.81 126 GLY B N 1
ATOM 3043 C CA . GLY B 1 126 ? -4.68 -27.781 -9.961 1 95.81 126 GLY B CA 1
ATOM 3044 C C . GLY B 1 126 ? -3.201 -28.062 -9.781 1 95.81 126 GLY B C 1
ATOM 3045 O O . GLY B 1 126 ? -2.486 -27.281 -9.148 1 95.81 126 GLY B O 1
ATOM 3046 N N . LYS B 1 127 ? -2.766 -29.141 -10.367 1 97.19 127 LYS B N 1
ATOM 3047 C CA . LYS B 1 127 ? -1.349 -29.484 -10.297 1 97.19 127 LYS B CA 1
ATOM 3048 C C . LYS B 1 127 ? -0.489 -28.422 -10.969 1 97.19 127 LYS B C 1
ATOM 3050 O O . LYS B 1 127 ? 0.5 -27.953 -10.391 1 97.19 127 LYS B O 1
ATOM 3055 N N . VAL B 1 128 ? -0.918 -28.031 -12.172 1 97.94 128 VAL B N 1
ATOM 3056 C CA . VAL B 1 128 ? -0.188 -27 -12.914 1 97.94 128 VAL B CA 1
ATOM 3057 C C . VAL B 1 128 ? -0.144 -25.719 -12.094 1 97.94 128 VAL B C 1
ATOM 3059 O O . VAL B 1 128 ? 0.897 -25.062 -12.016 1 97.94 128 VAL B O 1
ATOM 3062 N N . PHE B 1 129 ? -1.259 -25.406 -11.438 1 97.69 129 PHE B N 1
ATOM 3063 C CA . PHE B 1 129 ? -1.38 -24.172 -10.656 1 97.69 129 PHE B CA 1
ATOM 3064 C C . PHE B 1 129 ? -0.346 -24.141 -9.539 1 97.69 129 PHE B C 1
ATOM 3066 O O . PHE B 1 129 ? 0.43 -23.188 -9.43 1 97.69 129 PHE B O 1
ATOM 3073 N N . PHE B 1 130 ? -0.215 -25.156 -8.781 1 98.31 130 PHE B N 1
ATOM 3074 C CA . PHE B 1 130 ? 0.629 -25.141 -7.594 1 98.31 130 PHE B CA 1
ATOM 3075 C C . PHE B 1 130 ? 2.092 -25.359 -7.969 1 98.31 130 PHE B C 1
ATOM 3077 O O . PHE B 1 130 ? 2.984 -24.75 -7.367 1 98.31 130 PHE B O 1
ATOM 3084 N N . ILE B 1 131 ? 2.326 -26.203 -8.922 1 98.62 131 ILE B N 1
ATOM 3085 C CA . ILE B 1 131 ? 3.707 -26.453 -9.328 1 98.62 131 ILE B CA 1
ATOM 3086 C C . ILE B 1 131 ? 4.285 -25.219 -9.992 1 98.62 131 ILE B C 1
ATOM 3088 O O . ILE B 1 131 ? 5.453 -24.875 -9.773 1 98.62 131 ILE B O 1
ATOM 3092 N N . LYS B 1 132 ? 3.48 -24.531 -10.797 1 98.75 132 LYS B N 1
ATOM 3093 C CA . LYS B 1 132 ? 3.885 -23.234 -11.344 1 98.75 132 LYS B CA 1
ATOM 3094 C C . LYS B 1 132 ? 4.207 -22.25 -10.227 1 98.75 132 LYS B C 1
ATOM 3096 O O . LYS B 1 132 ? 5.207 -21.531 -10.289 1 98.75 132 LYS B O 1
ATOM 3101 N N . MET B 1 133 ? 3.379 -22.188 -9.219 1 98.62 133 MET B N 1
ATOM 3102 C CA . MET B 1 133 ? 3.58 -21.281 -8.086 1 98.62 133 MET B CA 1
ATOM 3103 C C . MET B 1 133 ? 4.91 -21.562 -7.395 1 98.62 133 MET B C 1
ATOM 3105 O O . MET B 1 133 ? 5.617 -20.641 -6.992 1 98.62 133 MET B O 1
ATOM 3109 N N . LYS B 1 134 ? 5.227 -22.891 -7.266 1 98.69 134 LYS B N 1
ATOM 3110 C CA . LYS B 1 134 ? 6.535 -23.234 -6.707 1 98.69 134 LYS B CA 1
ATOM 3111 C C . LYS B 1 134 ? 7.66 -22.656 -7.555 1 98.69 134 LYS B C 1
ATOM 3113 O O . LYS B 1 134 ? 8.602 -22.062 -7.02 1 98.69 134 LYS B O 1
ATOM 3118 N N . GLY B 1 135 ? 7.539 -22.844 -8.875 1 98.81 135 GLY B N 1
ATOM 3119 C CA . GLY B 1 135 ? 8.516 -22.234 -9.758 1 98.81 135 GLY B CA 1
ATOM 3120 C C . GLY B 1 135 ? 8.641 -20.734 -9.562 1 98.81 135 GLY B C 1
ATOM 3121 O O . GLY B 1 135 ? 9.75 -20.203 -9.484 1 98.81 135 GLY B O 1
ATOM 3122 N N . ASP B 1 136 ? 7.508 -20.078 -9.445 1 98.69 136 ASP B N 1
ATOM 3123 C CA . ASP B 1 136 ? 7.469 -18.625 -9.273 1 98.69 136 ASP B CA 1
ATOM 3124 C C . ASP B 1 136 ? 8.219 -18.203 -8.016 1 98.69 136 ASP B C 1
ATOM 3126 O O . ASP B 1 136 ? 9.031 -17.266 -8.055 1 98.69 136 ASP B O 1
ATOM 3130 N N . TYR B 1 137 ? 7.996 -18.812 -6.941 1 98.81 137 TYR B N 1
ATOM 3131 C CA . TYR B 1 137 ? 8.547 -18.359 -5.672 1 98.81 137 TYR B CA 1
ATOM 3132 C C . TYR B 1 137 ? 10.031 -18.703 -5.57 1 98.81 137 TYR B C 1
ATOM 3134 O O . TYR B 1 137 ? 10.805 -17.953 -4.965 1 98.81 137 TYR B O 1
ATOM 3142 N N . TYR B 1 138 ? 10.453 -19.844 -6.195 1 98.69 138 TYR B N 1
ATOM 3143 C CA . TYR B 1 138 ? 11.883 -20.078 -6.324 1 98.69 138 TYR B CA 1
ATOM 3144 C C . TYR B 1 138 ? 12.539 -19.016 -7.199 1 98.69 138 TYR B C 1
ATOM 3146 O O . TYR B 1 138 ? 13.656 -18.578 -6.922 1 98.69 138 TYR B O 1
ATOM 3154 N N . ARG B 1 139 ? 11.844 -18.656 -8.25 1 98.44 139 ARG B N 1
ATOM 3155 C CA . ARG B 1 139 ? 12.336 -17.562 -9.094 1 98.44 139 ARG B CA 1
ATOM 3156 C C . ARG B 1 139 ? 12.492 -16.281 -8.281 1 98.44 139 ARG B C 1
ATOM 3158 O O . ARG B 1 139 ? 13.484 -15.57 -8.43 1 98.44 139 ARG B O 1
ATOM 3165 N N . TYR B 1 140 ? 11.5 -15.938 -7.402 1 98.31 140 TYR B N 1
ATOM 3166 C CA . TYR B 1 140 ? 11.578 -14.75 -6.562 1 98.31 140 TYR B CA 1
ATOM 3167 C C . TYR B 1 140 ? 12.773 -14.828 -5.617 1 98.31 140 TYR B C 1
ATOM 3169 O O . TYR B 1 140 ? 13.461 -13.828 -5.395 1 98.31 140 TYR B O 1
ATOM 3177 N N . ILE B 1 141 ? 13.031 -16.031 -5.102 1 98.38 141 ILE B N 1
ATOM 3178 C CA . ILE B 1 141 ? 14.172 -16.234 -4.211 1 98.38 141 ILE B CA 1
ATOM 3179 C C . ILE B 1 141 ? 15.469 -15.906 -4.949 1 98.38 141 ILE B C 1
ATOM 3181 O O . ILE B 1 141 ? 16.375 -15.297 -4.383 1 98.38 141 ILE B O 1
ATOM 3185 N N . CYS B 1 142 ? 15.578 -16.188 -6.238 1 97.88 142 CYS B N 1
ATOM 3186 C CA . CYS B 1 142 ? 16.781 -15.969 -7.035 1 97.88 142 CYS B CA 1
ATOM 3187 C C . CYS B 1 142 ? 17.094 -14.484 -7.145 1 97.88 142 CYS B C 1
ATOM 3189 O O . CYS B 1 142 ? 18.25 -14.109 -7.41 1 97.88 142 CYS B O 1
ATOM 3191 N N . GLU B 1 143 ? 16.125 -13.648 -6.953 1 95.69 143 GLU B N 1
ATOM 3192 C CA . GLU B 1 143 ? 16.312 -12.203 -7.113 1 95.69 143 GLU B CA 1
ATOM 3193 C C . GLU B 1 143 ? 17.203 -11.641 -6.016 1 95.69 143 GLU B C 1
ATOM 3195 O O . GLU B 1 143 ? 17.922 -10.664 -6.234 1 95.69 143 GLU B O 1
ATOM 3200 N N . PHE B 1 144 ? 17.172 -12.25 -4.844 1 96.19 144 PHE B N 1
ATOM 3201 C CA . PHE B 1 144 ? 17.906 -11.648 -3.736 1 96.19 144 PHE B CA 1
ATOM 3202 C C . PHE B 1 144 ? 18.922 -12.633 -3.162 1 96.19 144 PHE B C 1
ATOM 3204 O O . PHE B 1 144 ? 19.812 -12.242 -2.41 1 96.19 144 PHE B O 1
ATOM 3211 N N . ALA B 1 145 ? 18.734 -13.961 -3.506 1 96.12 145 ALA B N 1
ATOM 3212 C CA . ALA B 1 145 ? 19.641 -14.984 -2.986 1 96.12 145 ALA B CA 1
ATOM 3213 C C . ALA B 1 145 ? 21.016 -14.875 -3.637 1 96.12 145 ALA B C 1
ATOM 3215 O O . ALA B 1 145 ? 21.156 -14.273 -4.703 1 96.12 145 ALA B O 1
ATOM 3216 N N . GLN B 1 146 ? 22 -15.43 -2.965 1 94.38 146 GLN B N 1
ATOM 3217 C CA . GLN B 1 146 ? 23.375 -15.438 -3.475 1 94.38 146 GLN B CA 1
ATOM 3218 C C . GLN B 1 146 ? 24.016 -16.812 -3.328 1 94.38 146 GLN B C 1
ATOM 3220 O O . GLN B 1 146 ? 23.516 -17.656 -2.562 1 94.38 146 GLN B O 1
ATOM 3225 N N . GLY B 1 147 ? 25.016 -17.094 -4.121 1 95.81 147 GLY B N 1
ATOM 3226 C CA . GLY B 1 147 ? 25.812 -18.297 -4.008 1 95.81 147 GLY B CA 1
ATOM 3227 C C . GLY B 1 147 ? 25.016 -19.562 -4.207 1 95.81 147 GLY B C 1
ATOM 3228 O O . GLY B 1 147 ? 24.266 -19.688 -5.172 1 95.81 147 GLY B O 1
ATOM 3229 N N . GLN B 1 148 ? 25.188 -20.469 -3.338 1 96.88 148 GLN B N 1
ATOM 3230 C CA . GLN B 1 148 ? 24.594 -21.797 -3.449 1 96.88 148 GLN B CA 1
ATOM 3231 C C . GLN B 1 148 ? 23.062 -21.719 -3.338 1 96.88 148 GLN B C 1
ATOM 3233 O O . GLN B 1 148 ? 22.359 -22.453 -4.023 1 96.88 148 GLN B O 1
ATOM 3238 N N . TYR B 1 149 ? 22.672 -20.875 -2.473 1 96 149 TYR B N 1
ATOM 3239 C CA . TYR B 1 149 ? 21.234 -20.719 -2.277 1 96 149 TYR B CA 1
ATOM 3240 C C . TYR B 1 149 ? 20.562 -20.234 -3.555 1 96 149 TYR B C 1
ATOM 3242 O O . TYR B 1 149 ? 19.469 -20.703 -3.9 1 96 149 TYR B O 1
ATOM 3250 N N . LYS B 1 150 ? 21.156 -19.312 -4.297 1 97.25 150 LYS B N 1
ATOM 3251 C CA . LYS B 1 150 ? 20.625 -18.859 -5.582 1 97.25 150 LYS B CA 1
ATOM 3252 C C . LYS B 1 150 ? 20.641 -19.984 -6.613 1 97.25 150 LYS B C 1
ATOM 3254 O O . LYS B 1 150 ? 19.641 -20.188 -7.316 1 97.25 150 LYS B O 1
ATOM 3259 N N . ASP B 1 151 ? 21.688 -20.719 -6.641 1 97.75 151 ASP B N 1
ATOM 3260 C CA . ASP B 1 151 ? 21.812 -21.812 -7.605 1 97.75 151 ASP B CA 1
ATOM 3261 C C . ASP B 1 151 ? 20.766 -22.891 -7.375 1 97.75 151 ASP B C 1
ATOM 3263 O O . ASP B 1 151 ? 20.125 -23.359 -8.32 1 97.75 151 ASP B O 1
ATOM 3267 N N . GLU B 1 152 ? 20.672 -23.234 -6.148 1 98.25 152 GLU B N 1
ATOM 3268 C CA . GLU B 1 152 ? 19.688 -24.25 -5.801 1 98.25 152 GLU B CA 1
ATOM 3269 C C . GLU B 1 152 ? 18.266 -23.766 -6.113 1 98.25 152 GLU B C 1
ATOM 3271 O O . GLU B 1 152 ? 17.438 -24.531 -6.625 1 98.25 152 GLU B O 1
ATOM 3276 N N . SER B 1 153 ? 18 -22.547 -5.789 1 98.44 153 SER B N 1
ATOM 3277 C CA . SER B 1 153 ? 16.688 -21.969 -6.07 1 98.44 153 SER B CA 1
ATOM 3278 C C . SER B 1 153 ? 16.422 -21.906 -7.57 1 98.44 153 SER B C 1
ATOM 3280 O O . SER B 1 153 ? 15.305 -22.172 -8.023 1 98.44 153 SER B O 1
ATOM 3282 N N . SER B 1 154 ? 17.438 -21.547 -8.297 1 98.44 154 SER B N 1
ATOM 3283 C CA . SER B 1 154 ? 17.328 -21.5 -9.758 1 98.44 154 SER B CA 1
ATOM 3284 C C . SER B 1 154 ? 17.016 -22.875 -10.328 1 98.44 154 SER B C 1
ATOM 3286 O O . SER B 1 154 ? 16.125 -23 -11.18 1 98.44 154 SER B O 1
ATOM 3288 N N . LYS B 1 155 ? 17.672 -23.844 -9.867 1 98.5 155 LYS B N 1
ATOM 3289 C CA . LYS B 1 155 ? 17.422 -25.219 -10.305 1 98.5 155 LYS B CA 1
ATOM 3290 C C . LYS B 1 155 ? 16 -25.656 -9.969 1 98.5 155 LYS B C 1
ATOM 3292 O O . LYS B 1 155 ? 15.32 -26.25 -10.797 1 98.5 155 LYS B O 1
ATOM 3297 N N . ASN B 1 156 ? 15.641 -25.391 -8.773 1 98.62 156 ASN B N 1
ATOM 3298 C CA . ASN B 1 156 ? 14.289 -25.734 -8.352 1 98.62 156 ASN B CA 1
ATOM 3299 C C . ASN B 1 156 ? 13.234 -25.031 -9.203 1 98.62 156 ASN B C 1
ATOM 3301 O O . ASN B 1 156 ? 12.227 -25.625 -9.578 1 98.62 156 ASN B O 1
ATOM 3305 N N . ALA B 1 157 ? 13.438 -23.719 -9.469 1 98.81 157 ALA B N 1
ATOM 3306 C CA . ALA B 1 157 ? 12.516 -23 -10.328 1 98.81 157 ALA B CA 1
ATOM 3307 C C . ALA B 1 157 ? 12.391 -23.672 -11.695 1 98.81 157 ALA B C 1
ATOM 3309 O O . ALA B 1 157 ? 11.281 -23.938 -12.156 1 98.81 157 ALA B O 1
ATOM 3310 N N . GLN B 1 158 ? 13.508 -24 -12.289 1 98.38 158 GLN B N 1
ATOM 3311 C CA . GLN B 1 158 ? 13.539 -24.625 -13.602 1 98.38 158 GLN B CA 1
ATOM 3312 C C . GLN B 1 158 ? 12.797 -25.969 -13.594 1 98.38 158 GLN B C 1
ATOM 3314 O O . GLN B 1 158 ? 11.977 -26.234 -14.477 1 98.38 158 GLN B O 1
ATOM 3319 N N . GLU B 1 159 ? 13.102 -26.734 -12.641 1 98.62 159 GLU B N 1
ATOM 3320 C CA . GLU B 1 159 ? 12.5 -28.062 -12.539 1 98.62 159 GLU B CA 1
ATOM 3321 C C . GLU B 1 159 ? 10.984 -27.969 -12.383 1 98.62 159 GLU B C 1
ATOM 3323 O O . GLU B 1 159 ? 10.242 -28.734 -13 1 98.62 159 GLU B O 1
ATOM 3328 N N . ASN B 1 160 ? 10.547 -27.094 -11.555 1 98.81 160 ASN B N 1
ATOM 3329 C CA . ASN B 1 160 ? 9.109 -26.953 -11.328 1 98.81 160 ASN B CA 1
ATOM 3330 C C . ASN B 1 160 ? 8.398 -26.391 -12.555 1 98.81 160 ASN B C 1
ATOM 3332 O O . ASN B 1 160 ? 7.332 -26.875 -12.938 1 98.81 160 ASN B O 1
ATOM 3336 N N . TYR B 1 161 ? 9 -25.359 -13.188 1 98.75 161 TYR B N 1
ATOM 3337 C CA . TYR B 1 161 ? 8.398 -24.828 -14.406 1 98.75 161 TYR B CA 1
ATOM 3338 C C . TYR B 1 161 ? 8.305 -25.906 -15.477 1 98.75 161 TYR B C 1
ATOM 3340 O O . TYR B 1 161 ? 7.273 -26.047 -16.141 1 98.75 161 TYR B O 1
ATOM 3348 N N . GLN B 1 162 ? 9.352 -26.734 -15.633 1 97.75 162 GLN B N 1
ATOM 3349 C CA . GLN B 1 162 ? 9.375 -27.797 -16.625 1 97.75 162 GLN B CA 1
ATOM 3350 C C . GLN B 1 162 ? 8.312 -28.844 -16.328 1 97.75 162 GLN B C 1
ATOM 3352 O O . GLN B 1 162 ? 7.609 -29.297 -17.234 1 97.75 162 GLN B O 1
ATOM 3357 N N . GLN B 1 163 ? 8.281 -29.234 -15.102 1 98.38 163 GLN B N 1
ATOM 3358 C CA . GLN B 1 163 ? 7.281 -30.219 -14.695 1 98.38 163 GLN B CA 1
ATOM 3359 C C . GLN B 1 163 ? 5.867 -29.703 -14.961 1 98.38 163 GLN B C 1
ATOM 3361 O O . GLN B 1 163 ? 5.027 -30.422 -15.5 1 98.38 163 GLN B O 1
ATOM 3366 N N . ALA B 1 164 ? 5.578 -28.469 -14.531 1 98.62 164 ALA B N 1
ATOM 3367 C CA . ALA B 1 164 ? 4.27 -27.859 -14.766 1 98.62 164 ALA B CA 1
ATOM 3368 C C . ALA B 1 164 ? 3.955 -27.797 -16.25 1 98.62 164 ALA B C 1
ATOM 3370 O O . ALA B 1 164 ? 2.82 -28.047 -16.672 1 98.62 164 ALA B O 1
ATOM 3371 N N . LEU B 1 165 ? 4.98 -27.469 -17.031 1 97.62 165 LEU B N 1
ATOM 3372 C CA . LEU B 1 165 ? 4.797 -27.359 -18.484 1 97.62 165 LEU B CA 1
ATOM 3373 C C . LEU B 1 165 ? 4.438 -28.719 -19.078 1 97.62 165 LEU B C 1
ATOM 3375 O O . LEU B 1 165 ? 3.549 -28.797 -19.938 1 97.62 165 LEU B O 1
ATOM 3379 N N . THR B 1 166 ? 5.098 -29.75 -18.641 1 97.75 166 THR B N 1
ATOM 3380 C CA . THR B 1 166 ? 4.828 -31.094 -19.109 1 97.75 166 THR B CA 1
ATOM 3381 C C . THR B 1 166 ? 3.383 -31.5 -18.828 1 97.75 166 THR B C 1
ATOM 3383 O O . THR B 1 166 ? 2.676 -31.984 -19.703 1 97.75 166 THR B O 1
ATOM 3386 N N . ILE B 1 167 ? 2.92 -31.234 -17.641 1 98 167 ILE B N 1
ATOM 3387 C CA . ILE B 1 167 ? 1.551 -31.562 -17.266 1 98 167 ILE B CA 1
ATOM 3388 C C . ILE B 1 167 ? 0.573 -30.703 -18.062 1 98 167 ILE B C 1
ATOM 3390 O O . ILE B 1 167 ? -0.44 -31.203 -18.562 1 98 167 ILE B O 1
ATOM 3394 N N . ALA B 1 168 ? 0.873 -29.438 -18.219 1 97.81 168 ALA B N 1
ATOM 3395 C CA . ALA B 1 168 ? -0.009 -28.516 -18.922 1 97.81 168 ALA B CA 1
ATOM 3396 C C . ALA B 1 168 ? -0.153 -28.906 -20.391 1 97.81 168 ALA B C 1
ATOM 3398 O O . ALA B 1 168 ? -1.253 -28.859 -20.953 1 97.81 168 ALA B O 1
ATOM 3399 N N . GLU B 1 169 ? 0.928 -29.25 -21.016 1 95.81 169 GLU B N 1
ATOM 3400 C CA . GLU B 1 169 ? 0.916 -29.578 -22.438 1 95.81 169 GLU B CA 1
ATOM 3401 C C . GLU B 1 169 ? 0.135 -30.859 -22.688 1 95.81 169 GLU B C 1
ATOM 3403 O O . GLU B 1 169 ? -0.456 -31.031 -23.766 1 95.81 169 GLU B O 1
ATOM 3408 N N . SER B 1 170 ? 0.076 -31.703 -21.703 1 95.81 170 SER B N 1
ATOM 3409 C CA . SER B 1 170 ? -0.628 -32.969 -21.844 1 95.81 170 SER B CA 1
ATOM 3410 C C . SER B 1 170 ? -2.084 -32.844 -21.406 1 95.81 170 SER B C 1
ATOM 3412 O O . SER B 1 170 ? -2.955 -33.562 -21.922 1 95.81 170 SER B O 1
ATOM 3414 N N . GLY B 1 171 ? -2.355 -31.953 -20.531 1 94.56 171 GLY B N 1
ATOM 3415 C CA . GLY B 1 171 ? -3.652 -32.031 -19.875 1 94.56 171 GLY B CA 1
ATOM 3416 C C . GLY B 1 171 ? -4.5 -30.781 -20.109 1 94.56 171 GLY B C 1
ATOM 3417 O O . GLY B 1 171 ? -5.699 -30.781 -19.812 1 94.56 171 GLY B O 1
ATOM 3418 N N . LEU B 1 172 ? -3.953 -29.734 -20.562 1 95.5 172 LEU B N 1
ATOM 3419 C CA . LEU B 1 172 ? -4.691 -28.484 -20.734 1 95.5 172 LEU B CA 1
ATOM 3420 C C . LEU B 1 172 ? -4.625 -28.016 -22.172 1 95.5 172 LEU B C 1
ATOM 3422 O O . LEU B 1 172 ? -3.619 -28.219 -22.859 1 95.5 172 LEU B O 1
ATOM 3426 N N . ASP B 1 173 ? -5.715 -27.375 -22.562 1 94.56 173 ASP B N 1
ATOM 3427 C CA . ASP B 1 173 ? -5.75 -26.797 -23.891 1 94.56 173 ASP B CA 1
ATOM 3428 C C . ASP B 1 173 ? -4.68 -25.719 -24.047 1 94.56 173 ASP B C 1
ATOM 3430 O O . ASP B 1 173 ? -4.324 -25.047 -23.078 1 94.56 173 ASP B O 1
ATOM 3434 N N . SER B 1 174 ? -4.285 -25.5 -25.281 1 95.19 174 SER B N 1
ATOM 3435 C CA . SER B 1 174 ? -3.244 -24.516 -25.562 1 95.19 174 SER B CA 1
ATOM 3436 C C . SER B 1 174 ? -3.727 -23.094 -25.281 1 95.19 174 SER B C 1
ATOM 3438 O O . SER B 1 174 ? -2.918 -22.172 -25.156 1 95.19 174 SER B O 1
ATOM 3440 N N . THR B 1 175 ? -4.996 -22.922 -25.172 1 95.62 175 THR B N 1
ATOM 3441 C CA . THR B 1 175 ? -5.566 -21.609 -24.922 1 95.62 175 THR B CA 1
ATOM 3442 C C . THR B 1 175 ? -5.871 -21.422 -23.438 1 95.62 175 THR B C 1
ATOM 3444 O O . THR B 1 175 ? -6.281 -20.344 -23.016 1 95.62 175 THR B O 1
ATOM 3447 N N . HIS B 1 176 ? -5.703 -22.469 -22.75 1 94.69 176 HIS B N 1
ATOM 3448 C CA . HIS B 1 176 ? -6.051 -22.391 -21.328 1 94.69 176 HIS B CA 1
ATOM 3449 C C . HIS B 1 176 ? -5.195 -21.359 -20.609 1 94.69 176 HIS B C 1
ATOM 3451 O O . HIS B 1 176 ? -3.967 -21.375 -20.719 1 94.69 176 HIS B O 1
ATOM 3457 N N . PRO B 1 177 ? -5.801 -20.484 -19.781 1 94.81 177 PRO B N 1
ATOM 3458 C CA . PRO B 1 177 ? -5.043 -19.406 -19.156 1 94.81 177 PRO B CA 1
ATOM 3459 C C . PRO B 1 177 ? -3.902 -19.906 -18.281 1 94.81 177 PRO B C 1
ATOM 3461 O O . PRO B 1 177 ? -2.83 -19.297 -18.25 1 94.81 177 PRO B O 1
ATOM 3464 N N . SER B 1 178 ? -4.035 -20.953 -17.562 1 95.5 178 SER B N 1
ATOM 3465 C CA . SER B 1 178 ? -2.996 -21.5 -16.703 1 95.5 178 SER B CA 1
ATOM 3466 C C . SER B 1 178 ? -1.787 -21.969 -17.5 1 95.5 178 SER B C 1
ATOM 3468 O O . SER B 1 178 ? -0.647 -21.844 -17.047 1 95.5 178 SER B O 1
ATOM 3470 N N . ARG B 1 179 ? -2.064 -22.562 -18.656 1 96.94 179 ARG B N 1
ATOM 3471 C CA . ARG B 1 179 ? -0.987 -23.031 -19.516 1 96.94 179 ARG B CA 1
ATOM 3472 C C . ARG B 1 179 ? -0.22 -21.875 -20.125 1 96.94 179 ARG B C 1
ATOM 3474 O O . ARG B 1 179 ? 1.013 -21.859 -20.109 1 96.94 179 ARG B O 1
ATOM 3481 N N . ILE B 1 180 ? -0.997 -20.891 -20.625 1 97.69 180 ILE B N 1
ATOM 3482 C CA . ILE B 1 180 ? -0.368 -19.734 -21.234 1 97.69 180 ILE B CA 1
ATOM 3483 C C . ILE B 1 180 ? 0.382 -18.938 -20.172 1 97.69 180 ILE B C 1
ATOM 3485 O O . ILE B 1 180 ? 1.504 -18.484 -20.391 1 97.69 180 ILE B O 1
ATOM 3489 N N . GLY B 1 181 ? -0.259 -18.781 -19.016 1 97.88 181 GLY B N 1
ATOM 3490 C CA . GLY B 1 181 ? 0.378 -18.062 -17.922 1 97.88 181 GLY B CA 1
ATOM 3491 C C . GLY B 1 181 ? 1.658 -18.734 -17.453 1 97.88 181 GLY B C 1
ATOM 3492 O O . GLY B 1 181 ? 2.613 -18.047 -17.078 1 97.88 181 GLY B O 1
ATOM 3493 N N . LEU B 1 182 ? 1.69 -20 -17.422 1 98.5 182 LEU B N 1
ATOM 3494 C CA . LEU B 1 182 ? 2.881 -20.781 -17.078 1 98.5 182 LEU B CA 1
ATOM 3495 C C . LEU B 1 182 ? 4.012 -20.5 -18.062 1 98.5 182 LEU B C 1
ATOM 3497 O O . LEU B 1 182 ? 5.148 -20.234 -17.656 1 98.5 182 LEU B O 1
ATOM 3501 N N . ALA B 1 183 ? 3.672 -20.516 -19.328 1 98.31 183 ALA B N 1
ATOM 3502 C CA . ALA B 1 183 ? 4.672 -20.234 -20.359 1 98.31 183 ALA B CA 1
ATOM 3503 C C . ALA B 1 183 ? 5.242 -18.828 -20.203 1 98.31 183 ALA B C 1
ATOM 3505 O O . ALA B 1 183 ? 6.445 -18.609 -20.375 1 98.31 183 ALA B O 1
ATOM 3506 N N . LEU B 1 184 ? 4.375 -17.922 -19.906 1 98.62 184 LEU B N 1
ATOM 3507 C CA . LEU B 1 184 ? 4.801 -16.547 -19.688 1 98.62 184 LEU B CA 1
ATOM 3508 C C . LEU B 1 184 ? 5.844 -16.469 -18.578 1 98.62 184 LEU B C 1
ATOM 3510 O O . LEU B 1 184 ? 6.945 -15.961 -18.781 1 98.62 184 LEU B O 1
ATOM 3514 N N . ASN B 1 185 ? 5.523 -17.016 -17.422 1 98.5 185 ASN B N 1
ATOM 3515 C CA . ASN B 1 185 ? 6.41 -16.938 -16.266 1 98.5 185 ASN B CA 1
ATOM 3516 C C . ASN B 1 185 ? 7.711 -17.703 -16.5 1 98.5 185 ASN B C 1
ATOM 3518 O O . ASN B 1 185 ? 8.781 -17.25 -16.109 1 98.5 185 ASN B O 1
ATOM 3522 N N . TYR B 1 186 ? 7.598 -18.828 -17.125 1 98.56 186 TYR B N 1
ATOM 3523 C CA . TYR B 1 186 ? 8.781 -19.641 -17.422 1 98.56 186 TYR B CA 1
ATOM 3524 C C . TYR B 1 186 ? 9.711 -18.906 -18.375 1 98.56 186 TYR B C 1
ATOM 3526 O O . TYR B 1 186 ? 10.93 -18.922 -18.203 1 98.56 186 TYR B O 1
ATOM 3534 N N . SER B 1 187 ? 9.133 -18.25 -19.344 1 98.56 187 SER B N 1
ATOM 3535 C CA . SER B 1 187 ? 9.945 -17.469 -20.281 1 98.56 187 SER B CA 1
ATOM 3536 C C . SER B 1 187 ? 10.656 -16.328 -19.578 1 98.56 187 SER B C 1
ATOM 3538 O O . SER B 1 187 ? 11.82 -16.031 -19.859 1 98.56 187 SER B O 1
ATOM 3540 N N . VAL B 1 188 ? 9.992 -15.664 -18.719 1 98.31 188 VAL B N 1
ATOM 3541 C CA . VAL B 1 188 ? 10.594 -14.57 -17.953 1 98.31 188 VAL B CA 1
ATOM 3542 C C . VAL B 1 188 ? 11.75 -15.102 -17.109 1 98.31 188 VAL B C 1
ATOM 3544 O O . VAL B 1 188 ? 12.812 -14.469 -17.031 1 98.31 188 VAL B O 1
ATOM 3547 N N . PHE B 1 189 ? 11.562 -16.234 -16.469 1 98.44 189 PHE B N 1
ATOM 3548 C CA . PHE B 1 189 ? 12.617 -16.875 -15.688 1 98.44 189 PHE B CA 1
ATOM 3549 C C . PHE B 1 189 ? 13.852 -17.125 -16.547 1 98.44 189 PHE B C 1
ATOM 3551 O O . PHE B 1 189 ? 14.969 -16.781 -16.156 1 98.44 189 PHE B O 1
ATOM 3558 N N . ASN B 1 190 ? 13.633 -17.672 -17.719 1 98.19 190 ASN B N 1
ATOM 3559 C CA . ASN B 1 190 ? 14.734 -17.953 -18.625 1 98.19 190 ASN B CA 1
ATOM 3560 C C . ASN B 1 190 ? 15.453 -16.688 -19.062 1 98.19 190 ASN B C 1
ATOM 3562 O O . ASN B 1 190 ? 16.688 -16.656 -19.156 1 98.19 190 ASN B O 1
ATOM 3566 N N . TYR B 1 191 ? 14.719 -15.656 -19.234 1 97.56 191 TYR B N 1
ATOM 3567 C CA . TYR B 1 191 ? 15.297 -14.422 -19.734 1 97.56 191 TYR B CA 1
ATOM 3568 C C . TYR B 1 191 ? 16.016 -13.656 -18.625 1 97.56 191 TYR B C 1
ATOM 3570 O O . TYR B 1 191 ? 17.172 -13.281 -18.781 1 97.56 191 TYR B O 1
ATOM 3578 N N . GLU B 1 192 ? 15.344 -13.5 -17.531 1 95.56 192 GLU B N 1
ATOM 3579 C CA . GLU B 1 192 ? 15.797 -12.555 -16.516 1 95.56 192 GLU B CA 1
ATOM 3580 C C . GLU B 1 192 ? 16.766 -13.219 -15.531 1 95.56 192 GLU B C 1
ATOM 3582 O O . GLU B 1 192 ? 17.641 -12.555 -14.969 1 95.56 192 GLU B O 1
ATOM 3587 N N . ILE B 1 193 ? 16.578 -14.492 -15.289 1 96.12 193 ILE B N 1
ATOM 3588 C CA . ILE B 1 193 ? 17.344 -15.148 -14.242 1 96.12 193 ILE B CA 1
ATOM 3589 C C . ILE B 1 193 ? 18.453 -15.984 -14.859 1 96.12 193 ILE B C 1
ATOM 3591 O O . ILE B 1 193 ? 19.625 -15.875 -14.461 1 96.12 193 ILE B O 1
ATOM 3595 N N . LEU B 1 194 ? 18.094 -16.781 -15.922 1 96.31 194 LEU B N 1
ATOM 3596 C CA . LEU B 1 194 ? 19.062 -17.719 -16.5 1 96.31 194 LEU B CA 1
ATOM 3597 C C . LEU B 1 194 ? 19.875 -17.047 -17.609 1 96.31 194 LEU B C 1
ATOM 3599 O O . LEU B 1 194 ? 20.859 -17.594 -18.094 1 96.31 194 LEU B O 1
ATOM 3603 N N . ASN B 1 195 ? 19.438 -15.906 -18.094 1 95.62 195 ASN B N 1
ATOM 3604 C CA . ASN B 1 195 ? 20.047 -15.195 -19.203 1 95.62 195 ASN B CA 1
ATOM 3605 C C . ASN B 1 195 ? 20.047 -16.047 -20.484 1 95.62 195 ASN B C 1
ATOM 3607 O O . ASN B 1 195 ? 21 -15.992 -21.266 1 95.62 195 ASN B O 1
ATOM 3611 N N . GLN B 1 196 ? 19.156 -16.891 -20.547 1 96.62 196 GLN B N 1
ATOM 3612 C CA . GLN B 1 196 ? 18.922 -17.672 -21.766 1 96.62 196 GLN B CA 1
ATOM 3613 C C . GLN B 1 196 ? 17.875 -17 -22.656 1 96.62 196 GLN B C 1
ATOM 3615 O O . GLN B 1 196 ? 16.75 -17.5 -22.766 1 96.62 196 GLN B O 1
ATOM 3620 N N . HIS B 1 197 ? 18.25 -16.016 -23.297 1 96.94 197 HIS B N 1
ATOM 3621 C CA . HIS B 1 197 ? 17.344 -15.117 -24.016 1 96.94 197 HIS B CA 1
ATOM 3622 C C . HIS B 1 197 ? 16.672 -15.82 -25.188 1 96.94 197 HIS B C 1
ATOM 3624 O O . HIS B 1 197 ? 15.461 -15.719 -25.375 1 96.94 197 HIS B O 1
ATOM 3630 N N . ALA B 1 198 ? 17.438 -16.625 -25.906 1 96.56 198 ALA B N 1
ATOM 3631 C CA . ALA B 1 198 ? 16.891 -17.328 -27.062 1 96.56 198 ALA B CA 1
ATOM 3632 C C . ALA B 1 198 ? 15.844 -18.344 -26.656 1 96.56 198 ALA B C 1
ATOM 3634 O O . ALA B 1 198 ? 14.789 -18.453 -27.281 1 96.56 198 ALA B O 1
ATOM 3635 N N . GLU B 1 199 ? 16.203 -19.062 -25.688 1 96.94 199 GLU B N 1
ATOM 3636 C CA . GLU B 1 199 ? 15.258 -20.047 -25.172 1 96.94 199 GLU B CA 1
ATOM 3637 C C . GLU B 1 199 ? 13.992 -19.375 -24.641 1 96.94 199 GLU B C 1
ATOM 3639 O O . GLU B 1 199 ? 12.883 -19.891 -24.828 1 96.94 199 GLU B O 1
ATOM 3644 N N . ALA B 1 200 ? 14.109 -18.25 -23.891 1 97.81 200 ALA B N 1
ATOM 3645 C CA . ALA B 1 200 ? 12.984 -17.484 -23.375 1 97.81 200 ALA B CA 1
ATOM 3646 C C . ALA B 1 200 ? 12.031 -17.078 -24.5 1 97.81 200 ALA B C 1
ATOM 3648 O O . ALA B 1 200 ? 10.82 -17.281 -24.391 1 97.81 200 ALA B O 1
ATOM 3649 N N . ILE B 1 201 ? 12.648 -16.578 -25.531 1 97.69 201 ILE B N 1
ATOM 3650 C CA . ILE B 1 201 ? 11.867 -16.094 -26.672 1 97.69 201 ILE B CA 1
ATOM 3651 C C . ILE B 1 201 ? 11.172 -17.281 -27.344 1 97.69 201 ILE B C 1
ATOM 3653 O O . ILE B 1 201 ? 10.008 -17.172 -27.75 1 97.69 201 ILE B O 1
ATOM 3657 N N . LYS B 1 202 ? 11.859 -18.375 -27.453 1 97.69 202 LYS B N 1
ATOM 3658 C CA . LYS B 1 202 ? 11.289 -19.578 -28.062 1 97.69 202 LYS B CA 1
ATOM 3659 C C . LYS B 1 202 ? 10.062 -20.047 -27.281 1 97.69 202 LYS B C 1
ATOM 3661 O O . LYS B 1 202 ? 9.031 -20.359 -27.875 1 97.69 202 LYS B O 1
ATOM 3666 N N . ILE B 1 203 ? 10.172 -20.109 -26 1 97.5 203 ILE B N 1
ATOM 3667 C CA . ILE B 1 203 ? 9.078 -20.547 -25.141 1 97.5 203 ILE B CA 1
ATOM 3668 C C . ILE B 1 203 ? 7.891 -19.594 -25.297 1 97.5 203 ILE B C 1
ATOM 3670 O O . ILE B 1 203 ? 6.75 -20.047 -25.469 1 97.5 203 ILE B O 1
ATOM 3674 N N . ALA B 1 204 ? 8.148 -18.328 -25.234 1 98.12 204 ALA B N 1
ATOM 3675 C CA . ALA B 1 204 ? 7.117 -17.312 -25.344 1 98.12 204 ALA B CA 1
ATOM 3676 C C . ALA B 1 204 ? 6.434 -17.375 -26.719 1 98.12 204 ALA B C 1
ATOM 3678 O O . ALA B 1 204 ? 5.203 -17.344 -26.797 1 98.12 204 ALA B O 1
ATOM 3679 N N . GLN B 1 205 ? 7.234 -17.547 -27.75 1 97.94 205 GLN B N 1
ATOM 3680 C CA . GLN B 1 205 ? 6.711 -17.594 -29.109 1 97.94 205 GLN B CA 1
ATOM 3681 C C . GLN B 1 205 ? 5.824 -18.812 -29.312 1 97.94 205 GLN B C 1
ATOM 3683 O O . GLN B 1 205 ? 4.758 -18.719 -29.922 1 97.94 205 GLN B O 1
ATOM 3688 N N . LYS B 1 206 ? 6.312 -19.906 -28.906 1 97.69 206 LYS B N 1
ATOM 3689 C CA . LYS B 1 206 ? 5.523 -21.125 -29.031 1 97.69 206 LYS B CA 1
ATOM 3690 C C . LYS B 1 206 ? 4.168 -20.969 -28.344 1 97.69 206 LYS B C 1
ATOM 3692 O O . LYS B 1 206 ? 3.133 -21.312 -28.922 1 97.69 206 LYS B O 1
ATOM 3697 N N . ALA B 1 207 ? 4.156 -20.531 -27.125 1 97.56 207 ALA B N 1
ATOM 3698 C CA . ALA B 1 207 ? 2.918 -20.344 -26.375 1 97.56 207 ALA B CA 1
ATOM 3699 C C . ALA B 1 207 ? 1.991 -19.359 -27.078 1 97.56 207 ALA B C 1
ATOM 3701 O O . ALA B 1 207 ? 0.781 -19.578 -27.156 1 97.56 207 ALA B O 1
ATOM 3702 N N . PHE B 1 208 ? 2.59 -18.266 -27.578 1 97.81 208 PHE B N 1
ATOM 3703 C CA . PHE B 1 208 ? 1.81 -17.25 -28.281 1 97.81 208 PHE B CA 1
ATOM 3704 C C . PHE B 1 208 ? 1.168 -17.828 -29.531 1 97.81 208 PHE B C 1
ATOM 3706 O O . PHE B 1 208 ? -0.041 -17.703 -29.734 1 97.81 208 PHE B O 1
ATOM 3713 N N . ASP B 1 209 ? 1.962 -18.531 -30.344 1 97.38 209 ASP B N 1
ATOM 3714 C CA . ASP B 1 209 ? 1.495 -19.078 -31.609 1 97.38 209 ASP B CA 1
ATOM 3715 C C . ASP B 1 209 ? 0.406 -20.125 -31.391 1 97.38 209 ASP B C 1
ATOM 3717 O O . ASP B 1 209 ? -0.632 -20.094 -32.062 1 97.38 209 ASP B O 1
ATOM 3721 N N . GLU B 1 210 ? 0.608 -20.969 -30.453 1 96.25 210 GLU B N 1
ATOM 3722 C CA . GLU B 1 210 ? -0.377 -22.016 -30.156 1 96.25 210 GLU B CA 1
ATOM 3723 C C . GLU B 1 210 ? -1.648 -21.406 -29.562 1 96.25 210 GLU B C 1
ATOM 3725 O O . GLU B 1 210 ? -2.756 -21.859 -29.875 1 96.25 210 GLU B O 1
ATOM 3730 N N . GLY B 1 211 ? -1.48 -20.438 -28.734 1 95.62 211 GLY B N 1
ATOM 3731 C CA . GLY B 1 211 ? -2.619 -19.797 -28.094 1 95.62 211 GLY B CA 1
ATOM 3732 C C . GLY B 1 211 ? -3.504 -19.047 -29.078 1 95.62 211 GLY B C 1
ATOM 3733 O O . GLY B 1 211 ? -4.723 -19.234 -29.078 1 95.62 211 GLY B O 1
ATOM 3734 N N . ILE B 1 212 ? -2.846 -18.281 -29.906 1 95.31 212 ILE B N 1
ATOM 3735 C CA . ILE B 1 212 ? -3.588 -17.422 -30.828 1 95.31 212 ILE B CA 1
ATOM 3736 C C . ILE B 1 212 ? -4.305 -18.281 -31.875 1 95.31 212 ILE B C 1
ATOM 3738 O O . ILE B 1 212 ? -5.414 -17.953 -32.281 1 95.31 212 ILE B O 1
ATOM 3742 N N . GLN B 1 213 ? -3.686 -19.344 -32.281 1 93.5 213 GLN B N 1
ATOM 3743 C CA . GLN B 1 213 ? -4.227 -20.234 -33.312 1 93.5 213 GLN B CA 1
ATOM 3744 C C . GLN B 1 213 ? -5.539 -20.859 -32.844 1 93.5 213 GLN B C 1
ATOM 3746 O O . GLN B 1 213 ? -6.43 -21.109 -33.656 1 93.5 213 GLN B O 1
ATOM 3751 N N . ASN B 1 214 ? -5.707 -21.016 -31.594 1 91.62 214 ASN B N 1
ATOM 3752 C CA . ASN B 1 214 ? -6.848 -21.781 -31.109 1 91.62 214 ASN B CA 1
ATOM 3753 C C . ASN B 1 214 ? -7.809 -20.906 -30.297 1 91.62 214 ASN B C 1
ATOM 3755 O O . ASN B 1 214 ? -8.734 -21.406 -29.672 1 91.62 214 ASN B O 1
ATOM 3759 N N . LEU B 1 215 ? -7.625 -19.594 -30.281 1 91.25 215 LEU B N 1
ATOM 3760 C CA . LEU B 1 215 ? -8.406 -18.688 -29.453 1 91.25 215 LEU B CA 1
ATOM 3761 C C . LEU B 1 215 ? -9.875 -18.703 -29.859 1 91.25 215 LEU B C 1
ATOM 3763 O O . LEU B 1 215 ? -10.758 -18.562 -29.016 1 91.25 215 LEU B O 1
ATOM 3767 N N . GLU B 1 216 ? -10.055 -18.906 -31.141 1 85.81 216 GLU B N 1
ATOM 3768 C CA . GLU B 1 216 ? -11.414 -18.891 -31.672 1 85.81 216 GLU B CA 1
ATOM 3769 C C . GLU B 1 216 ? -12.242 -20.047 -31.109 1 85.81 216 GLU B C 1
ATOM 3771 O O . GLU B 1 216 ? -13.477 -19.984 -31.094 1 85.81 216 GLU B O 1
ATOM 3776 N N . ASN B 1 217 ? -11.547 -21.031 -30.656 1 85.94 217 ASN B N 1
ATOM 3777 C CA . ASN B 1 217 ? -12.227 -22.234 -30.141 1 85.94 217 ASN B CA 1
ATOM 3778 C C . ASN B 1 217 ? -12.703 -22.031 -28.703 1 85.94 217 ASN B C 1
ATOM 3780 O O . ASN B 1 217 ? -13.477 -22.844 -28.188 1 85.94 217 ASN B O 1
ATOM 3784 N N . LEU B 1 218 ? -12.258 -21 -28.047 1 87.38 218 LEU B N 1
ATOM 3785 C CA . LEU B 1 218 ? -12.648 -20.766 -26.672 1 87.38 218 LEU B CA 1
ATOM 3786 C C . LEU B 1 218 ? -14.047 -20.156 -26.594 1 87.38 218 LEU B C 1
ATOM 3788 O O . LEU B 1 218 ? -14.289 -19.062 -27.125 1 87.38 218 LEU B O 1
ATOM 3792 N N . THR B 1 219 ? -14.961 -20.906 -26.016 1 85.31 219 THR B N 1
ATOM 3793 C CA . THR B 1 219 ? -16.344 -20.484 -25.953 1 85.31 219 THR B CA 1
ATOM 3794 C C . THR B 1 219 ? -16.641 -19.75 -24.656 1 85.31 219 THR B C 1
ATOM 3796 O O . THR B 1 219 ? -17.516 -18.891 -24.594 1 85.31 219 THR B O 1
ATOM 3799 N N . ASP B 1 220 ? -15.859 -20.062 -23.625 1 90.38 220 ASP B N 1
ATOM 3800 C CA . ASP B 1 220 ? -16.031 -19.391 -22.344 1 90.38 220 ASP B CA 1
ATOM 3801 C C . ASP B 1 220 ? -15.516 -17.953 -22.391 1 90.38 220 ASP B C 1
ATOM 3803 O O . ASP B 1 220 ? -14.328 -17.734 -22.625 1 90.38 220 ASP B O 1
ATOM 3807 N N . GLU B 1 221 ? -16.328 -17.016 -22.094 1 91.19 221 GLU B N 1
ATOM 3808 C CA . GLU B 1 221 ? -16 -15.602 -22.234 1 91.19 221 GLU B CA 1
ATOM 3809 C C . GLU B 1 221 ? -14.914 -15.18 -21.25 1 91.19 221 GLU B C 1
ATOM 3811 O O . GLU B 1 221 ? -14.016 -14.414 -21.594 1 91.19 221 GLU B O 1
ATOM 3816 N N . GLN B 1 222 ? -15.039 -15.633 -20.078 1 90.06 222 GLN B N 1
ATOM 3817 C CA . GLN B 1 222 ? -14.055 -15.281 -19.062 1 90.06 222 GLN B CA 1
ATOM 3818 C C . GLN B 1 222 ? -12.68 -15.852 -19.391 1 90.06 222 GLN B C 1
ATOM 3820 O O . GLN B 1 222 ? -11.664 -15.164 -19.281 1 90.06 222 GLN B O 1
ATOM 3825 N N . ALA B 1 223 ? -12.633 -17.047 -19.812 1 89.81 223 ALA B N 1
ATOM 3826 C CA . ALA B 1 223 ? -11.375 -17.672 -20.219 1 89.81 223 ALA B CA 1
ATOM 3827 C C . ALA B 1 223 ? -10.766 -16.969 -21.422 1 89.81 223 ALA B C 1
ATOM 3829 O O . ALA B 1 223 ? -9.555 -16.781 -21.484 1 89.81 223 ALA B O 1
ATOM 3830 N N . TYR B 1 224 ? -11.68 -16.609 -22.312 1 93.44 224 TYR B N 1
ATOM 3831 C CA . TYR B 1 224 ? -11.227 -15.898 -23.5 1 93.44 224 TYR B CA 1
ATOM 3832 C C . TYR B 1 224 ? -10.539 -14.586 -23.125 1 93.44 224 TYR B C 1
ATOM 3834 O O . TYR B 1 224 ? -9.445 -14.297 -23.609 1 93.44 224 TYR B O 1
ATOM 3842 N N . LYS B 1 225 ? -11.125 -13.828 -22.297 1 94.31 225 LYS B N 1
ATOM 3843 C CA . LYS B 1 225 ? -10.57 -12.547 -21.875 1 94.31 225 LYS B CA 1
ATOM 3844 C C . LYS B 1 225 ? -9.234 -12.742 -21.156 1 94.31 225 LYS B C 1
ATOM 3846 O O . LYS B 1 225 ? -8.266 -12.039 -21.438 1 94.31 225 LYS B O 1
ATOM 3851 N N . GLU B 1 226 ? -9.148 -13.633 -20.297 1 94.19 226 GLU B N 1
ATOM 3852 C CA . GLU B 1 226 ? -7.934 -13.906 -19.531 1 94.19 226 GLU B CA 1
ATOM 3853 C C . GLU B 1 226 ? -6.797 -14.359 -20.438 1 94.19 226 GLU B C 1
ATOM 3855 O O . GLU B 1 226 ? -5.68 -13.852 -20.344 1 94.19 226 GLU B O 1
ATOM 3860 N N . SER B 1 227 ? -7.109 -15.305 -21.297 1 96.25 227 SER B N 1
ATOM 3861 C CA . SER B 1 227 ? -6.098 -15.828 -22.203 1 96.25 227 SER B CA 1
ATOM 3862 C C . SER B 1 227 ? -5.562 -14.734 -23.125 1 96.25 227 SER B C 1
ATOM 3864 O O . SER B 1 227 ? -4.352 -14.617 -23.328 1 96.25 227 SER B O 1
ATOM 3866 N N . THR B 1 228 ? -6.492 -13.945 -23.609 1 96.38 228 THR B N 1
ATOM 3867 C CA . THR B 1 228 ? -6.09 -12.859 -24.5 1 96.38 228 THR B CA 1
ATOM 3868 C C . THR B 1 228 ? -5.164 -11.883 -23.781 1 96.38 228 THR B C 1
ATOM 3870 O O . THR B 1 228 ? -4.168 -11.43 -24.344 1 96.38 228 THR B O 1
ATOM 3873 N N . MET B 1 229 ? -5.488 -11.602 -22.625 1 97.19 229 MET B N 1
ATOM 3874 C CA . MET B 1 229 ? -4.664 -10.695 -21.828 1 97.19 229 MET B CA 1
ATOM 3875 C C . MET B 1 229 ? -3.26 -11.258 -21.641 1 97.19 229 MET B C 1
ATOM 3877 O O . MET B 1 229 ? -2.271 -10.539 -21.797 1 97.19 229 MET B O 1
ATOM 3881 N N . ILE B 1 230 ? -3.158 -12.516 -21.281 1 97.69 230 ILE B N 1
ATOM 3882 C CA . ILE B 1 230 ? -1.86 -13.133 -21.031 1 97.69 230 ILE B CA 1
ATOM 3883 C C . ILE B 1 230 ? -1.061 -13.203 -22.328 1 97.69 230 ILE B C 1
ATOM 3885 O O . ILE B 1 230 ? 0.148 -12.953 -22.328 1 97.69 230 ILE B O 1
ATOM 3889 N N . LEU B 1 231 ? -1.771 -13.523 -23.391 1 97.62 231 LEU B N 1
ATOM 3890 C CA . LEU B 1 231 ? -1.112 -13.586 -24.688 1 97.62 231 LEU B CA 1
ATOM 3891 C C . LEU B 1 231 ? -0.546 -12.227 -25.078 1 97.62 231 LEU B C 1
ATOM 3893 O O . LEU B 1 231 ? 0.536 -12.141 -25.656 1 97.62 231 LEU B O 1
ATOM 3897 N N . GLN B 1 232 ? -1.269 -11.219 -24.766 1 97.75 232 GLN B N 1
ATOM 3898 C CA . GLN B 1 232 ? -0.776 -9.867 -25.031 1 97.75 232 GLN B CA 1
ATOM 3899 C C . GLN B 1 232 ? 0.505 -9.586 -24.25 1 97.75 232 GLN B C 1
ATOM 3901 O O . GLN B 1 232 ? 1.441 -8.984 -24.781 1 97.75 232 GLN B O 1
ATOM 3906 N N . LEU B 1 233 ? 0.52 -10.023 -23.078 1 98 233 LEU B N 1
ATOM 3907 C CA . LEU B 1 233 ? 1.718 -9.852 -22.266 1 98 233 LEU B CA 1
ATOM 3908 C C . LEU B 1 233 ? 2.9 -10.594 -22.875 1 98 233 LEU B C 1
ATOM 3910 O O . LEU B 1 233 ? 4.02 -10.078 -22.891 1 98 233 LEU B O 1
ATOM 3914 N N . ILE B 1 234 ? 2.625 -11.766 -23.312 1 98.25 234 ILE B N 1
ATOM 3915 C CA . ILE B 1 234 ? 3.664 -12.562 -23.953 1 98.25 234 ILE B CA 1
ATOM 3916 C C . ILE B 1 234 ? 4.188 -11.836 -25.188 1 98.25 234 ILE B C 1
ATOM 3918 O O . ILE B 1 234 ? 5.402 -11.719 -25.375 1 98.25 234 ILE B O 1
ATOM 3922 N N . ARG B 1 235 ? 3.285 -11.367 -25.938 1 97.44 235 ARG B N 1
ATOM 3923 C CA . ARG B 1 235 ? 3.654 -10.641 -27.141 1 97.44 235 ARG B CA 1
ATOM 3924 C C . ARG B 1 235 ? 4.492 -9.406 -26.812 1 97.44 235 ARG B C 1
ATOM 3926 O O . ARG B 1 235 ? 5.48 -9.117 -27.484 1 97.44 235 ARG B O 1
ATOM 3933 N N . ASP B 1 236 ? 4.113 -8.648 -25.875 1 97.69 236 ASP B N 1
ATOM 3934 C CA . ASP B 1 236 ? 4.859 -7.473 -25.438 1 97.69 236 ASP B CA 1
ATOM 3935 C C . ASP B 1 236 ? 6.285 -7.848 -25.031 1 97.69 236 ASP B C 1
ATOM 3937 O O . ASP B 1 236 ? 7.234 -7.133 -25.344 1 97.69 236 ASP B O 1
ATOM 3941 N N . ASN B 1 237 ? 6.402 -8.945 -24.297 1 97.31 237 ASN B N 1
ATOM 3942 C CA . ASN B 1 237 ? 7.723 -9.398 -23.875 1 97.31 237 ASN B CA 1
ATOM 3943 C C . ASN B 1 237 ? 8.594 -9.766 -25.062 1 97.31 237 ASN B C 1
ATOM 3945 O O . ASN B 1 237 ? 9.773 -9.406 -25.125 1 97.31 237 ASN B O 1
ATOM 3949 N N . ILE B 1 238 ? 7.988 -10.477 -25.969 1 97.12 238 ILE B N 1
ATOM 3950 C CA . ILE B 1 238 ? 8.734 -10.867 -27.156 1 97.12 238 ILE B CA 1
ATOM 3951 C C . ILE B 1 238 ? 9.25 -9.625 -27.875 1 97.12 238 ILE B C 1
ATOM 3953 O O . ILE B 1 238 ? 10.422 -9.562 -28.266 1 97.12 238 ILE B O 1
ATOM 3957 N N . SER B 1 239 ? 8.398 -8.672 -28.016 1 96.62 239 SER B N 1
ATOM 3958 C CA . SER B 1 239 ? 8.766 -7.43 -28.688 1 96.62 239 SER B CA 1
ATOM 3959 C C . SER B 1 239 ? 9.898 -6.711 -27.953 1 96.62 239 SER B C 1
ATOM 3961 O O . SER B 1 239 ? 10.867 -6.27 -28.578 1 96.62 239 SER B O 1
ATOM 3963 N N . LEU B 1 240 ? 9.766 -6.617 -26.688 1 96.25 240 LEU B N 1
ATOM 3964 C CA . LEU B 1 240 ? 10.766 -5.953 -25.859 1 96.25 240 LEU B CA 1
ATOM 3965 C C . LEU B 1 240 ? 12.109 -6.672 -25.953 1 96.25 240 LEU B C 1
ATOM 3967 O O . LEU B 1 240 ? 13.148 -6.035 -26.125 1 96.25 240 LEU B O 1
ATOM 3971 N N . TRP B 1 241 ? 12.109 -7.961 -25.844 1 96.06 241 TRP B N 1
ATOM 3972 C CA . TRP B 1 241 ? 13.32 -8.773 -25.781 1 96.06 241 TRP B CA 1
ATOM 3973 C C . TRP B 1 241 ? 14.031 -8.781 -27.141 1 96.06 241 TRP B C 1
ATOM 3975 O O . TRP B 1 241 ? 15.266 -8.805 -27.188 1 96.06 241 TRP B O 1
ATOM 3985 N N . THR B 1 242 ? 13.289 -8.797 -28.172 1 93.06 242 THR B N 1
ATOM 3986 C CA . THR B 1 242 ? 13.875 -8.828 -29.516 1 93.06 242 THR B CA 1
ATOM 3987 C C . THR B 1 242 ? 14.445 -7.457 -29.875 1 93.06 242 THR B C 1
ATOM 3989 O O . THR B 1 242 ? 15.438 -7.371 -30.609 1 93.06 242 THR B O 1
ATOM 3992 N N . SER B 1 243 ? 13.852 -6.352 -29.406 1 89.56 243 SER B N 1
ATOM 3993 C CA . SER B 1 243 ? 14.367 -5.004 -29.625 1 89.56 243 SER B CA 1
ATOM 3994 C C . SER B 1 243 ? 15.664 -4.785 -28.844 1 89.56 243 SER B C 1
ATOM 3996 O O . SER B 1 243 ? 16.578 -4.129 -29.344 1 89.56 243 SER B O 1
ATOM 3998 N N . GLU B 1 244 ? 15.695 -5.328 -27.688 1 83.12 244 GLU B N 1
ATOM 3999 C CA . GLU B 1 244 ? 16.906 -5.223 -26.875 1 83.12 244 GLU B CA 1
ATOM 4000 C C . GLU B 1 244 ? 18.062 -5.992 -27.5 1 83.12 244 GLU B C 1
ATOM 4002 O O . GLU B 1 244 ? 19.219 -5.582 -27.375 1 83.12 244 GLU B O 1
ATOM 4007 N N . ALA B 1 245 ? 17.844 -7.031 -28.125 1 75.75 245 ALA B N 1
ATOM 4008 C CA . ALA B 1 245 ? 18.859 -7.836 -28.781 1 75.75 245 ALA B CA 1
ATOM 4009 C C . ALA B 1 245 ? 19.438 -7.109 -30 1 75.75 245 ALA B C 1
ATOM 4011 O O . ALA B 1 245 ? 20.609 -7.27 -30.328 1 75.75 245 ALA B O 1
ATOM 4012 N N . GLU B 1 246 ? 18.562 -6.383 -30.594 1 72.56 246 GLU B N 1
ATOM 4013 C CA . GLU B 1 246 ? 19.016 -5.645 -31.766 1 72.56 246 GLU B CA 1
ATOM 4014 C C . GLU B 1 246 ? 19.859 -4.445 -31.375 1 72.56 246 GLU B C 1
ATOM 4016 O O . GLU B 1 246 ? 20.766 -4.043 -32.125 1 72.56 246 GLU B O 1
ATOM 4021 N N . ASP B 1 247 ? 19.609 -3.867 -30.297 1 72.19 247 ASP B N 1
ATOM 4022 C CA . ASP B 1 247 ? 20.359 -2.703 -29.844 1 72.19 247 ASP B CA 1
ATOM 4023 C C . ASP B 1 247 ? 21.719 -3.113 -29.281 1 72.19 247 ASP B C 1
ATOM 4025 O O . ASP B 1 247 ? 22.672 -2.324 -29.297 1 72.19 247 ASP B O 1
ATOM 4029 N N . ASN B 1 248 ? 21.984 -4.355 -28.812 1 58.41 248 ASN B N 1
ATOM 4030 C CA . ASN B 1 248 ? 23.312 -4.793 -28.359 1 58.41 248 ASN B CA 1
ATOM 4031 C C . ASN B 1 248 ? 24.094 -5.453 -29.484 1 58.41 248 ASN B C 1
ATOM 4033 O O . ASN B 1 248 ? 23.562 -6.27 -30.219 1 58.41 248 ASN B O 1
#

Sequence (496 aa):
MGKLDNIGGLSKEELLLLSRMAEQCERYDEMIEFVRHFISKCNSEFTEDERNILSVAFKNVVGNRRTAWRVLNSIEQKEARRGNEENKSRAGNYKEKVEAELRSFCREILRIIDNDLLPKITSDEGKVFFIKMKGDYYRYICEFAQGQYKDESSKNAQENYQQALTIAESGLDSTHPSRIGLALNYSVFNYEILNQHAEAIKIAQKAFDEGIQNLENLTDEQAYKESTMILQLIRDNISLWTSEAEDNMGKLDNIGGLSKEELLLLSRMAEQCERYDEMIEFVRHFISKCNSEFTEDERNILSVAFKNVVGNRRTAWRVLNSIEQKEARRGNEENKSRAGNYKEKVEAELRSFCREILRIIDNDLLPKITSDEGKVFFIKMKGDYYRYICEFAQGQYKDESSKNAQENYQQALTIAESGLDSTHPSRIGLALNYSVFNYEILNQHAEAIKIAQKAFDEGIQNLENLTDEQAYKESTMILQLIRDNISLWTSEAEDN

Radius of gyration: 26.88 Å; Cα contacts (8 Å, |Δi|>4): 576; chains: 2; bounding box: 62×73×58 Å

Secondary structure (DSSP, 8-state):
--GGGGGGG--HHHHHHHHHHHHHTT-HHHHHHHHHHHHHT--SPPPHHHHHHHHHHHHHHHHHHHHHHHHHHHHHHHHHHHT-HHHHHHHHHHHHHHHHHHHHHHHHHHHHIIIIIGGG--SHHHHHHHHHHHHHHHHHHHHH--HHHHHHHHHHHHHHHHHHHHHHHHHS-TT-HHHHHHHHHHHHIIIIIS--HHHHHHHHHHHHHHHHHTGGG---HHHHHHHHHHHHHHHHHHHHHHHHHHH-/--GGGGGGG--HHHHHHHHHHHHHTT-HHHHHHHHHHHHHT--SPPPHHHHHHHHHHHHHHHHHHHHHHHHHHHHHHHHHHHT-HHHHHHHHHHHHHHHHHHHHHHHHHHHHIIIIIGGG--SHHHHHHHHHHHHHHHHHHHHH--HHHHHHHHHHHHHHHHHHHHHHHHHS-TT-HHHHHHHHHHHHIIIIIS--HHHHHHHHHHHHHHHHHTGGG---HHHHHHHHHHHHHHHHHHHHHHHHHHH-

Nearest PDB structures (foldseek):
  1o9d-assembly1_A-2  TM=9.561E-01  e=1.239E-16  Nicotiana tabacum
  7v9b-assembly1_A  TM=9.721E-01  e=2.167E-16  Homo sapiens
  1o9c-assembly1_A-2  TM=9.594E-01  e=2.167E-16  Nicotiana tabacum
  8dgp-assembly2_D  TM=9.799E-01  e=8.222E-16  Homo sapiens
  6qk8-assembly2_B  TM=9.648E-01  e=6.084E-16  Saccharomyces cerevisiae S288C

InterPro domains:
  IPR000308 14-3-3 protein [PIRSF000868] (11-247)
  IPR000308 14-3-3 protein [PR00305] (45-74)
  IPR000308 14-3-3 protein [PR00305] (94-118)
  IPR000308 14-3-3 protein [PR00305] (125-147)
  IPR000308 14-3-3 protein [PR00305] (160-186)
  IPR000308 14-3-3 protein [PR00305] (187-213)
  IPR000308 14-3-3 protein [PR00305] (215-244)
  IPR000308 14-3-3 protein [PTHR18860] (13-245)
  IPR023410 14-3-3 domain [PF00244] (20-242)
  IPR023410 14-3-3 domain [SM00101] (12-248)
  IPR036815 14-3-3 domain superfamily [G3DSA:1.20.190.20] (3-248)
  IPR036815 14-3-3 domain superfamily [SSF48445] (11-244)

Foldseek 3Di:
DDPCVCLLPDDLVRLLVVLVVCVVVVVLVVSQVSLVSNLVRDPAADDPSNLVSNCSSLCSVLVVLLVLLVVLVVQLVVCVVVVNVVSNVVSVVVSVVSLVVNVVSLVVLLCCLVPRHCVRDDALLSLLSSLLVNLQSLLSNLVPDDDPSNVVSLVSSQVSLVVSQVSCVVHHALLALSNLLSLLSNLCSCVPRVVNLVVSLVSLVVSLVRNVVCLVVDPDPVSSVNSVVSSVVSVVVNVVSVVVVVVD/DDPCVCLLPDDLVRLLVVLVVCVVVVVLVVSQVSLVSNLVRDPAADDPSNLVSNCSSLCSVLVVLLVLLVVLVVQLVVCVVVVNVVSNVVSVVVSVVSLVVNVVSLVVLLCCLVPRHCVRDDALLSLLSSLLVNLQSLLSNLVPDDDPSNVVSLVSSQVSLVVSQVSCVPHHQLLALSNLLSLLSNLCSCCPRVVNLVVSLVSLVVSLVRNVVCLVVDPDPVSSVSSVVSSVVSVVVNVVSVVVVVVD

Solvent-accessible surface area (backbone atoms only — not comparable to full-atom values): 25262 Å² total; per-residue (Å²): 127,56,86,71,66,55,64,85,78,53,52,60,68,53,28,52,51,50,27,52,52,22,52,75,38,68,36,35,73,59,17,40,55,31,44,53,54,32,56,75,70,53,86,63,58,74,49,73,67,55,48,48,53,49,48,52,29,52,49,50,52,45,48,51,38,52,51,26,34,52,49,28,49,52,51,20,51,54,26,51,76,69,65,36,61,68,61,18,49,51,30,45,43,53,28,49,46,42,47,50,52,43,49,50,52,44,50,47,53,48,50,44,40,63,71,65,44,54,79,51,47,82,50,60,68,54,46,29,52,53,33,33,49,46,13,50,44,23,47,56,46,39,76,76,44,58,70,66,62,18,51,53,25,45,52,49,14,51,51,27,34,50,52,21,47,54,50,25,70,74,66,42,56,60,46,34,45,70,45,42,46,44,35,42,55,46,17,48,43,28,36,75,72,67,63,35,51,67,62,14,45,48,44,31,46,52,45,41,54,49,20,62,73,44,47,83,72,52,79,51,64,69,54,43,54,50,25,51,52,49,42,49,50,35,50,52,48,47,52,52,55,55,52,53,53,66,76,100,127,56,85,71,69,55,63,86,76,52,51,59,69,52,28,52,52,52,26,52,52,22,52,75,39,68,37,37,74,59,16,41,55,30,43,53,55,33,56,75,67,52,86,64,56,75,49,72,67,55,48,48,52,50,50,52,29,51,50,49,51,45,49,50,39,51,51,27,35,53,50,29,51,51,52,21,51,54,26,52,75,71,66,36,61,67,59,18,50,52,30,45,43,53,29,50,48,42,46,52,52,42,50,52,54,45,51,49,52,47,47,43,41,64,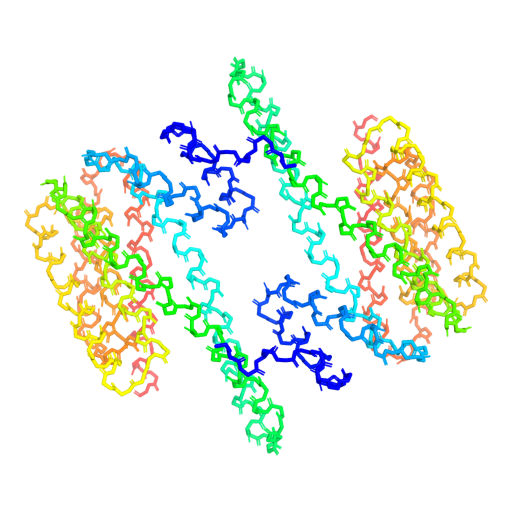71,65,42,55,79,51,46,81,50,61,68,54,45,30,53,54,33,33,49,46,12,50,43,24,48,55,46,39,73,75,43,58,70,66,60,18,51,53,25,44,51,50,14,52,51,26,34,50,51,22,47,55,49,27,71,74,68,43,56,61,46,34,44,70,46,42,48,46,34,44,54,46,17,49,44,28,36,75,72,66,63,35,52,67,60,14,45,48,43,31,48,52,43,40,55,49,19,63,74,44,46,86,72,52,79,53,64,69,53,43,54,51,24,51,51,48,41,48,52,35,50,52,48,47,52,53,56,55,53,53,53,68,74,100